Protein AF-0000000068181505 (afdb_homodimer)

pLDDT: mean 96.93, std 5.43, range [43.56, 98.94]

Solvent-accessible surface area (backbone atoms only — not comparable to full-atom values): 33330 Å² total; per-residue (Å²): 85,44,27,30,31,42,32,48,47,64,69,42,81,84,78,61,80,60,62,61,46,55,69,60,44,48,53,76,45,78,29,52,65,58,54,83,85,47,43,32,74,66,38,22,75,17,28,29,41,33,28,58,69,55,71,40,42,55,72,38,56,70,44,30,76,48,54,54,37,40,38,28,70,30,67,66,59,85,40,46,38,52,62,51,32,51,76,68,69,28,55,40,29,45,35,72,85,40,30,46,68,27,35,37,52,41,54,50,32,52,52,32,36,58,30,60,35,43,68,61,51,46,52,36,50,74,74,44,44,45,40,66,31,95,29,54,37,66,73,86,62,84,20,48,49,60,48,74,35,32,40,19,33,36,30,79,52,74,53,28,45,53,39,50,54,37,39,49,53,51,44,32,42,80,38,37,34,33,61,81,85,54,91,68,70,55,91,84,39,36,54,31,67,57,30,46,42,66,22,41,32,36,39,44,48,47,76,74,44,87,86,30,46,41,64,37,29,60,68,52,54,68,48,31,34,50,77,15,34,43,36,36,74,54,54,35,59,29,43,32,64,68,42,50,52,52,34,54,76,69,52,44,32,52,31,36,33,33,25,50,54,92,49,64,33,31,65,87,55,55,77,76,79,66,56,87,54,81,46,54,44,69,50,60,49,50,42,47,56,12,52,63,19,42,44,42,41,48,52,48,48,28,49,34,52,43,21,54,76,65,75,39,86,51,57,59,65,65,67,72,81,101,86,45,29,31,31,42,31,50,48,65,67,42,83,85,76,60,81,61,61,62,46,56,69,62,45,45,55,76,45,77,28,53,66,56,53,83,86,46,43,32,72,66,38,22,76,18,28,31,39,34,28,59,69,55,71,39,42,55,72,36,56,69,45,29,75,49,54,54,37,40,37,29,72,31,67,66,61,84,40,46,39,51,61,51,33,52,78,68,69,30,54,40,29,46,35,71,85,39,29,47,68,27,35,36,50,41,53,48,33,50,52,31,36,57,30,60,36,43,66,60,50,46,53,36,49,74,72,45,44,45,39,67,31,96,30,55,38,66,75,86,64,85,22,48,49,61,46,75,35,32,39,18,35,35,30,77,52,75,52,29,45,53,39,50,52,38,39,48,53,50,43,32,41,80,37,36,36,31,61,81,84,52,90,68,71,56,90,85,40,36,54,32,68,57,29,46,43,66,22,42,32,37,41,43,49,47,77,74,44,88,87,29,48,41,62,39,30,61,68,50,54,69,48,30,34,51,76,15,35,43,36,37,74,54,53,34,57,29,43,31,65,67,42,50,52,51,34,53,76,69,51,44,32,50,31,36,34,33,24,51,54,90,49,62,32,30,65,86,55,55,76,75,79,67,56,86,56,80,46,56,44,68,49,60,49,50,43,47,54,13,52,62,20,42,43,42,41,49,51,48,47,27,50,34,52,42,20,53,77,64,75,39,87,51,58,58,66,67,65,71,81,102

Organism: Nitrosomonas europaea (strain ATCC 19718 / CIP 103999 / KCTC 2705 / NBRC 14298) (NCBI:txid228410)

Nearest PDB structures (foldseek):
  6p2i-assembly1_B  TM=8.896E-01  e=2.348E-27  Bacillus sp. 5mfcol3.1
  2yq5-assembly1_A  TM=8.058E-01  e=3.306E-23  Lactobacillus delbrueckii subsp. bulgaricus
  4e5k-assembly2_C-2  TM=8.421E-01  e=6.520E-22  Stutzerimonas stutzeri
  6jx1-assembly1_B  TM=7.826E-01  e=1.967E-21  Pseudomonas sp. 101
  5vg6-assembly3_D  TM=7.640E-01  e=2.724E-18  Xanthobacter autotrophicus Py2

Foldseek 3Di:
DEEEEAAVLVFDPPLADLVLVPVLDDDYHYDNHHDLVRLLVRQQAHQEYEYAQAAADLVSVVNHPRHAEYEHLAPDDVRYPVVSCVVVPHFYFYDPPLQQVLLLVVQVVLVQCLQQVVVVVVVCVVVCVCVVAPDVDNCPDDHHQLAAFEEEEEDCDSNVVSNVVVSVVSNYHYAYEDQQPDPDADPRHDHHLVSLQRGQEYEYDDADDPSQFQVDALVSLQNHQLNHEYEYLHEQRNHDPVRQLVCVVVSSHQAYEYAYHPDVVPPVDDVLVVDDDPRYHYHPSCSRRPNSSSNSSSNLSSVQSNCVVVVHDHRTDPPVVD/DEEEEAAVLVFDPPLADLVLVPVLDDDYDYDNHHDLVRLLVRQQAHQEYEYAQAAADLVSLVNHDRHAEYEHLAPDDVRYPVVSCVVVPHFYFYDPPLQQVLLLVVQVVLVQCLQQVVVVVVVCVVVCVCVVAPDVDNCPDDHHQLAAFEEEEEDCDSNVVSNVVVSVVSNYHYAYEDQQPDPDADPRHDHHLVSLQRGQEYEYDDADDPSQFQVDALVSLLNHQLNHEYEYLHEQRNHDPVRQLVCVVVSSHQAYEYAYHPDVVPPVDDPLVVDDDPRYHYHRSCSRRPNSSSNSSSNLSSVQSNCVVVVHDHRTDPPVVD

Structure (mmCIF, N/CA/C/O backbone):
data_AF-0000000068181505-model_v1
#
loop_
_entity.id
_entity.type
_entity.pdbx_description
1 polymer 'D-isomer specific 2-hydroxyacid dehydrogenase'
#
loop_
_atom_site.group_PDB
_atom_site.id
_atom_site.type_symbol
_atom_site.label_atom_id
_atom_site.label_alt_id
_atom_site.label_comp_id
_atom_site.label_asym_id
_atom_site.label_entity_id
_atom_site.label_seq_id
_atom_site.pdbx_PDB_ins_code
_atom_site.Cartn_x
_atom_site.Cartn_y
_atom_site.Cartn_z
_atom_site.occupancy
_atom_site.B_iso_or_equiv
_atom_site.auth_seq_id
_atom_site.auth_comp_id
_atom_site.auth_asym_id
_atom_site.auth_atom_id
_atom_site.pdbx_PDB_model_num
ATOM 1 N N . MET A 1 1 ? 16.562 -33.75 -24.828 1 93.75 1 MET A N 1
ATOM 2 C CA . MET A 1 1 ? 15.258 -34.25 -24.406 1 93.75 1 MET A CA 1
ATOM 3 C C . MET A 1 1 ? 14.141 -33.281 -24.812 1 93.75 1 MET A C 1
ATOM 5 O O . MET A 1 1 ? 14.133 -32.125 -24.391 1 93.75 1 MET A O 1
ATOM 9 N N . LEU A 1 2 ? 13.219 -33.875 -25.688 1 97.56 2 LEU A N 1
ATOM 10 C CA . LEU A 1 2 ? 12.109 -33.031 -26.125 1 97.56 2 LEU A CA 1
ATOM 11 C C . LEU A 1 2 ? 11.281 -32.562 -24.922 1 97.56 2 LEU A C 1
ATOM 13 O O . LEU A 1 2 ? 10.727 -33.406 -24.188 1 97.56 2 LEU A O 1
ATOM 17 N N . THR A 1 3 ? 11.305 -31.281 -24.703 1 98.5 3 THR A N 1
ATOM 18 C CA . THR A 1 3 ? 10.609 -30.688 -23.562 1 98.5 3 THR A CA 1
ATOM 19 C C . THR A 1 3 ? 9.492 -29.766 -24.047 1 98.5 3 THR A C 1
ATOM 21 O O . THR A 1 3 ? 9.703 -28.922 -24.922 1 98.5 3 THR A O 1
ATOM 24 N N . VAL A 1 4 ? 8.266 -29.922 -23.5 1 98.75 4 VAL A N 1
ATOM 25 C CA . VAL A 1 4 ? 7.102 -29.172 -23.953 1 98.75 4 VAL A CA 1
ATOM 26 C C . VAL A 1 4 ? 6.547 -28.344 -22.797 1 98.75 4 VAL A C 1
ATOM 28 O O . VAL A 1 4 ? 6.297 -28.875 -21.703 1 98.75 4 VAL A O 1
ATOM 31 N N . PHE A 1 5 ? 6.438 -27.047 -22.953 1 98.81 5 PHE A N 1
ATOM 32 C CA . PHE A 1 5 ? 5.684 -26.172 -22.047 1 98.81 5 PHE A CA 1
ATOM 33 C C . PHE A 1 5 ? 4.277 -25.922 -22.594 1 98.81 5 PHE A C 1
ATOM 35 O O . PHE A 1 5 ? 4.109 -25.25 -23.609 1 98.81 5 PHE A O 1
ATOM 42 N N . LEU A 1 6 ? 3.293 -26.359 -21.906 1 98.75 6 LEU A N 1
ATOM 43 C CA . LEU A 1 6 ? 1.953 -26.469 -22.469 1 98.75 6 LEU A CA 1
ATOM 44 C C . LEU A 1 6 ? 1.233 -25.125 -22.438 1 98.75 6 LEU A C 1
ATOM 46 O O . LEU A 1 6 ? 0.332 -24.891 -23.25 1 98.75 6 LEU A O 1
ATOM 50 N N . ASP A 1 7 ? 1.57 -24.234 -21.594 1 98.44 7 ASP A N 1
ATOM 51 C CA . ASP A 1 7 ? 0.853 -22.984 -21.406 1 98.44 7 ASP A CA 1
ATOM 52 C C . ASP A 1 7 ? 1.809 -21.859 -21 1 98.44 7 ASP A C 1
ATOM 54 O O . ASP A 1 7 ? 1.572 -21.156 -20.031 1 98.44 7 ASP A O 1
ATOM 58 N N . PHE A 1 8 ? 2.867 -21.672 -21.812 1 98.25 8 PHE A N 1
ATOM 59 C CA . PHE A 1 8 ? 3.914 -20.703 -21.547 1 98.25 8 PHE A CA 1
ATOM 60 C C . PHE A 1 8 ? 3.34 -19.297 -21.5 1 98.25 8 PHE A C 1
ATOM 62 O O . PHE A 1 8 ? 3.854 -18.438 -20.781 1 98.25 8 PHE A O 1
ATOM 69 N N . GLY A 1 9 ? 2.227 -19.031 -22.156 1 97.44 9 GLY A N 1
ATOM 70 C CA . GLY A 1 9 ? 1.56 -17.75 -22.141 1 97.44 9 GLY A CA 1
ATOM 71 C C . GLY A 1 9 ? 1.037 -17.359 -20.766 1 97.44 9 GLY A C 1
ATOM 72 O O . GLY A 1 9 ? 0.76 -16.188 -20.5 1 97.44 9 GLY A O 1
ATOM 73 N N . SER A 1 10 ? 0.887 -18.328 -19.922 1 97.75 10 SER A N 1
ATOM 74 C CA . SER A 1 10 ? 0.361 -18.078 -18.578 1 97.75 10 SER A CA 1
ATOM 75 C C . SER A 1 10 ? 1.433 -17.5 -17.656 1 97.75 10 SER A C 1
ATOM 77 O O . SER A 1 10 ? 1.131 -17.031 -16.562 1 97.75 10 SER A O 1
ATOM 79 N N . VAL A 1 11 ? 2.74 -17.453 -18.172 1 97.75 11 VAL A N 1
ATOM 80 C CA . VAL A 1 11 ? 3.785 -17.047 -17.234 1 97.75 11 VAL A CA 1
ATOM 81 C C . VAL A 1 11 ? 4.605 -15.914 -17.844 1 97.75 11 VAL A C 1
ATOM 83 O O . VAL A 1 11 ? 5.586 -15.461 -17.234 1 97.75 11 VAL A O 1
ATOM 86 N N . THR A 1 12 ? 4.254 -15.453 -19.047 1 96.88 12 THR A N 1
ATOM 87 C CA . THR A 1 12 ? 5.066 -14.43 -19.688 1 96.88 12 THR A CA 1
ATOM 88 C C . THR A 1 12 ? 4.207 -13.531 -20.578 1 96.88 12 THR A C 1
ATOM 90 O O . THR A 1 12 ? 3.109 -13.922 -20.984 1 96.88 12 THR A O 1
ATOM 93 N N . ARG A 1 13 ? 4.59 -12.305 -20.766 1 95.12 13 ARG A N 1
ATOM 94 C CA . ARG A 1 13 ? 4.105 -11.391 -21.797 1 95.12 13 ARG A CA 1
ATOM 95 C C . ARG A 1 13 ? 5.258 -10.852 -22.641 1 95.12 13 ARG A C 1
ATOM 97 O O . ARG A 1 13 ? 5.258 -9.672 -23.016 1 95.12 13 ARG A O 1
ATOM 104 N N . GLY A 1 14 ? 6.223 -11.664 -22.766 1 95.38 14 GLY A N 1
ATOM 105 C CA . GLY A 1 14 ? 7.418 -11.266 -23.5 1 95.38 14 GLY A CA 1
ATOM 106 C C . GLY A 1 14 ? 8.453 -10.602 -22.609 1 95.38 14 GLY A C 1
ATOM 107 O O . GLY A 1 14 ? 9.438 -10.055 -23.109 1 95.38 14 GLY A O 1
ATOM 108 N N . ASP A 1 15 ? 8.281 -10.695 -21.344 1 95.81 15 ASP A N 1
ATOM 109 C CA . ASP A 1 15 ? 9.117 -9.945 -20.406 1 95.81 15 ASP A CA 1
ATOM 110 C C . ASP A 1 15 ? 9.961 -10.875 -19.547 1 95.81 15 ASP A C 1
ATOM 112 O O . ASP A 1 15 ? 10.531 -10.453 -18.547 1 95.81 15 ASP A O 1
ATOM 116 N N . ILE A 1 16 ? 10 -12.133 -19.812 1 96.31 16 ILE A N 1
ATOM 117 C CA . ILE A 1 16 ? 10.773 -13.078 -19.016 1 96.31 16 ILE A CA 1
ATOM 118 C C . ILE A 1 16 ? 11.867 -13.719 -19.875 1 96.31 16 ILE A C 1
ATOM 120 O O . ILE A 1 16 ? 11.695 -13.867 -21.094 1 96.31 16 ILE A O 1
ATOM 124 N N . ASP A 1 17 ? 12.961 -14.023 -19.25 1 97.31 17 ASP A N 1
ATOM 125 C CA . ASP A 1 17 ? 14.117 -14.625 -19.906 1 97.31 17 ASP A CA 1
ATOM 126 C C . ASP A 1 17 ? 14.062 -16.141 -19.828 1 97.31 17 ASP A C 1
ATOM 128 O O . ASP A 1 17 ? 14.07 -16.719 -18.734 1 97.31 17 ASP A O 1
ATOM 132 N N . ARG A 1 18 ? 14 -16.828 -21 1 96.44 18 ARG A N 1
ATOM 133 C CA . ARG A 1 18 ? 13.883 -18.281 -21.031 1 96.44 18 ARG A CA 1
ATOM 134 C C . ARG A 1 18 ? 15.242 -18.938 -21.234 1 96.44 18 ARG A C 1
ATOM 136 O O . ARG A 1 18 ? 15.328 -20.156 -21.422 1 96.44 18 ARG A O 1
ATOM 143 N N . THR A 1 19 ? 16.312 -18.172 -21.219 1 97.38 19 THR A N 1
ATOM 144 C CA . THR A 1 19 ? 17.656 -18.672 -21.531 1 97.38 19 THR A CA 1
ATOM 145 C C . THR A 1 19 ? 18.031 -19.812 -20.594 1 97.38 19 THR A C 1
ATOM 147 O O . THR A 1 19 ? 18.578 -20.828 -21.047 1 97.38 19 THR A O 1
ATOM 150 N N . VAL A 1 20 ? 17.75 -19.672 -19.391 1 96.81 20 VAL A N 1
ATOM 151 C CA . VAL A 1 20 ? 18.141 -20.672 -18.406 1 96.81 20 VAL A CA 1
ATOM 152 C C . VAL A 1 20 ? 17.453 -22 -18.703 1 96.81 20 VAL A C 1
ATOM 154 O O . VAL A 1 20 ? 18.047 -23.062 -18.562 1 96.81 20 VAL A O 1
ATOM 157 N N . LEU A 1 21 ? 16.172 -21.969 -19.109 1 97.5 21 LEU A N 1
ATOM 158 C CA . LEU A 1 21 ? 15.438 -23.172 -19.469 1 97.5 21 LEU A CA 1
ATOM 159 C C . LEU A 1 21 ? 16.094 -23.875 -20.656 1 97.5 21 LEU A C 1
ATOM 161 O O . LEU A 1 21 ? 16.328 -25.078 -20.625 1 97.5 21 LEU A O 1
ATOM 165 N N . GLU A 1 22 ? 16.422 -23.109 -21.609 1 97.38 22 GLU A N 1
ATOM 166 C CA . GLU A 1 22 ? 16.938 -23.641 -22.859 1 97.38 22 GLU A CA 1
ATOM 167 C C . GLU A 1 22 ? 18.359 -24.172 -22.719 1 97.38 22 GLU A C 1
ATOM 169 O O . GLU A 1 22 ? 18.781 -25.047 -23.453 1 97.38 22 GLU A O 1
ATOM 174 N N . GLN A 1 23 ? 19.047 -23.656 -21.719 1 97.12 23 GLN A N 1
ATOM 175 C CA . GLN A 1 23 ? 20.406 -24.094 -21.453 1 97.12 23 GLN A CA 1
ATOM 176 C C . GLN A 1 23 ? 20.422 -25.438 -20.734 1 97.12 23 GLN A C 1
ATOM 178 O O . GLN A 1 23 ? 21.359 -26.234 -20.891 1 97.12 23 GLN A O 1
ATOM 183 N N . VAL A 1 24 ? 19.422 -25.703 -20.047 1 97.75 24 VAL A N 1
ATOM 184 C CA . VAL A 1 24 ? 19.406 -26.906 -19.219 1 97.75 24 VAL A CA 1
ATOM 185 C C . VAL A 1 24 ? 19.031 -28.125 -20.078 1 97.75 24 VAL A C 1
ATOM 187 O O . VAL A 1 24 ? 19.547 -29.219 -19.859 1 97.75 24 VAL A O 1
ATOM 190 N N . VAL A 1 25 ? 18.156 -27.922 -21.016 1 97.19 25 VAL A N 1
ATOM 191 C CA . VAL A 1 25 ? 17.688 -29.016 -21.875 1 97.19 25 VAL A CA 1
ATOM 192 C C . VAL A 1 25 ? 17.234 -28.453 -23.219 1 97.19 25 VAL A C 1
ATOM 194 O O . VAL A 1 25 ? 16.906 -27.266 -23.328 1 97.19 25 VAL A O 1
ATOM 197 N N . SER A 1 26 ? 17.359 -29.266 -24.188 1 96.19 26 SER A N 1
ATOM 198 C CA . SER A 1 26 ? 16.906 -28.953 -25.547 1 96.19 26 SER A CA 1
ATOM 199 C C . SER A 1 26 ? 16.5 -30.203 -26.297 1 96.19 26 SER A C 1
ATOM 201 O O . SER A 1 26 ? 17 -31.297 -26.016 1 96.19 26 SER A O 1
ATOM 203 N N . PRO A 1 27 ? 15.492 -30.016 -27.219 1 97.69 27 PRO A N 1
ATOM 204 C CA . PRO A 1 27 ? 14.781 -28.812 -27.641 1 97.69 27 PRO A CA 1
ATOM 205 C C . PRO A 1 27 ? 13.539 -28.516 -26.797 1 97.69 27 PRO A C 1
ATOM 207 O O . PRO A 1 27 ? 13.031 -29.422 -26.109 1 97.69 27 PRO A O 1
ATOM 210 N N . TRP A 1 28 ? 13.086 -27.234 -26.828 1 98.25 28 TRP A N 1
ATOM 211 C CA . TRP A 1 28 ? 11.828 -26.828 -26.203 1 98.25 28 TRP A CA 1
ATOM 212 C C . TRP A 1 28 ? 10.758 -26.578 -27.266 1 98.25 28 TRP A C 1
ATOM 214 O O . TRP A 1 28 ? 11.047 -26 -28.328 1 98.25 28 TRP A O 1
ATOM 224 N N . VAL A 1 29 ? 9.594 -26.969 -26.969 1 98.56 29 VAL A N 1
ATOM 225 C CA . VAL A 1 29 ? 8.398 -26.5 -27.672 1 98.56 29 VAL A CA 1
ATOM 226 C C . VAL A 1 29 ? 7.5 -25.734 -26.703 1 98.56 29 VAL A C 1
ATOM 228 O O . VAL A 1 29 ? 7.02 -26.281 -25.719 1 98.56 29 VAL A O 1
ATOM 231 N N . TYR A 1 30 ? 7.312 -24.484 -27 1 98.31 30 TYR A N 1
ATOM 232 C CA . TYR A 1 30 ? 6.48 -23.641 -26.172 1 98.31 30 TYR A CA 1
ATOM 233 C C . TYR A 1 30 ? 5.109 -23.422 -26.797 1 98.31 30 TYR A C 1
ATOM 235 O O . TYR A 1 30 ? 5.008 -22.938 -27.938 1 98.31 30 TYR A O 1
ATOM 243 N N . HIS A 1 31 ? 4.125 -23.812 -26.109 1 98.38 31 HIS A N 1
ATOM 244 C CA . HIS A 1 31 ? 2.766 -23.422 -26.484 1 98.38 31 HIS A CA 1
ATOM 245 C C . HIS A 1 31 ? 2.244 -22.312 -25.578 1 98.38 31 HIS A C 1
ATOM 247 O O . HIS A 1 31 ? 2.395 -22.375 -24.359 1 98.38 31 HIS A O 1
ATOM 253 N N . ASP A 1 32 ? 1.624 -21.266 -26.156 1 97.44 32 ASP A N 1
ATOM 254 C CA . ASP A 1 32 ? 1.044 -20.203 -25.344 1 97.44 32 ASP A CA 1
ATOM 255 C C . ASP A 1 32 ? -0.096 -20.719 -24.469 1 97.44 32 ASP A C 1
ATOM 257 O O . ASP A 1 32 ? -0.197 -20.375 -23.297 1 97.44 32 ASP A O 1
ATOM 261 N N . ASN A 1 33 ? -0.882 -21.438 -25.062 1 97.31 33 ASN A N 1
ATOM 262 C CA . ASN A 1 33 ? -2.023 -22.078 -24.438 1 97.31 33 ASN A CA 1
ATOM 263 C C . ASN A 1 33 ? -2.293 -23.453 -25.031 1 97.31 33 ASN A C 1
ATOM 265 O O . ASN A 1 33 ? -1.893 -23.734 -26.172 1 97.31 33 ASN A O 1
ATOM 269 N N . THR A 1 34 ? -2.855 -24.312 -24.219 1 98.06 34 THR A N 1
ATOM 270 C CA . THR A 1 34 ? -3.215 -25.656 -24.656 1 98.06 34 THR A CA 1
ATOM 271 C C . THR A 1 34 ? -4.609 -26.031 -24.156 1 98.06 34 THR A C 1
ATOM 273 O O . THR A 1 34 ? -4.871 -26.016 -22.953 1 98.06 34 THR A O 1
ATOM 276 N N . SER A 1 35 ? -5.52 -26.359 -25.156 1 96.44 35 SER A N 1
ATOM 277 C CA . SER A 1 35 ? -6.832 -26.844 -24.766 1 96.44 35 SER A CA 1
ATOM 278 C C . SER A 1 35 ? -6.766 -28.312 -24.312 1 96.44 35 SER A C 1
ATOM 280 O O . SER A 1 35 ? -5.762 -28.984 -24.547 1 96.44 35 SER A O 1
ATOM 282 N N . ARG A 1 36 ? -7.828 -28.688 -23.688 1 95.12 36 ARG A N 1
ATOM 283 C CA . ARG A 1 36 ? -7.898 -30.062 -23.188 1 95.12 36 ARG A CA 1
ATOM 284 C C . ARG A 1 36 ? -7.703 -31.062 -24.328 1 95.12 36 ARG A C 1
ATOM 286 O O . ARG A 1 36 ? -7.039 -32.094 -24.156 1 95.12 36 ARG A O 1
ATOM 293 N N . GLU A 1 37 ? -8.211 -30.75 -25.5 1 96.12 37 GLU A N 1
ATOM 294 C CA . GLU A 1 37 ? -8.195 -31.656 -26.641 1 96.12 37 GLU A CA 1
ATOM 295 C C . GLU A 1 37 ? -6.812 -31.734 -27.266 1 96.12 37 GLU A C 1
ATOM 297 O O . GLU A 1 37 ? -6.492 -32.688 -27.984 1 96.12 37 GLU A O 1
ATOM 302 N N . GLN A 1 38 ? -6.008 -30.766 -26.969 1 98.25 38 GLN A N 1
ATOM 303 C CA . GLN A 1 38 ? -4.699 -30.672 -27.594 1 98.25 38 GLN A CA 1
ATOM 304 C C . GLN A 1 38 ? -3.627 -31.359 -26.75 1 98.25 38 GLN A C 1
ATOM 306 O O . GLN A 1 38 ? -2.527 -31.641 -27.234 1 98.25 38 GLN A O 1
ATOM 311 N N . VAL A 1 39 ? -3.871 -31.688 -25.5 1 98.5 39 VAL A N 1
ATOM 312 C CA . VAL A 1 39 ? -2.855 -32.094 -24.531 1 98.5 39 VAL A CA 1
ATOM 313 C C . VAL A 1 39 ? -2.217 -33.406 -24.984 1 98.5 39 VAL A C 1
ATOM 315 O O . VAL A 1 39 ? -0.992 -33.5 -25.094 1 98.5 39 VAL A O 1
ATOM 318 N N . ALA A 1 40 ? -3.01 -34.406 -25.328 1 97.44 40 ALA A N 1
ATOM 319 C CA . ALA A 1 40 ? -2.518 -35.75 -25.641 1 97.44 40 ALA A CA 1
ATOM 320 C C . ALA A 1 40 ? -1.55 -35.688 -26.828 1 97.44 40 ALA A C 1
ATOM 322 O O . ALA A 1 40 ? -0.471 -36.281 -26.781 1 97.44 40 ALA A O 1
ATOM 323 N N . GLU A 1 41 ? -1.958 -35 -27.844 1 97.81 41 GLU A N 1
ATOM 324 C CA . GLU A 1 41 ? -1.126 -34.906 -29.031 1 97.81 41 GLU A CA 1
ATOM 325 C C . GLU A 1 41 ? 0.183 -34.156 -28.734 1 97.81 41 GLU A C 1
ATOM 327 O O . GLU A 1 41 ? 1.25 -34.594 -29.188 1 97.81 41 GLU A O 1
ATOM 332 N N . ARG A 1 42 ? 0.129 -33.156 -27.906 1 98.38 42 ARG A N 1
ATOM 333 C CA . ARG A 1 42 ? 1.274 -32.281 -27.672 1 98.38 42 ARG A CA 1
ATOM 334 C C . ARG A 1 42 ? 2.295 -32.938 -26.75 1 98.38 42 ARG A C 1
ATOM 336 O O . ARG A 1 42 ? 3.484 -32.594 -26.812 1 98.38 42 ARG A O 1
ATOM 343 N N . ILE A 1 43 ? 1.876 -33.844 -25.922 1 98.25 43 ILE A N 1
ATOM 344 C CA . ILE A 1 43 ? 2.836 -34.406 -24.984 1 98.25 43 ILE A CA 1
ATOM 345 C C . ILE A 1 43 ? 3.238 -35.812 -25.422 1 98.25 43 ILE A C 1
ATOM 347 O O . ILE A 1 43 ? 4.043 -36.469 -24.766 1 98.25 43 ILE A O 1
ATOM 351 N N . ARG A 1 44 ? 2.717 -36.344 -26.547 1 97.75 44 ARG A N 1
ATOM 352 C CA . ARG A 1 44 ? 2.859 -37.719 -27 1 97.75 44 ARG A CA 1
ATOM 353 C C . ARG A 1 44 ? 4.328 -38.125 -27.062 1 97.75 44 ARG A C 1
ATOM 355 O O . ARG A 1 44 ? 4.699 -39.188 -26.578 1 97.75 44 ARG A O 1
ATOM 362 N N . GLU A 1 45 ? 5.129 -37.281 -27.656 1 98 45 GLU A N 1
ATOM 363 C CA . GLU A 1 45 ? 6.535 -37.625 -27.844 1 98 45 GLU A CA 1
ATOM 364 C C . GLU A 1 45 ? 7.434 -36.875 -26.875 1 98 45 GLU A C 1
ATOM 366 O O . GLU A 1 45 ? 8.664 -36.969 -26.984 1 98 45 GLU A O 1
ATOM 371 N N . ALA A 1 46 ? 6.867 -36.125 -25.969 1 98.38 46 ALA A N 1
ATOM 372 C CA . ALA A 1 46 ? 7.656 -35.312 -25.031 1 98.38 46 ALA A CA 1
ATOM 373 C C . ALA A 1 46 ? 8.305 -36.219 -23.969 1 98.38 46 ALA A C 1
ATOM 375 O O . ALA A 1 46 ? 7.688 -37.156 -23.484 1 98.38 46 ALA A O 1
ATOM 376 N N . GLU A 1 47 ? 9.508 -35.906 -23.578 1 98.69 47 GLU A N 1
ATOM 377 C CA . GLU A 1 47 ? 10.188 -36.562 -22.469 1 98.69 47 GLU A CA 1
ATOM 378 C C . GLU A 1 47 ? 10.008 -35.781 -21.172 1 98.69 47 GLU A C 1
ATOM 380 O O . GLU A 1 47 ? 10.047 -36.375 -20.094 1 98.69 47 GLU A O 1
ATOM 385 N N . ILE A 1 48 ? 9.891 -34.5 -21.266 1 98.75 48 ILE A N 1
ATOM 386 C CA . ILE A 1 48 ? 9.586 -33.594 -20.141 1 98.75 48 ILE A CA 1
ATOM 387 C C . ILE A 1 48 ? 8.414 -32.688 -20.5 1 98.75 48 ILE A C 1
ATOM 389 O O . ILE A 1 48 ? 8.359 -32.156 -21.609 1 98.75 48 ILE A O 1
ATOM 393 N N . VAL A 1 49 ? 7.465 -32.594 -19.609 1 98.81 49 VAL A N 1
ATOM 394 C CA . VAL A 1 49 ? 6.32 -31.688 -19.812 1 98.81 49 VAL A CA 1
ATOM 395 C C . VAL A 1 49 ? 6.227 -30.703 -18.656 1 98.81 49 VAL A C 1
ATOM 397 O O . VAL A 1 49 ? 6.41 -31.062 -17.484 1 98.81 49 VAL A O 1
ATOM 400 N N . VAL A 1 50 ? 6.059 -29.438 -19.016 1 98.75 50 VAL A N 1
ATOM 401 C CA . VAL A 1 50 ? 5.836 -28.375 -18.047 1 98.75 50 VAL A CA 1
ATOM 402 C C . VAL A 1 50 ? 4.418 -27.828 -18.188 1 98.75 50 VAL A C 1
ATOM 404 O O . VAL A 1 50 ? 3.947 -27.578 -19.297 1 98.75 50 VAL A O 1
ATOM 407 N N . SER A 1 51 ? 3.709 -27.734 -17.094 1 98.56 51 SER A N 1
ATOM 408 C CA . SER A 1 51 ? 2.375 -27.141 -17.062 1 98.56 51 SER A CA 1
ATOM 409 C C . SER A 1 51 ? 2.211 -26.203 -15.867 1 98.56 51 SER A C 1
ATOM 411 O O . SER A 1 51 ? 2.641 -26.531 -14.758 1 98.56 51 SER A O 1
ATOM 413 N N . ASN A 1 52 ? 1.666 -25.047 -16.125 1 97.81 52 ASN A N 1
ATOM 414 C CA . ASN A 1 52 ? 1.223 -24.172 -15.031 1 97.81 52 ASN A CA 1
ATOM 415 C C . ASN A 1 52 ? -0.197 -24.516 -14.586 1 97.81 52 ASN A C 1
ATOM 417 O O . ASN A 1 52 ? -0.415 -24.906 -13.445 1 97.81 52 ASN A O 1
ATOM 421 N N . LYS A 1 53 ? -1.144 -24.547 -15.578 1 96.81 53 LYS A N 1
ATOM 422 C CA . LYS A 1 53 ? -2.537 -24.781 -15.211 1 96.81 53 LYS A CA 1
ATOM 423 C C . LYS A 1 53 ? -3.188 -25.797 -16.141 1 96.81 53 LYS A C 1
ATOM 425 O O . LYS A 1 53 ? -4.277 -26.297 -15.852 1 96.81 53 LYS A O 1
ATOM 430 N N . THR A 1 54 ? -2.562 -26.125 -17.234 1 97.69 54 THR A N 1
ATOM 431 C CA . THR A 1 54 ? -3.111 -27.141 -18.141 1 97.69 54 THR A CA 1
ATOM 432 C C . THR A 1 54 ? -3.271 -28.469 -17.406 1 97.69 54 THR A C 1
ATOM 434 O O . THR A 1 54 ? -2.35 -28.938 -16.734 1 97.69 54 THR A O 1
ATOM 437 N N . LEU A 1 55 ? -4.391 -29.094 -17.625 1 97.12 55 LEU A N 1
ATOM 438 C CA . LEU A 1 55 ? -4.707 -30.328 -16.922 1 97.12 55 LEU A CA 1
ATOM 439 C C . LEU A 1 55 ? -3.967 -31.5 -17.531 1 97.12 55 LEU A C 1
ATOM 441 O O . LEU A 1 55 ? -4.012 -31.719 -18.75 1 97.12 55 LEU A O 1
ATOM 445 N N . LEU A 1 56 ? -3.264 -32.25 -16.688 1 98 56 LEU A N 1
ATOM 446 C CA . LEU A 1 56 ? -2.639 -33.5 -17.047 1 98 56 LEU A CA 1
ATOM 447 C C . LEU A 1 56 ? -3.322 -34.656 -16.328 1 98 56 LEU A C 1
ATOM 449 O O . LEU A 1 56 ? -2.822 -35.156 -15.305 1 98 56 LEU A O 1
ATOM 453 N N . ASP A 1 57 ? -4.434 -35.062 -16.953 1 97.31 57 ASP A N 1
ATOM 454 C CA . ASP A 1 57 ? -5.207 -36.125 -16.344 1 97.31 57 ASP A CA 1
ATOM 455 C C . ASP A 1 57 ? -4.727 -37.5 -16.828 1 97.31 57 ASP A C 1
ATOM 457 O O . ASP A 1 57 ? -3.738 -37.594 -17.562 1 97.31 57 ASP A O 1
ATOM 461 N N . ARG A 1 58 ? -5.344 -38.531 -16.359 1 96.94 58 ARG A N 1
ATOM 462 C CA . ARG A 1 58 ? -4.941 -39.906 -16.672 1 96.94 58 ARG A CA 1
ATOM 463 C C . ARG A 1 58 ? -4.934 -40.125 -18.172 1 96.94 58 ARG A C 1
ATOM 465 O O . ARG A 1 58 ? -3.99 -40.719 -18.703 1 96.94 58 ARG A O 1
ATOM 472 N N . SER A 1 59 ? -5.992 -39.688 -18.828 1 96.88 59 SER A N 1
ATOM 473 C CA . SER A 1 59 ? -6.098 -39.906 -20.266 1 96.88 59 SER A CA 1
ATOM 474 C C . SER A 1 59 ? -4.914 -39.281 -21 1 96.88 59 SER A C 1
ATOM 476 O O . SER A 1 59 ? -4.352 -39.875 -21.922 1 96.88 59 SER A O 1
ATOM 478 N N . ALA A 1 60 ? -4.594 -38.031 -20.609 1 96.75 60 ALA A N 1
ATOM 479 C CA . ALA A 1 60 ? -3.451 -37.344 -21.219 1 96.75 60 ALA A CA 1
ATOM 480 C C . ALA A 1 60 ? -2.156 -38.125 -20.969 1 96.75 60 ALA A C 1
ATOM 482 O O . ALA A 1 60 ? -1.345 -38.281 -21.875 1 96.75 60 ALA A O 1
ATOM 483 N N . LEU A 1 61 ? -1.933 -38.594 -19.781 1 97.38 61 LEU A N 1
ATOM 484 C CA . LEU A 1 61 ? -0.7 -39.281 -19.406 1 97.38 61 LEU A CA 1
ATOM 485 C C . LEU A 1 61 ? -0.581 -40.625 -20.094 1 97.38 61 LEU A C 1
ATOM 487 O O . LEU A 1 61 ? 0.525 -41.062 -20.406 1 97.38 61 LEU A O 1
ATOM 491 N N . ASP A 1 62 ? -1.729 -41.188 -20.375 1 96.44 62 ASP A N 1
ATOM 492 C CA . ASP A 1 62 ? -1.744 -42.469 -21.078 1 96.44 62 ASP A CA 1
ATOM 493 C C . ASP A 1 62 ? -1.248 -42.312 -22.516 1 96.44 62 ASP A C 1
ATOM 495 O O . ASP A 1 62 ? -0.728 -43.25 -23.109 1 96.44 62 ASP A O 1
ATOM 499 N N . ALA A 1 63 ? -1.414 -41.156 -23 1 95.25 63 ALA A N 1
ATOM 500 C CA . ALA A 1 63 ? -1.033 -40.906 -24.391 1 95.25 63 ALA A CA 1
ATOM 501 C C . ALA A 1 63 ? 0.447 -40.531 -24.5 1 95.25 63 ALA A C 1
ATOM 503 O O . ALA A 1 63 ? 1.004 -40.469 -25.594 1 95.25 63 ALA A O 1
ATOM 504 N N . ALA A 1 64 ? 1.113 -40.281 -23.406 1 96.88 64 ALA A N 1
ATOM 505 C CA . ALA A 1 64 ? 2.512 -39.844 -23.406 1 96.88 64 ALA A CA 1
ATOM 506 C C . ALA A 1 64 ? 3.447 -41.062 -23.531 1 96.88 64 ALA A C 1
ATOM 508 O O . ALA A 1 64 ? 3.715 -41.75 -22.547 1 96.88 64 ALA A O 1
ATOM 509 N N . ASN A 1 65 ? 4.137 -41.188 -24.609 1 96.38 65 ASN A N 1
ATOM 510 C CA . ASN A 1 65 ? 4.879 -42.406 -24.938 1 96.38 65 ASN A CA 1
ATOM 511 C C . ASN A 1 65 ? 6.277 -42.375 -24.328 1 96.38 65 ASN A C 1
ATOM 513 O O . ASN A 1 65 ? 6.871 -43.438 -24.094 1 96.38 65 ASN A O 1
ATOM 517 N N . LYS A 1 66 ? 6.766 -41.219 -24.078 1 97.94 66 LYS A N 1
ATOM 518 C CA . LYS A 1 66 ? 8.18 -41.125 -23.734 1 97.94 66 LYS A CA 1
ATOM 519 C C . LYS A 1 66 ? 8.383 -40.312 -22.453 1 97.94 66 LYS A C 1
ATOM 521 O O . LYS A 1 66 ? 9.516 -40.031 -22.062 1 97.94 66 LYS A O 1
ATOM 526 N N . LEU A 1 67 ? 7.328 -39.938 -21.812 1 98.38 67 LEU A N 1
ATOM 527 C CA . LEU A 1 67 ? 7.359 -38.938 -20.719 1 98.38 67 LEU A CA 1
ATOM 528 C C . LEU A 1 67 ? 8.18 -39.469 -19.547 1 98.38 67 LEU A C 1
ATOM 530 O O . LEU A 1 67 ? 7.961 -40.594 -19.078 1 98.38 67 LEU A O 1
ATOM 534 N N . LYS A 1 68 ? 9.117 -38.625 -19.078 1 98.31 68 LYS A N 1
ATOM 535 C CA . LYS A 1 68 ? 10.023 -39 -18 1 98.31 68 LYS A CA 1
ATOM 536 C C . LYS A 1 68 ? 9.883 -38.094 -16.797 1 98.31 68 LYS A C 1
ATOM 538 O O . LYS A 1 68 ? 10.281 -38.469 -15.688 1 98.31 68 LYS A O 1
ATOM 543 N N . LEU A 1 69 ? 9.367 -36.906 -16.953 1 98.5 69 LEU A N 1
ATOM 544 C CA . LEU A 1 69 ? 9.273 -35.906 -15.891 1 98.5 69 LEU A CA 1
ATOM 545 C C . LEU A 1 69 ? 8.133 -34.938 -16.156 1 98.5 69 LEU A C 1
ATOM 547 O O . LEU A 1 69 ? 7.961 -34.469 -17.281 1 98.5 69 LEU A O 1
ATOM 551 N N . ILE A 1 70 ? 7.32 -34.688 -15.156 1 98.62 70 ILE A N 1
ATOM 552 C CA . ILE A 1 70 ? 6.316 -33.625 -15.188 1 98.62 70 ILE A CA 1
ATOM 553 C C . ILE A 1 70 ? 6.73 -32.5 -14.234 1 98.62 70 ILE A C 1
ATOM 555 O O . ILE A 1 70 ? 7.008 -32.75 -13.062 1 98.62 70 ILE A O 1
ATOM 559 N N . CYS A 1 71 ? 6.816 -31.266 -14.773 1 98.62 71 CYS A N 1
ATOM 560 C CA . CYS A 1 71 ? 7.141 -30.094 -13.977 1 98.62 71 CYS A CA 1
ATOM 561 C C . CYS A 1 71 ? 5.945 -29.141 -13.891 1 98.62 71 CYS A C 1
ATOM 563 O O . CYS A 1 71 ? 5.41 -28.719 -14.922 1 98.62 71 CYS A O 1
ATOM 565 N N . VAL A 1 72 ? 5.562 -28.844 -12.68 1 98.25 72 VAL A N 1
ATOM 566 C CA . VAL A 1 72 ? 4.512 -27.859 -12.477 1 98.25 72 VAL A CA 1
ATOM 567 C C . VAL A 1 72 ? 5.137 -26.484 -12.242 1 98.25 72 VAL A C 1
ATOM 569 O O . VAL A 1 72 ? 5.961 -26.312 -11.344 1 98.25 72 VAL A O 1
ATOM 572 N N . ALA A 1 73 ? 4.734 -25.516 -13.086 1 98.12 73 ALA A N 1
ATOM 573 C CA . ALA A 1 73 ? 5.254 -24.156 -12.992 1 98.12 73 ALA A CA 1
ATOM 574 C C . ALA A 1 73 ? 4.465 -23.344 -11.969 1 98.12 73 ALA A C 1
ATOM 576 O O . ALA A 1 73 ? 4.02 -22.234 -12.266 1 98.12 73 ALA A O 1
ATOM 577 N N . ALA A 1 74 ? 4.246 -23.859 -10.766 1 96.75 74 ALA A N 1
ATOM 578 C CA . ALA A 1 74 ? 3.543 -23.266 -9.633 1 96.75 74 ALA A CA 1
ATOM 579 C C . ALA A 1 74 ? 3.793 -24.062 -8.352 1 96.75 74 ALA A C 1
ATOM 581 O O . ALA A 1 74 ? 4.398 -25.141 -8.398 1 96.75 74 ALA A O 1
ATOM 582 N N . THR A 1 75 ? 3.385 -23.484 -7.273 1 93.69 75 THR A N 1
ATOM 583 C CA . THR A 1 75 ? 3.424 -24.219 -6.016 1 93.69 75 THR A CA 1
ATOM 584 C C . THR A 1 75 ? 2.312 -25.266 -5.969 1 93.69 75 THR A C 1
ATOM 586 O O . THR A 1 75 ? 2.545 -26.406 -5.57 1 93.69 75 THR A O 1
ATOM 589 N N . GLY A 1 76 ? 1.114 -24.828 -6.324 1 90.31 76 GLY A N 1
ATOM 590 C CA . GLY A 1 76 ? 0.002 -25.766 -6.402 1 90.31 76 GLY A CA 1
ATOM 591 C C . GLY A 1 76 ? 0.107 -26.719 -7.574 1 90.31 76 GLY A C 1
ATOM 592 O O . GLY A 1 76 ? 0.612 -26.359 -8.641 1 90.31 76 GLY A O 1
ATOM 593 N N . TYR A 1 77 ? -0.367 -27.953 -7.434 1 92.88 77 TYR A N 1
ATOM 594 C CA . TYR A 1 77 ? -0.185 -28.969 -8.461 1 92.88 77 TYR A CA 1
ATOM 595 C C . TYR A 1 77 ? -1.474 -29.75 -8.695 1 92.88 77 TYR A C 1
ATOM 597 O O . TYR A 1 77 ? -1.437 -30.922 -9.031 1 92.88 77 TYR A O 1
ATOM 605 N N . ASN A 1 78 ? -2.58 -29.062 -8.477 1 88 78 ASN A N 1
ATOM 606 C CA . ASN A 1 78 ? -3.881 -29.719 -8.57 1 88 78 ASN A CA 1
ATOM 607 C C . ASN A 1 78 ? -4.219 -30.109 -10.008 1 88 78 ASN A C 1
ATOM 609 O O . ASN A 1 78 ? -5.125 -30.906 -10.242 1 88 78 ASN A O 1
ATOM 613 N N . ASN A 1 79 ? -3.533 -29.609 -10.938 1 94.06 79 ASN A N 1
ATOM 614 C CA . ASN A 1 79 ? -3.828 -29.859 -12.344 1 94.06 79 ASN A CA 1
ATOM 615 C C . ASN A 1 79 ? -3.15 -31.141 -12.836 1 94.06 79 ASN A C 1
ATOM 617 O O . ASN A 1 79 ? -3.297 -31.516 -14 1 94.06 79 ASN A O 1
ATOM 621 N N . VAL A 1 80 ? -2.465 -31.938 -11.992 1 96.69 80 VAL A N 1
ATOM 622 C CA . VAL A 1 80 ? -1.773 -33.156 -12.391 1 96.69 80 VAL A CA 1
ATOM 623 C C . VAL A 1 80 ? -2.373 -34.344 -11.648 1 96.69 80 VAL A C 1
ATOM 625 O O . VAL A 1 80 ? -2.547 -34.312 -10.43 1 96.69 80 VAL A O 1
ATOM 628 N N . ASP A 1 81 ? -2.756 -35.375 -12.383 1 96.31 81 ASP A N 1
ATOM 629 C CA . ASP A 1 81 ? -3.152 -36.656 -11.781 1 96.31 81 ASP A CA 1
ATOM 630 C C . ASP A 1 81 ? -1.94 -37.406 -11.227 1 96.31 81 ASP A C 1
ATOM 632 O O . ASP A 1 81 ? -1.329 -38.188 -11.938 1 96.31 81 ASP A O 1
ATOM 636 N N . LEU A 1 82 ? -1.69 -37.188 -9.961 1 95.81 82 LEU A N 1
ATOM 637 C CA . LEU A 1 82 ? -0.49 -37.719 -9.336 1 95.81 82 LEU A CA 1
ATOM 638 C C . LEU A 1 82 ? -0.54 -39.25 -9.273 1 95.81 82 LEU A C 1
ATOM 640 O O . LEU A 1 82 ? 0.497 -39.906 -9.359 1 95.81 82 LEU A O 1
ATOM 644 N N . ILE A 1 83 ? -1.697 -39.781 -9.125 1 95 83 ILE A N 1
ATOM 645 C CA . ILE A 1 83 ? -1.862 -41.25 -9.07 1 95 83 ILE A CA 1
ATOM 646 C C . ILE A 1 83 ? -1.49 -41.844 -10.422 1 95 83 ILE A C 1
ATOM 648 O O . ILE A 1 83 ? -0.71 -42.812 -10.484 1 95 83 ILE A O 1
ATOM 652 N N . ALA A 1 84 ? -2.023 -41.281 -11.453 1 95.81 84 ALA A N 1
ATOM 653 C CA . ALA A 1 84 ? -1.707 -41.781 -12.797 1 95.81 84 ALA A CA 1
ATOM 654 C C . ALA A 1 84 ? -0.215 -41.656 -13.086 1 95.81 84 ALA A C 1
ATOM 656 O O . ALA A 1 84 ? 0.389 -42.531 -13.688 1 95.81 84 ALA A O 1
ATOM 657 N N . ALA A 1 85 ? 0.405 -40.531 -12.742 1 97 85 ALA A N 1
ATOM 658 C CA . ALA A 1 85 ? 1.836 -40.312 -12.938 1 97 85 ALA A CA 1
ATOM 659 C C . ALA A 1 85 ? 2.654 -41.375 -12.203 1 97 85 ALA A C 1
ATOM 661 O O . ALA A 1 85 ? 3.598 -41.938 -12.766 1 97 85 ALA A O 1
ATOM 662 N N . ALA A 1 86 ? 2.266 -41.688 -10.992 1 95.25 86 ALA A N 1
ATOM 663 C CA . ALA A 1 86 ? 2.967 -42.656 -10.172 1 95.25 86 ALA A CA 1
ATOM 664 C C . ALA A 1 86 ? 2.855 -44.062 -10.766 1 95.25 86 ALA A C 1
ATOM 666 O O . ALA A 1 86 ? 3.824 -44.844 -10.766 1 95.25 86 ALA A O 1
ATOM 667 N N . GLU A 1 87 ? 1.665 -44.406 -11.203 1 94.75 87 GLU A N 1
ATOM 668 C CA . GLU A 1 87 ? 1.433 -45.719 -11.82 1 94.75 87 GLU A CA 1
ATOM 669 C C . GLU A 1 87 ? 2.355 -45.938 -13.016 1 94.75 87 GLU A C 1
ATOM 671 O O . GLU A 1 87 ? 2.721 -47.062 -13.328 1 94.75 87 GLU A O 1
ATOM 676 N N . ARG A 1 88 ? 2.766 -44.906 -13.594 1 95.38 88 ARG A N 1
ATOM 677 C CA . ARG A 1 88 ? 3.613 -44.969 -14.773 1 95.38 88 ARG A CA 1
ATOM 678 C C . ARG A 1 88 ? 5.066 -44.656 -14.43 1 95.38 88 ARG A C 1
ATOM 680 O O . ARG A 1 88 ? 5.906 -44.531 -15.328 1 95.38 88 ARG A O 1
ATOM 687 N N . ASN A 1 89 ? 5.328 -44.469 -13.164 1 95.19 89 ASN A N 1
ATOM 688 C CA . ASN A 1 89 ? 6.66 -44.156 -12.648 1 95.19 89 ASN A CA 1
ATOM 689 C C . ASN A 1 89 ? 7.199 -42.844 -13.234 1 95.19 89 ASN A C 1
ATOM 691 O O . ASN A 1 89 ? 8.359 -42.781 -13.625 1 95.19 89 ASN A O 1
ATOM 695 N N . ILE A 1 90 ? 6.363 -41.906 -13.391 1 97 90 ILE A N 1
ATOM 696 C CA . ILE A 1 90 ? 6.754 -40.562 -13.859 1 97 90 ILE A CA 1
ATOM 697 C C . ILE A 1 90 ? 6.832 -39.594 -12.672 1 97 90 ILE A C 1
ATOM 699 O O . ILE A 1 90 ? 5.805 -39.25 -12.078 1 97 90 ILE A O 1
ATOM 703 N N . PRO A 1 91 ? 8.039 -39.125 -12.305 1 97.31 91 PRO A N 1
ATOM 704 C CA . PRO A 1 91 ? 8.125 -38.156 -11.211 1 97.31 91 PRO A CA 1
ATOM 705 C C . PRO A 1 91 ? 7.496 -36.812 -11.562 1 97.31 91 PRO A C 1
ATOM 707 O O . PRO A 1 91 ? 7.539 -36.406 -12.719 1 97.31 91 PRO A O 1
ATOM 710 N N . VAL A 1 92 ? 6.867 -36.188 -10.562 1 98 92 VAL A N 1
ATOM 711 C CA . VAL A 1 92 ? 6.277 -34.844 -10.664 1 98 92 VAL A CA 1
ATOM 712 C C . VAL A 1 92 ? 6.98 -33.906 -9.695 1 98 92 VAL A C 1
ATOM 714 O O . VAL A 1 92 ? 7.27 -34.281 -8.555 1 98 92 VAL A O 1
ATOM 717 N N . CYS A 1 93 ? 7.375 -32.75 -10.18 1 97.94 93 CYS A N 1
ATOM 718 C CA . CYS A 1 93 ? 7.961 -31.734 -9.305 1 97.94 93 CYS A CA 1
ATOM 719 C C . CYS A 1 93 ? 7.266 -30.391 -9.477 1 97.94 93 CYS A C 1
ATOM 721 O O . CYS A 1 93 ? 6.559 -30.172 -10.461 1 97.94 93 CYS A O 1
ATOM 723 N N . ASN A 1 94 ? 7.289 -29.609 -8.453 1 97.25 94 ASN A N 1
ATOM 724 C CA . ASN A 1 94 ? 6.762 -28.25 -8.5 1 97.25 94 ASN A CA 1
ATOM 725 C C . ASN A 1 94 ? 7.793 -27.234 -8.023 1 97.25 94 ASN A C 1
ATOM 727 O O . ASN A 1 94 ? 8.961 -27.578 -7.82 1 97.25 94 ASN A O 1
ATOM 731 N N . VAL A 1 95 ? 7.445 -25.984 -8.109 1 97.19 95 VAL A N 1
ATOM 732 C CA . VAL A 1 95 ? 8.305 -24.906 -7.637 1 97.19 95 VAL A CA 1
ATOM 733 C C . VAL A 1 95 ? 7.695 -24.266 -6.395 1 97.19 95 VAL A C 1
ATOM 735 O O . VAL A 1 95 ? 6.477 -24.094 -6.312 1 97.19 95 VAL A O 1
ATOM 738 N N . ARG A 1 96 ? 8.562 -23.953 -5.375 1 94.62 96 ARG A N 1
ATOM 739 C CA . ARG A 1 96 ? 8.109 -23.328 -4.133 1 94.62 96 ARG A CA 1
ATOM 740 C C . ARG A 1 96 ? 8.906 -22.062 -3.832 1 94.62 96 ARG A C 1
ATOM 742 O O . ARG A 1 96 ? 9.984 -21.859 -4.387 1 94.62 96 ARG A O 1
ATOM 749 N N . ASN A 1 97 ? 8.328 -21.188 -3.053 1 95.69 97 ASN A N 1
ATOM 750 C CA . ASN A 1 97 ? 8.984 -20.031 -2.447 1 95.69 97 ASN A CA 1
ATOM 751 C C . ASN A 1 97 ? 9.523 -19.062 -3.508 1 95.69 97 ASN A C 1
ATOM 753 O O . ASN A 1 97 ? 10.531 -18.406 -3.293 1 95.69 97 ASN A O 1
ATOM 757 N N . TYR A 1 98 ? 8.891 -19.062 -4.684 1 97.88 98 TYR A N 1
ATOM 758 C CA . TYR A 1 98 ? 9.375 -18.203 -5.746 1 97.88 98 TYR A CA 1
ATOM 759 C C . TYR A 1 98 ? 8.695 -16.828 -5.684 1 97.88 98 TYR A C 1
ATOM 761 O O . TYR A 1 98 ? 9.18 -15.859 -6.27 1 97.88 98 TYR A O 1
ATOM 769 N N . ALA A 1 99 ? 7.555 -16.75 -4.945 1 98.12 99 ALA A N 1
ATOM 770 C CA . ALA A 1 99 ? 6.73 -15.555 -5.039 1 98.12 99 ALA A CA 1
ATOM 771 C C . ALA A 1 99 ? 6.664 -14.828 -3.701 1 98.12 99 ALA A C 1
ATOM 773 O O . ALA A 1 99 ? 5.793 -13.977 -3.49 1 98.12 99 ALA A O 1
ATOM 774 N N . THR A 1 100 ? 7.598 -15.102 -2.76 1 98.19 100 THR A N 1
ATOM 775 C CA . THR A 1 100 ? 7.531 -14.602 -1.392 1 98.19 100 THR A CA 1
ATOM 776 C C . THR A 1 100 ? 7.457 -13.078 -1.379 1 98.19 100 THR A C 1
ATOM 778 O O . THR A 1 100 ? 6.527 -12.5 -0.812 1 98.19 100 THR A O 1
ATOM 781 N N . GLY A 1 101 ? 8.422 -12.406 -2.08 1 98.5 101 GLY A N 1
ATOM 782 C CA . GLY A 1 101 ? 8.43 -10.953 -2.111 1 98.5 101 GLY A CA 1
ATOM 783 C C . GLY A 1 101 ? 7.191 -10.367 -2.762 1 98.5 101 GLY A C 1
ATOM 784 O O . GLY A 1 101 ? 6.613 -9.406 -2.252 1 98.5 101 GLY A O 1
ATOM 785 N N . SER A 1 102 ? 6.734 -10.953 -3.85 1 98.81 102 SER A N 1
ATOM 786 C CA . SER A 1 102 ? 5.594 -10.477 -4.625 1 98.81 102 SER A CA 1
ATOM 787 C C . SER A 1 102 ? 4.297 -10.594 -3.834 1 98.81 102 SER A C 1
ATOM 789 O O . SER A 1 102 ? 3.498 -9.664 -3.795 1 98.81 102 SER A O 1
ATOM 791 N N . VAL A 1 103 ? 4.121 -11.711 -3.164 1 98.81 103 VAL A N 1
ATOM 792 C CA . VAL A 1 103 ? 2.889 -11.945 -2.424 1 98.81 103 VAL A CA 1
ATOM 793 C C . VAL A 1 103 ? 2.859 -11.07 -1.173 1 98.81 103 VAL A C 1
ATOM 795 O O . VAL A 1 103 ? 1.827 -10.484 -0.843 1 98.81 103 VAL A O 1
ATOM 798 N N . ALA A 1 104 ? 3.994 -10.945 -0.467 1 98.88 104 ALA A N 1
ATOM 799 C CA . ALA A 1 104 ? 4.047 -10.156 0.761 1 98.88 104 ALA A CA 1
ATOM 800 C C . ALA A 1 104 ? 3.697 -8.695 0.491 1 98.88 104 ALA A C 1
ATOM 802 O O . ALA A 1 104 ? 2.9 -8.102 1.219 1 98.88 104 ALA A O 1
ATOM 803 N N . GLN A 1 105 ? 4.301 -8.141 -0.571 1 98.94 105 GLN A N 1
ATOM 804 C CA . GLN A 1 105 ? 4.012 -6.742 -0.848 1 98.94 105 GLN A CA 1
ATOM 805 C C . GLN A 1 105 ? 2.553 -6.551 -1.257 1 98.94 105 GLN A C 1
ATOM 807 O O . GLN A 1 105 ? 1.954 -5.512 -0.974 1 98.94 105 GLN A O 1
ATOM 812 N N . HIS A 1 106 ? 1.957 -7.57 -1.901 1 98.94 106 HIS A N 1
ATOM 813 C CA . HIS A 1 106 ? 0.556 -7.504 -2.303 1 98.94 106 HIS A CA 1
ATOM 814 C C . HIS A 1 106 ? -0.364 -7.465 -1.087 1 98.94 106 HIS A C 1
ATOM 816 O O . HIS A 1 106 ? -1.355 -6.73 -1.075 1 98.94 106 HIS A O 1
ATOM 822 N N . VAL A 1 107 ? -0.034 -8.203 -0.027 1 98.94 107 VAL A N 1
ATOM 823 C CA . VAL A 1 107 ? -0.776 -8.188 1.229 1 98.94 107 VAL A CA 1
ATOM 824 C C . VAL A 1 107 ? -0.792 -6.773 1.804 1 98.94 107 VAL A C 1
ATOM 826 O O . VAL A 1 107 ? -1.848 -6.262 2.186 1 98.94 107 VAL A O 1
ATOM 829 N N . PHE A 1 108 ? 0.32 -6.129 1.782 1 98.94 108 PHE A N 1
ATOM 830 C CA . PHE A 1 108 ? 0.41 -4.797 2.371 1 98.94 108 PHE A CA 1
ATOM 831 C C . PHE A 1 108 ? -0.246 -3.76 1.469 1 98.94 108 PHE A C 1
ATOM 833 O O . PHE A 1 108 ? -0.818 -2.781 1.953 1 98.94 108 PHE A O 1
ATOM 840 N N . MET A 1 109 ? -0.184 -3.977 0.108 1 98.94 109 MET A N 1
ATOM 841 C CA . MET A 1 109 ? -0.968 -3.115 -0.772 1 98.94 109 MET A CA 1
ATOM 842 C C . MET A 1 109 ? -2.441 -3.135 -0.381 1 98.94 109 MET A C 1
ATOM 844 O O . MET A 1 109 ? -3.072 -2.082 -0.268 1 98.94 109 MET A O 1
ATOM 848 N N . PHE A 1 110 ? -2.986 -4.371 -0.07 1 98.94 110 PHE A N 1
ATOM 849 C CA . PHE A 1 110 ? -4.371 -4.508 0.359 1 98.94 110 PHE A CA 1
ATOM 850 C C . PHE A 1 110 ? -4.609 -3.775 1.674 1 98.94 110 PHE A C 1
ATOM 852 O O . PHE A 1 110 ? -5.508 -2.936 1.77 1 98.94 110 PHE A O 1
ATOM 859 N N . MET A 1 111 ? -3.77 -4.012 2.65 1 98.94 111 MET A N 1
ATOM 860 C CA . MET A 1 111 ? -3.961 -3.447 3.982 1 98.94 111 MET A CA 1
ATOM 861 C C . MET A 1 111 ? -3.877 -1.925 3.947 1 98.94 111 MET A C 1
ATOM 863 O O . MET A 1 111 ? -4.688 -1.239 4.57 1 98.94 111 MET A O 1
ATOM 867 N N . LEU A 1 112 ? -2.957 -1.42 3.172 1 98.94 112 LEU A N 1
ATOM 868 C CA . LEU A 1 112 ? -2.742 0.023 3.143 1 98.94 112 LEU A CA 1
ATOM 869 C C . LEU A 1 112 ? -3.846 0.72 2.355 1 98.94 112 LEU A C 1
ATOM 871 O O . LEU A 1 112 ? -4.23 1.846 2.68 1 98.94 112 LEU A O 1
ATOM 875 N N . ASN A 1 113 ? -4.352 0.058 1.271 1 98.94 113 ASN A N 1
ATOM 876 C CA . ASN A 1 113 ? -5.492 0.625 0.56 1 98.94 113 ASN A CA 1
ATOM 877 C C . ASN A 1 113 ? -6.711 0.751 1.469 1 98.94 113 ASN A C 1
ATOM 879 O O . ASN A 1 113 ? -7.48 1.707 1.353 1 98.94 113 ASN A O 1
ATOM 883 N N . PHE A 1 114 ? -6.875 -0.208 2.422 1 98.88 114 PHE A N 1
ATOM 884 C CA . PHE A 1 114 ? -7.949 -0.112 3.404 1 98.88 114 PHE A CA 1
ATOM 885 C C . PHE A 1 114 ? -7.633 0.948 4.453 1 98.88 114 PHE A C 1
ATOM 887 O O . PHE A 1 114 ? -8.453 1.826 4.723 1 98.88 114 PHE A O 1
ATOM 894 N N . ALA A 1 115 ? -6.426 0.917 5.012 1 98.88 115 ALA A N 1
ATOM 895 C CA . ALA A 1 115 ? -6.039 1.801 6.109 1 98.88 115 ALA A CA 1
ATOM 896 C C . ALA A 1 115 ? -6.102 3.266 5.684 1 98.88 115 ALA A C 1
ATOM 898 O O . ALA A 1 115 ? -6.477 4.133 6.477 1 98.88 115 ALA A O 1
ATOM 899 N N . CYS A 1 116 ? -5.781 3.551 4.402 1 98.88 116 CYS A N 1
ATOM 900 C CA . CYS A 1 116 ? -5.703 4.918 3.9 1 98.88 116 CYS A CA 1
ATOM 901 C C . CYS A 1 116 ? -6.961 5.281 3.115 1 98.88 116 CYS A C 1
ATOM 903 O O . CYS A 1 116 ? -7.078 6.398 2.609 1 98.88 116 CYS A O 1
ATOM 905 N N . ARG A 1 117 ? -7.867 4.355 3.004 1 98.69 117 ARG A N 1
ATOM 906 C CA . ARG A 1 117 ? -9.125 4.57 2.301 1 98.69 117 ARG A CA 1
ATOM 907 C C . ARG A 1 117 ? -8.883 5.043 0.872 1 98.69 117 ARG A C 1
ATOM 909 O O . ARG A 1 117 ? -9.531 5.977 0.4 1 98.69 117 ARG A O 1
ATOM 916 N N . PHE A 1 118 ? -7.938 4.355 0.189 1 98.88 118 PHE A N 1
ATOM 917 C CA . PHE A 1 118 ? -7.43 4.766 -1.114 1 98.88 118 PHE A CA 1
ATOM 918 C C . PHE A 1 118 ? -8.555 4.836 -2.137 1 98.88 118 PHE A C 1
ATOM 920 O O . PHE A 1 118 ? -8.734 5.855 -2.807 1 98.88 118 PHE A O 1
ATOM 927 N N . VAL A 1 119 ? -9.391 3.754 -2.238 1 98.56 119 VAL A N 1
ATOM 928 C CA . VAL A 1 119 ? -10.414 3.646 -3.271 1 98.56 119 VAL A CA 1
ATOM 929 C C . VAL A 1 119 ? -11.453 4.75 -3.088 1 98.56 119 VAL A C 1
ATOM 931 O O . VAL A 1 119 ? -11.82 5.43 -4.047 1 98.56 119 VAL A O 1
ATOM 934 N N . GLU A 1 120 ? -11.875 4.992 -1.858 1 98.5 120 GLU A N 1
ATOM 935 C CA . GLU A 1 120 ? -12.891 6.004 -1.574 1 98.5 120 GLU A CA 1
ATOM 936 C C . GLU A 1 120 ? -12.375 7.406 -1.883 1 98.5 120 GLU A C 1
ATOM 938 O O . GLU A 1 120 ? -13.094 8.219 -2.469 1 98.5 120 GLU A O 1
ATOM 943 N N . TYR A 1 121 ? -11.156 7.695 -1.516 1 98.62 121 TYR A N 1
ATOM 944 C CA . TYR A 1 121 ? -10.617 9.031 -1.761 1 98.62 121 TYR A CA 1
ATOM 945 C C . TYR A 1 121 ? -10.352 9.242 -3.244 1 98.62 121 TYR A C 1
ATOM 947 O O . TYR A 1 121 ? -10.5 10.359 -3.752 1 98.62 121 TYR A O 1
ATOM 955 N N . GLN A 1 122 ? -9.922 8.141 -3.986 1 98.25 122 GLN A N 1
ATOM 956 C CA . GLN A 1 122 ? -9.789 8.273 -5.434 1 98.25 122 GLN A CA 1
ATOM 957 C C . GLN A 1 122 ? -11.133 8.609 -6.078 1 98.25 122 GLN A C 1
ATOM 959 O O . GLN A 1 122 ? -11.203 9.453 -6.973 1 98.25 122 GLN A O 1
ATOM 964 N N . GLN A 1 123 ? -12.188 7.953 -5.613 1 97.38 123 GLN A N 1
ATOM 965 C CA . GLN A 1 123 ? -13.523 8.234 -6.121 1 97.38 123 GLN A CA 1
ATOM 966 C C . GLN A 1 123 ? -13.945 9.664 -5.789 1 97.38 123 GLN A C 1
ATOM 968 O O . GLN A 1 123 ? -14.531 10.352 -6.629 1 97.38 123 GLN A O 1
ATOM 973 N N . LEU A 1 124 ? -13.656 10.117 -4.562 1 98.25 124 LEU A N 1
ATOM 974 C CA . LEU A 1 124 ? -13.992 11.469 -4.137 1 98.25 124 LEU A CA 1
ATOM 975 C C . LEU A 1 124 ? -13.336 12.5 -5.047 1 98.25 124 LEU A C 1
ATOM 977 O O . LEU A 1 124 ? -13.992 13.438 -5.508 1 98.25 124 LEU A O 1
ATOM 981 N N . ILE A 1 125 ? -12.047 12.32 -5.348 1 97.75 125 ILE A N 1
ATOM 982 C CA . ILE A 1 125 ? -11.289 13.258 -6.18 1 97.75 125 ILE A CA 1
ATOM 983 C C . ILE A 1 125 ? -11.859 13.258 -7.598 1 97.75 125 ILE A C 1
ATOM 985 O O . ILE A 1 125 ? -12.047 14.32 -8.195 1 97.75 125 ILE A O 1
ATOM 989 N N . LYS A 1 126 ? -12.148 12.086 -8.117 1 96.12 126 LYS A N 1
ATOM 990 C CA . LYS A 1 126 ? -12.656 11.945 -9.477 1 96.12 126 LYS A CA 1
ATOM 991 C C . LYS A 1 126 ? -13.984 12.672 -9.648 1 96.12 126 LYS A C 1
ATOM 993 O O . LYS A 1 126 ? -14.266 13.219 -10.719 1 96.12 126 LYS A O 1
ATOM 998 N N . ARG A 1 127 ? -14.75 12.719 -8.609 1 96.56 127 ARG A N 1
ATOM 999 C CA . ARG A 1 127 ? -16.078 13.328 -8.719 1 96.56 127 ARG A CA 1
ATOM 1000 C C . ARG A 1 127 ? -16.031 14.797 -8.297 1 96.56 127 ARG A C 1
ATOM 1002 O O . ARG A 1 127 ? -17.078 15.43 -8.133 1 96.56 127 ARG A O 1
ATOM 1009 N N . GLY A 1 128 ? -14.859 15.344 -8.016 1 97.62 128 GLY A N 1
ATOM 1010 C CA . GLY A 1 128 ? -14.711 16.766 -7.719 1 97.62 128 GLY A CA 1
ATOM 1011 C C . GLY A 1 128 ? -14.922 17.078 -6.25 1 97.62 128 GLY A C 1
ATOM 1012 O O . GLY A 1 128 ? -15.148 18.234 -5.891 1 97.62 128 GLY A O 1
ATOM 1013 N N . GLY A 1 129 ? -14.906 16.062 -5.438 1 97.88 129 GLY A N 1
ATOM 1014 C CA . GLY A 1 129 ? -15.172 16.25 -4.02 1 97.88 129 GLY A CA 1
ATOM 1015 C C . GLY A 1 129 ? -14.125 17.094 -3.32 1 97.88 129 GLY A C 1
ATOM 1016 O O . GLY A 1 129 ? -14.438 17.797 -2.359 1 97.88 129 GLY A O 1
ATOM 1017 N N . TRP A 1 130 ? -12.867 16.984 -3.783 1 98.25 130 TRP A N 1
ATOM 1018 C CA . TRP A 1 130 ? -11.828 17.812 -3.176 1 98.25 130 TRP A CA 1
ATOM 1019 C C . TRP A 1 130 ? -12.062 19.297 -3.471 1 98.25 130 TRP A C 1
ATOM 1021 O O . TRP A 1 130 ? -11.945 20.141 -2.578 1 98.25 130 TRP A O 1
ATOM 1031 N N . GLN A 1 131 ? -12.422 19.609 -4.676 1 97.56 131 GLN A N 1
ATOM 1032 C CA . GLN A 1 131 ? -12.734 20.969 -5.098 1 97.56 131 GLN A CA 1
ATOM 1033 C C . GLN A 1 131 ? -13.891 21.547 -4.297 1 97.56 131 GLN A C 1
ATOM 1035 O O . GLN A 1 131 ? -13.938 22.766 -4.047 1 97.56 131 GLN A O 1
ATOM 1040 N N . ALA A 1 132 ? -14.734 20.703 -3.846 1 97.25 132 ALA A N 1
ATOM 1041 C CA . ALA A 1 132 ? -15.945 21.141 -3.156 1 97.25 132 ALA A CA 1
ATOM 1042 C C . ALA A 1 132 ? -15.75 21.141 -1.643 1 97.25 132 ALA A C 1
ATOM 1044 O O . ALA A 1 132 ? -16.641 21.531 -0.893 1 97.25 132 ALA A O 1
ATOM 1045 N N . SER A 1 133 ? -14.641 20.672 -1.186 1 96.5 133 SER A N 1
ATOM 1046 C CA . SER A 1 133 ? -14.391 20.547 0.246 1 96.5 133 SER A CA 1
ATOM 1047 C C . SER A 1 133 ? -14.312 21.922 0.915 1 96.5 133 SER A C 1
ATOM 1049 O O . SER A 1 133 ? -13.789 22.875 0.331 1 96.5 133 SER A O 1
ATOM 1051 N N . SER A 1 134 ? -14.781 22.016 2.213 1 94.5 134 SER A N 1
ATOM 1052 C CA . SER A 1 134 ? -14.688 23.234 3.006 1 94.5 134 SER A CA 1
ATOM 1053 C C . SER A 1 134 ? -13.289 23.391 3.6 1 94.5 134 SER A C 1
ATOM 1055 O O . SER A 1 134 ? -12.93 24.484 4.062 1 94.5 134 SER A O 1
ATOM 1057 N N . TYR A 1 135 ? -12.578 22.312 3.553 1 95.56 135 TYR A N 1
ATOM 1058 C CA . TYR A 1 135 ? -11.258 22.312 4.176 1 95.56 135 TYR A CA 1
ATOM 1059 C C . TYR A 1 135 ? -10.188 21.844 3.188 1 95.56 135 TYR A C 1
ATOM 1061 O O . TYR A 1 135 ? -10.508 21.266 2.15 1 95.56 135 TYR A O 1
ATOM 1069 N N . PHE A 1 136 ? -8.953 22.141 3.498 1 96 136 PHE A N 1
ATOM 1070 C CA . PHE A 1 136 ? -7.828 21.75 2.66 1 96 136 PHE A CA 1
ATOM 1071 C C . PHE A 1 136 ? -7.789 20.234 2.465 1 96 136 PHE A C 1
ATOM 1073 O O . PHE A 1 136 ? -7.379 19.75 1.409 1 96 136 PHE A O 1
ATOM 1080 N N . CYS A 1 137 ? -8.188 19.5 3.445 1 97.25 137 CYS A N 1
ATOM 1081 C CA . CYS A 1 137 ? -8.312 18.047 3.488 1 97.25 137 CYS A CA 1
ATOM 1082 C C . CYS A 1 137 ? -9.742 17.625 3.809 1 97.25 137 CYS A C 1
ATOM 1084 O O . CYS A 1 137 ? -10.289 18.016 4.844 1 97.25 137 CYS A O 1
ATOM 1086 N N . PRO A 1 138 ? -10.484 16.922 2.969 1 96.44 138 PRO A N 1
ATOM 1087 C CA . PRO A 1 138 ? -11.898 16.609 3.164 1 96.44 138 PRO A CA 1
ATOM 1088 C C . PRO A 1 138 ? -12.148 15.703 4.363 1 96.44 138 PRO A C 1
ATOM 1090 O O . PRO A 1 138 ? -13.227 15.75 4.965 1 96.44 138 PRO A O 1
ATOM 1093 N N . LEU A 1 139 ? -11.484 14.859 4.859 1 96.75 139 LEU A N 1
ATOM 1094 C CA . LEU A 1 139 ? -11.578 13.93 5.977 1 96.75 139 LEU A CA 1
ATOM 1095 C C . LEU A 1 139 ? -12.867 13.109 5.898 1 96.75 139 LEU A C 1
ATOM 1097 O O . LEU A 1 139 ? -13.461 12.781 6.926 1 96.75 139 LEU A O 1
ATOM 1101 N N . ASP A 1 140 ? -13.445 12.852 4.77 1 97 140 ASP A N 1
ATOM 1102 C CA . ASP A 1 140 ? -14.711 12.164 4.539 1 97 140 ASP A CA 1
ATOM 1103 C C . ASP A 1 140 ? -14.625 10.695 4.953 1 97 140 ASP A C 1
ATOM 1105 O O . ASP A 1 140 ? -15.633 10.086 5.316 1 97 140 ASP A O 1
ATOM 1109 N N . PHE A 1 141 ? -13.516 10.133 4.895 1 97.38 141 PHE A N 1
ATOM 1110 C CA . PHE A 1 141 ? -13.32 8.719 5.18 1 97.38 141 PHE A CA 1
ATOM 1111 C C . PHE A 1 141 ? -12.25 8.523 6.242 1 97.38 141 PHE A C 1
ATOM 1113 O O . PHE A 1 141 ? -11.18 9.141 6.172 1 97.38 141 PHE A O 1
ATOM 1120 N N . GLY A 1 142 ? -12.547 7.719 7.254 1 96.81 142 GLY A N 1
ATOM 1121 C CA . GLY A 1 142 ? -11.664 7.543 8.398 1 96.81 142 GLY A CA 1
ATOM 1122 C C . GLY A 1 142 ? -10.414 6.758 8.07 1 96.81 142 GLY A C 1
ATOM 1123 O O . GLY A 1 142 ? -10.484 5.57 7.738 1 96.81 142 GLY A O 1
ATOM 1124 N N . ILE A 1 143 ? -9.289 7.445 8.039 1 98.31 143 ILE A N 1
ATOM 1125 C CA . ILE A 1 143 ? -7.977 6.844 7.848 1 98.31 143 ILE A CA 1
ATOM 1126 C C . ILE A 1 143 ? -7.445 6.32 9.18 1 98.31 143 ILE A C 1
ATOM 1128 O O . ILE A 1 143 ? -7.609 6.969 10.219 1 98.31 143 ILE A O 1
ATOM 1132 N N . THR A 1 144 ? -6.809 5.129 9.211 1 98.31 144 THR A N 1
ATOM 1133 C CA . THR A 1 144 ? -6.242 4.547 10.422 1 98.31 144 THR A CA 1
ATOM 1134 C C . THR A 1 144 ? -4.773 4.184 10.211 1 98.31 144 THR A C 1
ATOM 1136 O O . THR A 1 144 ? -4.34 3.951 9.086 1 98.31 144 THR A O 1
ATOM 1139 N N . GLU A 1 145 ? -3.967 4.199 11.25 1 98.62 145 GLU A N 1
ATOM 1140 C CA . GLU A 1 145 ? -2.58 3.75 11.188 1 98.62 145 GLU A CA 1
ATOM 1141 C C . GLU A 1 145 ? -2.48 2.24 11.383 1 98.62 145 GLU A C 1
ATOM 1143 O O . GLU A 1 145 ? -3.189 1.669 12.219 1 98.62 145 GLU A O 1
ATOM 1148 N N . LEU A 1 146 ? -1.564 1.638 10.625 1 98.88 146 LEU A N 1
ATOM 1149 C CA . LEU A 1 146 ? -1.234 0.242 10.891 1 98.88 146 LEU A CA 1
ATOM 1150 C C . LEU A 1 146 ? -0.526 0.095 12.234 1 98.88 146 LEU A C 1
ATOM 1152 O O . LEU A 1 146 ? -0.693 -0.915 12.922 1 98.88 146 LEU A O 1
ATOM 1156 N N . ALA A 1 147 ? 0.293 1.105 12.547 1 98.69 147 ALA A N 1
ATOM 1157 C CA . ALA A 1 147 ? 1.005 1.077 13.828 1 98.69 147 ALA A CA 1
ATOM 1158 C C . ALA A 1 147 ? 0.035 0.914 14.992 1 98.69 147 ALA A C 1
ATOM 1160 O O . ALA A 1 147 ? -0.977 1.614 15.07 1 98.69 147 ALA A O 1
ATOM 1161 N N . GLY A 1 148 ? 0.328 -0.064 15.805 1 98.38 148 GLY A N 1
ATOM 1162 C CA . GLY A 1 148 ? -0.492 -0.31 16.984 1 98.38 148 GLY A CA 1
ATOM 1163 C C . GLY A 1 148 ? -1.636 -1.271 16.719 1 98.38 148 GLY A C 1
ATOM 1164 O O . GLY A 1 148 ? -2.225 -1.814 17.656 1 98.38 148 GLY A O 1
ATOM 1165 N N . LYS A 1 149 ? -2.035 -1.508 15.477 1 98.88 149 LYS A N 1
ATOM 1166 C CA . LYS A 1 149 ? -3.082 -2.467 15.133 1 98.88 149 LYS A CA 1
ATOM 1167 C C . LYS A 1 149 ? -2.557 -3.898 15.188 1 98.88 149 LYS A C 1
ATOM 1169 O O . LYS A 1 149 ? -1.348 -4.125 15.109 1 98.88 149 LYS A O 1
ATOM 1174 N N . THR A 1 150 ? -3.434 -4.82 15.328 1 98.94 150 THR A N 1
ATOM 1175 C CA . THR A 1 150 ? -3.066 -6.23 15.438 1 98.94 150 THR A CA 1
ATOM 1176 C C . THR A 1 150 ? -3.291 -6.953 14.117 1 98.94 150 THR A C 1
ATOM 1178 O O . THR A 1 150 ? -4.383 -6.895 13.547 1 98.94 150 THR A O 1
ATOM 1181 N N . LEU A 1 151 ? -2.234 -7.594 13.617 1 98.94 151 LEU A N 1
ATOM 1182 C CA . LEU A 1 151 ? -2.322 -8.461 12.445 1 98.94 151 LEU A CA 1
ATOM 1183 C C . LEU A 1 151 ? -2.355 -9.93 12.859 1 98.94 151 LEU A C 1
ATOM 1185 O O . LEU A 1 151 ? -1.433 -10.414 13.523 1 98.94 151 LEU A O 1
ATOM 1189 N N . GLY A 1 152 ? -3.479 -10.594 12.547 1 98.94 152 GLY A N 1
ATOM 1190 C CA . GLY A 1 152 ? -3.549 -12.039 12.68 1 98.94 152 GLY A CA 1
ATOM 1191 C C . GLY A 1 152 ? -3.055 -12.781 11.445 1 98.94 152 GLY A C 1
ATOM 1192 O O . GLY A 1 152 ? -3.486 -12.492 10.328 1 98.94 152 GLY A O 1
ATOM 1193 N N . ILE A 1 153 ? -2.145 -13.719 11.609 1 98.94 153 ILE A N 1
ATOM 1194 C CA . ILE A 1 153 ? -1.567 -14.477 10.5 1 98.94 153 ILE A CA 1
ATOM 1195 C C . ILE A 1 153 ? -1.95 -15.953 10.625 1 98.94 153 ILE A C 1
ATOM 1197 O O . ILE A 1 153 ? -1.626 -16.594 11.625 1 98.94 153 ILE A O 1
ATOM 1201 N N . VAL A 1 154 ? -2.689 -16.469 9.641 1 98.81 154 VAL A N 1
ATOM 1202 C CA . VAL A 1 154 ? -3.018 -17.875 9.547 1 98.81 154 VAL A CA 1
ATOM 1203 C C . VAL A 1 154 ? -2.102 -18.562 8.531 1 98.81 154 VAL A C 1
ATOM 1205 O O . VAL A 1 154 ? -2.211 -18.312 7.328 1 98.81 154 VAL A O 1
ATOM 1208 N N . GLY A 1 155 ? -1.326 -19.484 8.953 1 97.94 155 GLY A N 1
ATOM 1209 C CA . GLY A 1 155 ? -0.224 -20 8.164 1 97.94 155 GLY A CA 1
ATOM 1210 C C . GLY A 1 155 ? 1.066 -19.234 8.352 1 97.94 155 GLY A C 1
ATOM 1211 O O . GLY A 1 155 ? 1.155 -18.062 7.977 1 97.94 155 GLY A O 1
ATOM 1212 N N . TYR A 1 156 ? 2.039 -19.906 8.945 1 97.62 156 TYR A N 1
ATOM 1213 C CA . TYR A 1 156 ? 3.252 -19.203 9.336 1 97.62 156 TYR A CA 1
ATOM 1214 C C . TYR A 1 156 ? 4.488 -19.891 8.773 1 97.62 156 TYR A C 1
ATOM 1216 O O . TYR A 1 156 ? 5.438 -20.172 9.508 1 97.62 156 TYR A O 1
ATOM 1224 N N . GLY A 1 157 ? 4.387 -20.234 7.52 1 96.75 157 GLY A N 1
ATOM 1225 C CA . GLY A 1 157 ? 5.551 -20.688 6.77 1 96.75 157 GLY A CA 1
ATOM 1226 C C . GLY A 1 157 ? 6.336 -19.531 6.16 1 96.75 157 GLY A C 1
ATOM 1227 O O . GLY A 1 157 ? 6.531 -18.5 6.797 1 96.75 157 GLY A O 1
ATOM 1228 N N . GLU A 1 158 ? 6.797 -19.734 4.91 1 97 158 GLU A N 1
ATOM 1229 C CA . GLU A 1 158 ? 7.617 -18.766 4.203 1 97 158 GLU A CA 1
ATOM 1230 C C . GLU A 1 158 ? 6.875 -17.438 4.035 1 97 158 GLU A C 1
ATOM 1232 O O . GLU A 1 158 ? 7.395 -16.375 4.391 1 97 158 GLU A O 1
ATOM 1237 N N . LEU A 1 159 ? 5.676 -17.484 3.562 1 97.69 159 LEU A N 1
ATOM 1238 C CA . LEU A 1 159 ? 4.898 -16.281 3.266 1 97.69 159 LEU A CA 1
ATOM 1239 C C . LEU A 1 159 ? 4.449 -15.602 4.551 1 97.69 159 LEU A C 1
ATOM 1241 O O . LEU A 1 159 ? 4.566 -14.383 4.68 1 97.69 159 LEU A O 1
ATOM 1245 N N . GLY A 1 160 ? 3.906 -16.391 5.527 1 98.44 160 GLY A N 1
ATOM 1246 C CA . GLY A 1 160 ? 3.494 -15.812 6.801 1 98.44 160 GLY A CA 1
ATOM 1247 C C . GLY A 1 160 ? 4.613 -15.086 7.52 1 98.44 160 GLY A C 1
ATOM 1248 O O . GLY A 1 160 ? 4.402 -14.008 8.078 1 98.44 160 GLY A O 1
ATOM 1249 N N . ASN A 1 161 ? 5.797 -15.68 7.438 1 98.56 161 ASN A N 1
ATOM 1250 C CA . ASN A 1 161 ? 6.957 -15.07 8.078 1 98.56 161 ASN A CA 1
ATOM 1251 C C . ASN A 1 161 ? 7.352 -13.766 7.395 1 98.56 161 ASN A C 1
ATOM 1253 O O . ASN A 1 161 ? 7.707 -12.789 8.062 1 98.56 161 ASN A O 1
ATOM 1257 N N . ALA A 1 162 ? 7.328 -13.781 6.086 1 98.75 162 ALA A N 1
ATOM 1258 C CA . ALA A 1 162 ? 7.672 -12.57 5.336 1 98.75 162 ALA A CA 1
ATOM 1259 C C . ALA A 1 162 ? 6.707 -11.438 5.656 1 98.75 162 ALA A C 1
ATOM 1261 O O . ALA A 1 162 ? 7.129 -10.297 5.867 1 98.75 162 ALA A O 1
ATOM 1262 N N . VAL A 1 163 ? 5.43 -11.719 5.77 1 98.94 163 VAL A N 1
ATOM 1263 C CA . VAL A 1 163 ? 4.406 -10.734 6.098 1 98.94 163 VAL A CA 1
ATOM 1264 C C . VAL A 1 163 ? 4.609 -10.227 7.523 1 98.94 163 VAL A C 1
ATOM 1266 O O . VAL A 1 163 ? 4.527 -9.023 7.781 1 98.94 163 VAL A O 1
ATOM 1269 N N . ALA A 1 164 ? 4.941 -11.125 8.438 1 98.88 164 ALA A N 1
ATOM 1270 C CA . ALA A 1 164 ? 5.188 -10.766 9.828 1 98.88 164 ALA A CA 1
ATOM 1271 C C . ALA A 1 164 ? 6.34 -9.766 9.938 1 98.88 164 ALA A C 1
ATOM 1273 O O . ALA A 1 164 ? 6.246 -8.781 10.68 1 98.88 164 ALA A O 1
ATOM 1274 N N . ASN A 1 165 ? 7.355 -9.984 9.211 1 98.81 165 ASN A N 1
ATOM 1275 C CA . ASN A 1 165 ? 8.531 -9.125 9.273 1 98.81 165 ASN A CA 1
ATOM 1276 C C . ASN A 1 165 ? 8.219 -7.703 8.82 1 98.81 165 ASN A C 1
ATOM 1278 O O . ASN A 1 165 ? 8.617 -6.738 9.469 1 98.81 165 ASN A O 1
ATOM 1282 N N . ILE A 1 166 ? 7.523 -7.578 7.766 1 98.88 166 ILE A N 1
ATOM 1283 C CA . ILE A 1 166 ? 7.16 -6.262 7.25 1 98.88 166 ILE A CA 1
ATOM 1284 C C . ILE A 1 166 ? 6.188 -5.586 8.211 1 98.88 166 ILE A C 1
ATOM 1286 O O . ILE A 1 166 ? 6.289 -4.383 8.461 1 98.88 166 ILE A O 1
ATOM 1290 N N . ALA A 1 167 ? 5.254 -6.371 8.781 1 98.94 167 ALA A N 1
ATOM 1291 C CA . ALA A 1 167 ? 4.273 -5.832 9.727 1 98.94 167 ALA A CA 1
ATOM 1292 C C . ALA A 1 167 ? 4.961 -5.207 10.938 1 98.94 167 ALA A C 1
ATOM 1294 O O . ALA A 1 167 ? 4.547 -4.152 11.422 1 98.94 167 ALA A O 1
ATOM 1295 N N . LYS A 1 168 ? 6.02 -5.809 11.406 1 98.81 168 LYS A N 1
ATOM 1296 C CA . LYS A 1 168 ? 6.781 -5.273 12.531 1 98.81 168 LYS A CA 1
ATOM 1297 C C . LYS A 1 168 ? 7.367 -3.902 12.195 1 98.81 168 LYS A C 1
ATOM 1299 O O . LYS A 1 168 ? 7.391 -3.008 13.039 1 98.81 168 LYS A O 1
ATOM 1304 N N . ALA A 1 169 ? 7.797 -3.732 10.984 1 98.75 169 ALA A N 1
ATOM 1305 C CA . ALA A 1 169 ? 8.391 -2.465 10.555 1 98.75 169 ALA A CA 1
ATOM 1306 C C . ALA A 1 169 ? 7.336 -1.36 10.5 1 98.75 169 ALA A C 1
ATOM 1308 O O . ALA A 1 169 ? 7.664 -0.178 10.625 1 98.75 169 ALA A O 1
ATOM 1309 N N . PHE A 1 170 ? 6.059 -1.73 10.344 1 98.81 170 PHE A N 1
ATOM 1310 C CA . PHE A 1 170 ? 4.965 -0.766 10.383 1 98.81 170 PHE A CA 1
ATOM 1311 C C . PHE A 1 170 ? 4.512 -0.518 11.812 1 98.81 170 PHE A C 1
ATOM 1313 O O . PHE A 1 170 ? 3.609 0.29 12.055 1 98.81 170 PHE A O 1
ATOM 1320 N N . GLY A 1 171 ? 5.066 -1.257 12.75 1 98.75 171 GLY A N 1
ATOM 1321 C CA . GLY A 1 171 ? 4.715 -1.083 14.148 1 98.75 171 GLY A CA 1
ATOM 1322 C C . GLY A 1 171 ? 3.459 -1.835 14.547 1 98.75 171 GLY A C 1
ATOM 1323 O O . GLY A 1 171 ? 2.781 -1.458 15.508 1 98.75 171 GLY A O 1
ATOM 1324 N N . MET A 1 172 ? 3.125 -2.906 13.844 1 98.88 172 MET A N 1
ATOM 1325 C CA . MET A 1 172 ? 1.929 -3.684 14.164 1 98.88 172 MET A CA 1
ATOM 1326 C C . MET A 1 172 ? 2.221 -4.715 15.25 1 98.88 172 MET A C 1
ATOM 1328 O O . MET A 1 172 ? 3.375 -5.098 15.453 1 98.88 172 MET A O 1
ATOM 1332 N N . LYS A 1 173 ? 1.179 -5.074 15.938 1 98.75 173 LYS A N 1
ATOM 1333 C CA . LYS A 1 173 ? 1.208 -6.254 16.797 1 98.75 173 LYS A CA 1
ATOM 1334 C C . LYS A 1 173 ? 0.845 -7.516 16.016 1 98.75 173 LYS A C 1
ATOM 1336 O O . LYS A 1 173 ? 0.053 -7.461 15.07 1 98.75 173 LYS A O 1
ATOM 1341 N N . LEU A 1 174 ? 1.481 -8.656 16.422 1 98.88 174 LEU A N 1
ATOM 1342 C CA . LEU A 1 174 ? 1.276 -9.883 15.664 1 98.88 174 LEU A CA 1
ATOM 1343 C C . LEU A 1 174 ? 0.614 -10.953 16.531 1 98.88 174 LEU A C 1
ATOM 1345 O O . LEU A 1 174 ? 0.956 -11.109 17.703 1 98.88 174 LEU A O 1
ATOM 1349 N N . LEU A 1 175 ? -0.359 -11.594 15.992 1 98.88 175 LEU A N 1
ATOM 1350 C CA . LEU A 1 175 ? -0.896 -12.852 16.516 1 98.88 175 LEU A CA 1
ATOM 1351 C C . LEU A 1 175 ? -0.812 -13.953 15.461 1 98.88 175 LEU A C 1
ATOM 1353 O O . LEU A 1 175 ? -1.436 -13.859 14.398 1 98.88 175 LEU A O 1
ATOM 1357 N N . ILE A 1 176 ? -0.014 -14.961 15.727 1 98.88 176 ILE A N 1
ATOM 1358 C CA . ILE A 1 176 ? 0.125 -16.094 14.828 1 98.88 176 ILE A CA 1
ATOM 1359 C C . ILE A 1 176 ? -0.851 -17.203 15.234 1 98.88 176 ILE A C 1
ATOM 1361 O O . ILE A 1 176 ? -0.793 -17.703 16.359 1 98.88 176 ILE A O 1
ATOM 1365 N N . ALA A 1 177 ? -1.704 -17.594 14.352 1 98.75 177 ALA A N 1
ATOM 1366 C CA . ALA A 1 177 ? -2.773 -18.531 14.68 1 98.75 177 ALA A CA 1
ATOM 1367 C C . ALA A 1 177 ? -2.25 -19.969 14.719 1 98.75 177 ALA A C 1
ATOM 1369 O O . ALA A 1 177 ? -1.438 -20.359 13.883 1 98.75 177 ALA A O 1
ATOM 1370 N N . GLU A 1 178 ? -2.686 -20.703 15.68 1 98.12 178 GLU A N 1
ATOM 1371 C CA . GLU A 1 178 ? -2.604 -22.156 15.625 1 98.12 178 GLU A CA 1
ATOM 1372 C C . GLU A 1 178 ? -3.637 -22.734 14.664 1 98.12 178 GLU A C 1
ATOM 1374 O O . GLU A 1 178 ? -4.57 -22.047 14.258 1 98.12 178 GLU A O 1
AT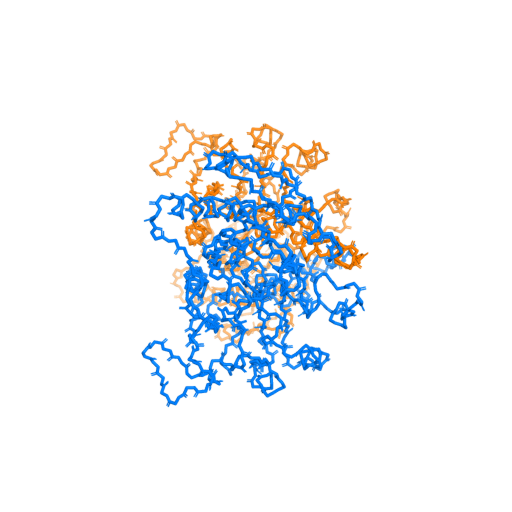OM 1379 N N . HIS A 1 179 ? -3.441 -23.984 14.297 1 97 179 HIS A N 1
ATOM 1380 C CA . HIS A 1 179 ? -4.441 -24.656 13.477 1 97 179 HIS A CA 1
ATOM 1381 C C . HIS A 1 179 ? -5.812 -24.625 14.141 1 97 179 HIS A C 1
ATOM 1383 O O . HIS A 1 179 ? -5.918 -24.766 15.367 1 97 179 HIS A O 1
ATOM 1389 N N . LYS A 1 180 ? -6.789 -24.422 13.336 1 95.69 180 LYS A N 1
ATOM 1390 C CA . LYS A 1 180 ? -8.156 -24.281 13.836 1 95.69 180 LYS A CA 1
ATOM 1391 C C . LYS A 1 180 ? -8.562 -25.469 14.695 1 95.69 180 LYS A C 1
ATOM 1393 O O . LYS A 1 180 ? -9.234 -25.312 15.711 1 95.69 180 LYS A O 1
ATOM 1398 N N . SER A 1 181 ? -8.109 -26.703 14.375 1 92.38 181 SER A N 1
ATOM 1399 C CA . SER A 1 181 ? -8.57 -27.922 15.047 1 92.38 181 SER A CA 1
ATOM 1400 C C . SER A 1 181 ? -7.52 -28.438 16.031 1 92.38 181 SER A C 1
ATOM 1402 O O . SER A 1 181 ? -7.645 -29.547 16.547 1 92.38 181 SER A O 1
ATOM 1404 N N . ALA A 1 182 ? -6.582 -27.609 16.297 1 93.38 182 ALA A N 1
ATOM 1405 C CA . ALA A 1 182 ? -5.508 -28.078 17.156 1 93.38 182 ALA A CA 1
ATOM 1406 C C . ALA A 1 182 ? -5.977 -28.188 18.609 1 93.38 182 ALA A C 1
ATOM 1408 O O . ALA A 1 182 ? -6.715 -27.328 19.094 1 93.38 182 ALA A O 1
ATOM 1409 N N . SER A 1 183 ? -5.562 -29.25 19.25 1 93.38 183 SER A N 1
ATOM 1410 C CA . SER A 1 183 ? -5.906 -29.453 20.656 1 93.38 183 SER A CA 1
ATOM 1411 C C . SER A 1 183 ? -4.906 -28.766 21.578 1 93.38 183 SER A C 1
ATOM 1413 O O . SER A 1 183 ? -5.203 -28.516 22.75 1 93.38 183 SER A O 1
ATOM 1415 N N . THR A 1 184 ? -3.754 -28.578 21.109 1 96 184 THR A N 1
ATOM 1416 C CA . THR A 1 184 ? -2.705 -27.875 21.844 1 96 184 THR A CA 1
ATOM 1417 C C . THR A 1 184 ? -2.197 -26.672 21.062 1 96 184 THR A C 1
ATOM 1419 O O . THR A 1 184 ? -2.264 -26.656 19.828 1 96 184 THR A O 1
ATOM 1422 N N . ILE A 1 185 ? -1.742 -25.719 21.75 1 97.25 185 ILE A N 1
ATOM 1423 C CA . ILE A 1 185 ? -1.239 -24.5 21.141 1 97.25 185 ILE A CA 1
ATOM 1424 C C . ILE A 1 185 ? 0.285 -24.469 21.219 1 97.25 185 ILE A C 1
ATOM 1426 O O . ILE A 1 185 ? 0.86 -24.469 22.312 1 97.25 185 ILE A O 1
ATOM 1430 N N . ARG A 1 186 ? 0.951 -24.469 20.047 1 96.56 186 ARG A N 1
ATOM 1431 C CA . ARG A 1 186 ? 2.408 -24.422 20 1 96.56 186 ARG A CA 1
ATOM 1432 C C . ARG A 1 186 ? 2.926 -23.094 20.547 1 96.56 186 ARG A C 1
ATOM 1434 O O . ARG A 1 186 ? 2.221 -22.078 20.5 1 96.56 186 ARG A O 1
ATOM 1441 N N . PRO A 1 187 ? 4.18 -23.078 21.125 1 96.62 187 PRO A N 1
ATOM 1442 C CA . PRO A 1 187 ? 4.77 -21.812 21.562 1 96.62 187 PRO A CA 1
ATOM 1443 C C . PRO A 1 187 ? 4.781 -20.75 20.453 1 96.62 187 PRO A C 1
ATOM 1445 O O . PRO A 1 187 ? 5.094 -21.062 19.312 1 96.62 187 PRO A O 1
ATOM 1448 N N . GLY A 1 188 ? 4.391 -19.562 20.859 1 97.19 188 GLY A N 1
ATOM 1449 C CA . GLY A 1 188 ? 4.41 -18.469 19.906 1 97.19 188 GLY A CA 1
ATOM 1450 C C . GLY A 1 188 ? 3.141 -18.375 19.078 1 97.19 188 GLY A C 1
ATOM 1451 O O . GLY A 1 188 ? 2.984 -17.453 18.266 1 97.19 188 GLY A O 1
ATOM 1452 N N . ARG A 1 189 ? 2.295 -19.375 19.281 1 98.31 189 ARG A N 1
ATOM 1453 C CA . ARG A 1 189 ? 1.019 -19.375 18.562 1 98.31 189 ARG A CA 1
ATOM 1454 C C . ARG A 1 189 ? -0.12 -18.969 19.5 1 98.31 189 ARG A C 1
ATOM 1456 O O . ARG A 1 189 ? 0.021 -19.031 20.719 1 98.31 189 ARG A O 1
ATOM 1463 N N . THR A 1 190 ? -1.11 -18.484 18.969 1 98.56 190 THR A N 1
ATOM 1464 C CA . THR A 1 190 ? -2.363 -18.156 19.641 1 98.56 190 THR A CA 1
ATOM 1465 C C . THR A 1 190 ? -3.508 -19 19.094 1 98.56 190 THR A C 1
ATOM 1467 O O . THR A 1 190 ? -3.52 -19.359 17.922 1 98.56 190 THR A O 1
ATOM 1470 N N . ALA A 1 191 ? -4.461 -19.359 19.969 1 98.44 191 ALA A N 1
ATOM 1471 C CA . ALA A 1 191 ? -5.609 -20.141 19.531 1 98.44 191 ALA A CA 1
ATOM 1472 C C . ALA A 1 191 ? -6.312 -19.484 18.359 1 98.44 191 ALA A C 1
ATOM 1474 O O . ALA A 1 191 ? -6.484 -18.266 18.328 1 98.44 191 ALA A O 1
ATOM 1475 N N . PHE A 1 192 ? -6.762 -20.328 17.469 1 98.56 192 PHE A N 1
ATOM 1476 C CA . PHE A 1 192 ? -7.328 -19.844 16.219 1 98.56 192 PHE A CA 1
ATOM 1477 C C . PHE A 1 192 ? -8.461 -18.859 16.469 1 98.56 192 PHE A C 1
ATOM 1479 O O . PHE A 1 192 ? -8.43 -17.734 15.977 1 98.56 192 PHE A O 1
ATOM 1486 N N . ASP A 1 193 ? -9.406 -19.172 17.266 1 98.38 193 ASP A N 1
ATOM 1487 C CA . ASP A 1 193 ? -10.578 -18.328 17.516 1 98.38 193 ASP A CA 1
ATOM 1488 C C . ASP A 1 193 ? -10.18 -17.016 18.188 1 98.38 193 ASP A C 1
ATOM 1490 O O . ASP A 1 193 ? -10.805 -15.977 17.953 1 98.38 193 ASP A O 1
ATOM 1494 N N . GLU A 1 194 ? -9.203 -17.078 19.031 1 98.44 194 GLU A N 1
ATOM 1495 C CA . GLU A 1 194 ? -8.727 -15.875 19.688 1 98.44 194 GLU A CA 1
ATOM 1496 C C . GLU A 1 194 ? -8.109 -14.906 18.688 1 98.44 194 GLU A C 1
ATOM 1498 O O . GLU A 1 194 ? -8.312 -13.695 18.781 1 98.44 194 GLU A O 1
ATOM 1503 N N . VAL A 1 195 ? -7.371 -15.461 17.766 1 98.81 195 VAL A N 1
ATOM 1504 C CA . VAL A 1 195 ? -6.801 -14.633 16.703 1 98.81 195 VAL A CA 1
ATOM 1505 C C . VAL A 1 195 ? -7.922 -13.969 15.906 1 98.81 195 VAL A C 1
ATOM 1507 O O . VAL A 1 195 ? -7.898 -12.758 15.68 1 98.81 195 VAL A O 1
ATOM 1510 N N . ILE A 1 196 ? -8.914 -14.719 15.562 1 98.75 196 ILE A N 1
ATOM 1511 C CA . ILE A 1 196 ? -10.031 -14.242 14.766 1 98.75 196 ILE A CA 1
ATOM 1512 C C . ILE A 1 196 ? -10.758 -13.125 15.508 1 98.75 196 ILE A C 1
ATOM 1514 O O . ILE A 1 196 ? -11.133 -12.117 14.906 1 98.75 196 ILE A O 1
ATOM 1518 N N . ARG A 1 197 ? -10.844 -13.172 16.797 1 98.44 197 ARG A N 1
ATOM 1519 C CA . ARG A 1 197 ? -11.617 -12.25 17.625 1 98.44 197 ARG A CA 1
ATOM 1520 C C . ARG A 1 197 ? -10.852 -10.953 17.875 1 98.44 197 ARG A C 1
ATOM 1522 O O . ARG A 1 197 ? -11.461 -9.891 18.031 1 98.44 197 ARG A O 1
ATOM 1529 N N . GLN A 1 198 ? -9.586 -11.031 17.875 1 98.44 198 GLN A N 1
ATOM 1530 C CA . GLN A 1 198 ? -8.82 -9.945 18.453 1 98.44 198 GLN A CA 1
ATOM 1531 C C . GLN A 1 198 ? -8.164 -9.086 17.375 1 98.44 198 GLN A C 1
ATOM 1533 O O . GLN A 1 198 ? -7.707 -7.973 17.656 1 98.44 198 GLN A O 1
ATOM 1538 N N . THR A 1 199 ? -8.102 -9.539 16.219 1 98.56 199 THR A N 1
ATOM 1539 C CA . THR A 1 199 ? -7.242 -8.898 15.227 1 98.56 199 THR A CA 1
ATOM 1540 C C . THR A 1 199 ? -8 -7.805 14.484 1 98.56 199 THR A C 1
ATOM 1542 O O . THR A 1 199 ? -9.227 -7.836 14.406 1 98.56 199 THR A O 1
ATOM 1545 N N . ASP A 1 200 ? -7.254 -6.777 14.055 1 98.88 200 ASP A N 1
ATOM 1546 C CA . ASP A 1 200 ? -7.766 -5.715 13.195 1 98.88 200 ASP A CA 1
ATOM 1547 C C . ASP A 1 200 ? -7.668 -6.113 11.719 1 98.88 200 ASP A C 1
ATOM 1549 O O . ASP A 1 200 ? -8.508 -5.711 10.906 1 98.88 200 ASP A O 1
ATOM 1553 N N . PHE A 1 201 ? -6.641 -6.824 11.352 1 98.94 201 PHE A N 1
ATOM 1554 C CA . PHE A 1 201 ? -6.402 -7.434 10.047 1 98.94 201 PHE A CA 1
ATOM 1555 C C . PHE A 1 201 ? -6.102 -8.922 10.195 1 98.94 201 PHE A C 1
ATOM 1557 O O . PHE A 1 201 ? -5.387 -9.328 11.109 1 98.94 201 PHE A O 1
ATOM 1564 N N . ILE A 1 202 ? -6.656 -9.734 9.305 1 98.88 202 ILE A N 1
ATOM 1565 C CA . ILE A 1 202 ? -6.344 -11.164 9.227 1 98.88 202 ILE A CA 1
ATOM 1566 C C . ILE A 1 202 ? -5.867 -11.508 7.82 1 98.88 202 ILE A C 1
ATOM 1568 O O . ILE A 1 202 ? -6.496 -11.125 6.832 1 98.88 202 ILE A O 1
ATOM 1572 N N . THR A 1 203 ? -4.766 -12.195 7.727 1 98.94 203 THR A N 1
ATOM 1573 C CA . THR A 1 203 ? -4.25 -12.617 6.426 1 98.94 203 THR A CA 1
ATOM 1574 C C . THR A 1 203 ? -4.039 -14.125 6.398 1 98.94 203 THR A C 1
ATOM 1576 O O . THR A 1 203 ? -3.582 -14.719 7.379 1 98.94 203 THR A O 1
ATOM 1579 N N . LEU A 1 204 ? -4.453 -14.758 5.32 1 98.88 204 LEU A N 1
ATOM 1580 C CA . LEU A 1 204 ? -4.398 -16.203 5.172 1 98.88 204 LEU A CA 1
ATOM 1581 C C . LEU A 1 204 ? -3.23 -16.609 4.277 1 98.88 204 LEU A C 1
ATOM 1583 O O . LEU A 1 204 ? -3.1 -16.125 3.154 1 98.88 204 LEU A O 1
ATOM 1587 N N . HIS A 1 205 ? -2.379 -17.531 4.77 1 98.25 205 HIS A N 1
ATOM 1588 C CA . HIS A 1 205 ? -1.21 -18.031 4.047 1 98.25 205 HIS A CA 1
ATOM 1589 C C . HIS A 1 205 ? -1.064 -19.547 4.203 1 98.25 205 HIS A C 1
ATOM 1591 O O . HIS A 1 205 ? 0.04 -20.078 4.09 1 98.25 205 HIS A O 1
ATOM 1597 N N . CYS A 1 206 ? -2.119 -20.234 4.52 1 96.31 206 CYS A N 1
ATOM 1598 C CA . CYS A 1 206 ? -2.088 -21.688 4.672 1 96.31 206 CYS A CA 1
ATOM 1599 C C . CYS A 1 206 ? -2.566 -22.375 3.398 1 96.31 206 CYS A C 1
ATOM 1601 O O . CYS A 1 206 ? -3.25 -21.766 2.576 1 96.31 206 CYS A O 1
ATOM 1603 N N . PRO A 1 207 ? -2.186 -23.656 3.148 1 92.75 207 PRO A N 1
ATOM 1604 C CA . PRO A 1 207 ? -2.68 -24.406 1.991 1 92.75 207 PRO A CA 1
ATOM 1605 C C . PRO A 1 207 ? -4.168 -24.734 2.094 1 92.75 207 PRO A C 1
ATOM 1607 O O . PRO A 1 207 ? -4.746 -24.656 3.18 1 92.75 207 PRO A O 1
ATOM 1610 N N . LEU A 1 208 ? -4.77 -24.984 0.951 1 93.25 208 LEU A N 1
ATOM 1611 C CA . LEU A 1 208 ? -6.129 -25.5 0.925 1 93.25 208 LEU A CA 1
ATOM 1612 C C . LEU A 1 208 ? -6.129 -27.016 1.064 1 93.25 208 LEU A C 1
ATOM 1614 O O . LEU A 1 208 ? -5.398 -27.719 0.353 1 93.25 208 LEU A O 1
ATOM 1618 N N . SER A 1 209 ? -6.715 -27.562 1.976 1 91.44 209 SER A N 1
ATOM 1619 C CA . SER A 1 209 ? -6.926 -28.984 2.258 1 91.44 209 SER A CA 1
ATOM 1620 C C . SER A 1 209 ? -8.344 -29.25 2.762 1 91.44 209 SER A C 1
ATOM 1622 O O . SER A 1 209 ? -9.164 -28.328 2.824 1 91.44 209 SER A O 1
ATOM 1624 N N . GLU A 1 210 ? -8.609 -30.469 2.971 1 91.56 210 GLU A N 1
ATOM 1625 C CA . GLU A 1 210 ? -9.914 -30.781 3.559 1 91.56 210 GLU A CA 1
ATOM 1626 C C . GLU A 1 210 ? -10.086 -30.078 4.91 1 91.56 210 GLU A C 1
ATOM 1628 O O . GLU A 1 210 ? -11.18 -29.625 5.242 1 91.56 210 GLU A O 1
ATOM 1633 N N . ASP A 1 211 ? -9.031 -29.938 5.594 1 92.75 211 ASP A N 1
ATOM 1634 C CA . ASP A 1 211 ? -9.047 -29.375 6.938 1 92.75 211 ASP A CA 1
ATOM 1635 C C . ASP A 1 211 ? -9.148 -27.844 6.887 1 92.75 211 ASP A C 1
ATOM 1637 O O . ASP A 1 211 ? -9.57 -27.219 7.859 1 92.75 211 ASP A O 1
ATOM 1641 N N . THR A 1 212 ? -8.805 -27.25 5.762 1 96.12 212 THR A N 1
ATOM 1642 C CA . THR A 1 212 ? -8.766 -25.797 5.707 1 96.12 212 THR A CA 1
ATOM 1643 C C . THR A 1 212 ? -9.812 -25.25 4.738 1 96.12 212 THR A C 1
ATOM 1645 O O . THR A 1 212 ? -9.898 -24.047 4.504 1 96.12 212 THR A O 1
ATOM 1648 N N . ARG A 1 213 ? -10.547 -26.172 4.133 1 96.94 213 ARG A N 1
ATOM 1649 C CA . ARG A 1 213 ? -11.648 -25.719 3.291 1 96.94 213 ARG A CA 1
ATOM 1650 C C . ARG A 1 213 ? -12.664 -24.938 4.102 1 96.94 213 ARG A C 1
ATOM 1652 O O . ARG A 1 213 ? -13.117 -25.391 5.156 1 96.94 213 ARG A O 1
ATOM 1659 N N . HIS A 1 214 ? -13.016 -23.766 3.637 1 98.06 214 HIS A N 1
ATOM 1660 C CA . HIS A 1 214 ? -13.93 -22.875 4.336 1 98.06 214 HIS A CA 1
ATOM 1661 C C . HIS A 1 214 ? -13.477 -22.625 5.773 1 98.06 214 HIS A C 1
ATOM 1663 O O . HIS A 1 214 ? -14.289 -22.703 6.703 1 98.06 214 HIS A O 1
ATOM 1669 N N . LEU A 1 215 ? -12.125 -22.516 5.797 1 98.25 215 LEU A N 1
ATOM 1670 C CA . LEU A 1 215 ? -11.516 -22.109 7.059 1 98.25 215 LEU A CA 1
ATOM 1671 C C . LEU A 1 215 ? -12.234 -20.906 7.652 1 98.25 215 LEU A C 1
ATOM 1673 O O . LEU A 1 215 ? -12.375 -20.797 8.875 1 98.25 215 LEU A O 1
ATOM 1677 N N . ILE A 1 216 ? -12.633 -19.953 6.863 1 98.75 216 ILE A N 1
ATOM 1678 C CA . ILE A 1 216 ? -13.438 -18.797 7.215 1 98.75 216 ILE A CA 1
ATOM 1679 C C . ILE A 1 216 ? -14.82 -18.922 6.582 1 98.75 216 ILE A C 1
ATOM 1681 O O . ILE A 1 216 ? -14.961 -18.859 5.359 1 98.75 216 ILE A O 1
ATOM 1685 N N . SER A 1 217 ? -15.742 -19.156 7.305 1 98.5 217 SER A N 1
ATOM 1686 C CA . SER A 1 217 ? -17.156 -19.188 6.93 1 98.5 217 SER A CA 1
ATOM 1687 C C . SER A 1 217 ? -18 -18.328 7.879 1 98.5 217 SER A C 1
ATOM 1689 O O . SER A 1 217 ? -17.469 -17.422 8.539 1 98.5 217 SER A O 1
ATOM 1691 N N . ASN A 1 218 ? -19.25 -18.547 7.918 1 98.44 218 ASN A N 1
ATOM 1692 C CA . ASN A 1 218 ? -20.172 -17.734 8.703 1 98.44 218 ASN A CA 1
ATOM 1693 C C . ASN A 1 218 ? -19.734 -17.656 10.164 1 98.44 218 ASN A C 1
ATOM 1695 O O . ASN A 1 218 ? -19.766 -16.562 10.758 1 98.44 218 ASN A O 1
ATOM 1699 N N . ARG A 1 219 ? -19.328 -18.703 10.734 1 98.31 219 ARG A N 1
ATOM 1700 C CA . ARG A 1 219 ? -18.953 -18.734 12.148 1 98.31 219 ARG A CA 1
ATOM 1701 C C . ARG A 1 219 ? -17.781 -17.797 12.43 1 98.31 219 ARG A C 1
ATOM 1703 O O . ARG A 1 219 ? -17.859 -16.953 13.312 1 98.31 219 ARG A O 1
ATOM 1710 N N . GLU A 1 220 ? -16.719 -17.969 11.703 1 98.75 220 GLU A N 1
ATOM 1711 C CA . GLU A 1 220 ? -15.516 -17.172 11.922 1 98.75 220 GLU A CA 1
ATOM 1712 C C . GLU A 1 220 ? -15.781 -15.695 11.617 1 98.75 220 GLU A C 1
ATOM 1714 O O . GLU A 1 220 ? -15.312 -14.812 12.344 1 98.75 220 GLU A O 1
ATOM 1719 N N . LEU A 1 221 ? -16.516 -15.406 10.57 1 98.81 221 LEU A N 1
ATOM 1720 C CA . LEU A 1 221 ? -16.875 -14.031 10.219 1 98.81 221 LEU A CA 1
ATOM 1721 C C . LEU A 1 221 ? -17.625 -13.367 11.359 1 98.81 221 LEU A C 1
ATOM 1723 O O . LEU A 1 221 ? -17.406 -12.195 11.656 1 98.81 221 LEU A O 1
ATOM 1727 N N . ASN A 1 222 ? -18.469 -14.094 12.008 1 98.44 222 ASN A N 1
ATOM 1728 C CA . ASN A 1 222 ? -19.25 -13.562 13.109 1 98.44 222 ASN A CA 1
ATOM 1729 C C . ASN A 1 222 ? -18.391 -13.305 14.344 1 98.44 222 ASN A C 1
ATOM 1731 O O . ASN A 1 222 ? -18.766 -12.523 15.219 1 98.44 222 ASN A O 1
ATOM 1735 N N . LEU A 1 223 ? -17.281 -13.992 14.414 1 98.56 223 LEU A N 1
ATOM 1736 C CA . LEU A 1 223 ? -16.359 -13.812 15.547 1 98.56 223 LEU A CA 1
ATOM 1737 C C . LEU A 1 223 ? -15.5 -12.57 15.352 1 98.56 223 LEU A C 1
ATOM 1739 O O . LEU A 1 223 ? -14.938 -12.047 16.312 1 98.56 223 LEU A O 1
ATOM 1743 N N . MET A 1 224 ? -15.336 -12.078 14.156 1 98.62 224 MET A N 1
ATOM 1744 C CA . MET A 1 224 ? -14.461 -10.953 13.859 1 98.62 224 MET A CA 1
ATOM 1745 C C . MET A 1 224 ? -15.047 -9.648 14.391 1 98.62 224 MET A C 1
ATOM 1747 O O . MET A 1 224 ? -16.266 -9.508 14.477 1 98.62 224 MET A O 1
ATOM 1751 N N . LYS A 1 225 ? -14.133 -8.68 14.711 1 97.75 225 LYS A N 1
ATOM 1752 C CA . LYS A 1 225 ? -14.555 -7.316 15.016 1 97.75 225 LYS A CA 1
ATOM 1753 C C . LYS A 1 225 ? -15.234 -6.672 13.812 1 97.75 225 LYS A C 1
ATOM 1755 O O . LYS A 1 225 ? -14.82 -6.879 12.672 1 97.75 225 LYS A O 1
ATOM 1760 N N . PRO A 1 226 ? -16.25 -5.879 14.078 1 97.88 226 PRO A N 1
ATOM 1761 C CA . PRO A 1 226 ? -16.859 -5.148 12.969 1 97.88 226 PRO A CA 1
ATOM 1762 C C . PRO A 1 226 ? -15.867 -4.273 12.211 1 97.88 226 PRO A C 1
ATOM 1764 O O . PRO A 1 226 ? -16.094 -3.949 11.039 1 97.88 226 PRO A O 1
ATOM 1767 N N . SER A 1 227 ? -14.75 -3.898 12.844 1 98 227 SER A N 1
ATOM 1768 C CA . SER A 1 227 ? -13.742 -3.031 12.234 1 98 227 SER A CA 1
ATOM 1769 C C . SER A 1 227 ? -12.664 -3.846 11.523 1 98 227 SER A C 1
ATOM 1771 O O . SER A 1 227 ? -11.734 -3.283 10.945 1 98 227 SER A O 1
ATOM 1773 N N . ALA A 1 228 ? -12.742 -5.168 11.484 1 98.69 228 ALA A N 1
ATOM 1774 C CA . ALA A 1 228 ? -11.656 -6.027 11.008 1 98.69 228 ALA A CA 1
ATOM 1775 C C . ALA A 1 228 ? -11.695 -6.168 9.484 1 98.69 228 ALA A C 1
ATOM 1777 O O . ALA A 1 228 ? -12.766 -6.094 8.875 1 98.69 228 ALA A O 1
ATOM 1778 N N . TYR A 1 229 ? -10.539 -6.367 8.891 1 98.94 229 TYR A N 1
ATOM 1779 C CA . TYR A 1 229 ? -10.367 -6.648 7.465 1 98.94 229 TYR A CA 1
ATOM 1780 C C . TYR A 1 229 ? -9.82 -8.055 7.25 1 98.94 229 TYR A C 1
ATOM 1782 O O . TYR A 1 229 ? -8.93 -8.5 7.988 1 98.94 229 TYR A O 1
ATOM 1790 N N . LEU A 1 230 ? -10.352 -8.758 6.262 1 98.94 230 LEU A N 1
ATOM 1791 C CA . LEU A 1 230 ? -9.93 -10.109 5.902 1 98.94 230 LEU A CA 1
ATOM 1792 C C . LEU A 1 230 ? -9.172 -10.109 4.578 1 98.94 230 LEU A C 1
ATOM 1794 O O . LEU A 1 230 ? -9.672 -9.594 3.576 1 98.94 230 LEU A O 1
ATOM 1798 N N . ILE A 1 231 ? -7.949 -10.68 4.57 1 98.94 231 ILE A N 1
ATOM 1799 C CA . ILE A 1 231 ? -7.098 -10.688 3.389 1 98.94 231 ILE A CA 1
ATOM 1800 C C . ILE A 1 231 ? -6.793 -12.133 2.99 1 98.94 231 ILE A C 1
ATOM 1802 O O . ILE A 1 231 ? -6.375 -12.938 3.826 1 98.94 231 ILE A O 1
ATOM 1806 N N . ASN A 1 232 ? -7.016 -12.445 1.724 1 98.88 232 ASN A N 1
ATOM 1807 C CA . ASN A 1 232 ? -6.699 -13.773 1.212 1 98.88 232 ASN A CA 1
ATOM 1808 C C . ASN A 1 232 ? -5.91 -13.695 -0.092 1 98.88 232 ASN A C 1
ATOM 1810 O O . ASN A 1 232 ? -6.457 -13.344 -1.136 1 98.88 232 ASN A O 1
ATOM 1814 N N . THR A 1 233 ? -4.645 -14 -0.043 1 98.5 233 THR A N 1
ATOM 1815 C CA . THR A 1 233 ? -3.791 -14.109 -1.223 1 98.5 233 THR A CA 1
ATOM 1816 C C . THR A 1 233 ? -3.334 -15.547 -1.427 1 98.5 233 THR A C 1
ATOM 1818 O O . THR A 1 233 ? -2.34 -15.797 -2.113 1 98.5 233 THR A O 1
ATOM 1821 N N . ALA A 1 234 ? -3.975 -16.453 -0.75 1 97 234 ALA A N 1
ATOM 1822 C CA . ALA A 1 234 ? -3.596 -17.859 -0.807 1 97 234 ALA A CA 1
ATOM 1823 C C . ALA A 1 234 ? -4.469 -18.625 -1.797 1 97 234 ALA A C 1
ATOM 1825 O O . ALA A 1 234 ? -4.281 -18.516 -3.012 1 97 234 ALA A O 1
ATOM 1826 N N . ARG A 1 235 ? -5.602 -19.25 -1.237 1 96.06 235 ARG A N 1
ATOM 1827 C CA . ARG A 1 235 ? -6.461 -20.062 -2.09 1 96.06 235 ARG A CA 1
ATOM 1828 C C . ARG A 1 235 ? -7.93 -19.703 -1.902 1 96.06 235 ARG A C 1
ATOM 1830 O O . ARG A 1 235 ? -8.359 -19.391 -0.791 1 96.06 235 ARG A O 1
ATOM 1837 N N . SER A 1 236 ? -8.758 -19.703 -2.984 1 95.12 236 SER A N 1
ATOM 1838 C CA . SER A 1 236 ? -10.164 -19.312 -2.943 1 95.12 236 SER A CA 1
ATOM 1839 C C . SER A 1 236 ? -10.961 -20.203 -2.008 1 95.12 236 SER A C 1
ATOM 1841 O O . SER A 1 236 ? -11.898 -19.75 -1.349 1 95.12 236 SER A O 1
ATOM 1843 N N . GLY A 1 237 ? -10.688 -21.469 -1.832 1 96.31 237 GLY A N 1
ATOM 1844 C CA . GLY A 1 237 ? -11.453 -22.422 -1.036 1 96.31 237 GLY A CA 1
ATOM 1845 C C . GLY A 1 237 ? -11.297 -22.203 0.458 1 96.31 237 GLY A C 1
ATOM 1846 O O . GLY A 1 237 ? -12.07 -22.734 1.251 1 96.31 237 GLY A O 1
ATOM 1847 N N . LEU A 1 238 ? -10.469 -21.312 0.86 1 98.44 238 LEU A N 1
ATOM 1848 C CA . LEU A 1 238 ? -10.25 -21.047 2.277 1 98.44 238 LEU A CA 1
ATOM 1849 C C . LEU A 1 238 ? -11.398 -20.25 2.873 1 98.44 238 LEU A C 1
ATOM 1851 O O . LEU A 1 238 ? -11.703 -20.375 4.062 1 98.44 238 LEU A O 1
ATOM 1855 N N . ILE A 1 239 ? -12.039 -19.406 2.07 1 98.75 239 ILE A N 1
ATOM 1856 C CA . ILE A 1 239 ? -13.156 -18.562 2.496 1 98.75 239 ILE A CA 1
ATOM 1857 C C . ILE A 1 239 ? -14.438 -19.016 1.792 1 98.75 239 ILE A C 1
ATOM 1859 O O . ILE A 1 239 ? -14.43 -19.281 0.586 1 98.75 239 ILE A O 1
ATOM 1863 N N . ASP A 1 240 ? -15.484 -19.234 2.502 1 98.69 240 ASP A N 1
ATOM 1864 C CA . ASP A 1 240 ? -16.781 -19.391 1.872 1 98.69 240 ASP A CA 1
ATOM 1865 C C . ASP A 1 240 ? -17.266 -18.078 1.252 1 98.69 240 ASP A C 1
ATOM 1867 O O . ASP A 1 240 ? -17.656 -17.156 1.967 1 98.69 240 ASP A O 1
ATOM 1871 N N . GLU A 1 241 ? -17.297 -18.047 -0.067 1 98.44 241 GLU A N 1
ATOM 1872 C CA . GLU A 1 241 ? -17.547 -16.812 -0.789 1 98.44 241 GLU A CA 1
ATOM 1873 C C . GLU A 1 241 ? -18.953 -16.281 -0.521 1 98.44 241 GLU A C 1
ATOM 1875 O O . GLU A 1 241 ? -19.188 -15.078 -0.471 1 98.44 241 GLU A O 1
ATOM 1880 N N . THR A 1 242 ? -19.859 -17.203 -0.376 1 98.38 242 THR A N 1
ATOM 1881 C CA . THR A 1 242 ? -21.234 -16.812 -0.094 1 98.38 242 THR A CA 1
ATOM 1882 C C . THR A 1 242 ? -21.344 -16.141 1.274 1 98.38 242 THR A C 1
ATOM 1884 O O . THR A 1 242 ? -21.969 -15.094 1.413 1 98.38 242 THR A O 1
ATOM 1887 N N . ASP A 1 243 ? -20.719 -16.75 2.225 1 98.75 243 ASP A N 1
ATOM 1888 C CA . ASP A 1 243 ? -20.734 -16.188 3.572 1 98.75 243 ASP A CA 1
ATOM 1889 C C . ASP A 1 243 ? -20 -14.852 3.619 1 98.75 243 ASP A C 1
ATOM 1891 O O . ASP A 1 243 ? -20.422 -13.93 4.324 1 98.75 243 ASP A O 1
ATOM 1895 N N . LEU A 1 244 ? -18.953 -14.781 2.914 1 98.75 244 LEU A N 1
ATOM 1896 C CA . LEU A 1 244 ? -18.219 -13.523 2.85 1 98.75 244 LEU A CA 1
ATOM 1897 C C . LEU A 1 244 ? -19.094 -12.406 2.301 1 98.75 244 LEU A C 1
ATOM 1899 O O . LEU A 1 244 ? -19.141 -11.312 2.875 1 98.75 244 LEU A O 1
ATOM 1903 N N . LEU A 1 245 ? -19.734 -12.688 1.197 1 98.56 245 LEU A N 1
ATOM 1904 C CA . LEU A 1 245 ? -20.594 -11.703 0.554 1 98.56 245 LEU A CA 1
ATOM 1905 C C . LEU A 1 245 ? -21.688 -11.234 1.509 1 98.56 245 LEU A C 1
ATOM 1907 O O . LEU A 1 245 ? -21.953 -10.031 1.618 1 98.56 245 LEU A O 1
ATOM 1911 N N . LYS A 1 246 ? -22.281 -12.18 2.215 1 98.38 246 LYS A N 1
ATOM 1912 C CA . LYS A 1 246 ? -23.312 -11.844 3.193 1 98.38 246 LYS A CA 1
ATOM 1913 C C . LYS A 1 246 ? -22.75 -10.938 4.289 1 98.38 246 LYS A C 1
ATOM 1915 O O . LYS A 1 246 ? -23.391 -9.961 4.676 1 98.38 246 LYS A O 1
ATOM 1920 N N . SER A 1 247 ? -21.625 -11.258 4.773 1 98.56 247 SER A N 1
ATOM 1921 C CA . SER A 1 247 ? -20.984 -10.492 5.836 1 98.56 247 SER A CA 1
ATOM 1922 C C . SER A 1 247 ? -20.672 -9.07 5.383 1 98.56 247 SER A C 1
ATOM 1924 O O . SER A 1 247 ? -20.828 -8.117 6.156 1 98.56 247 SER A O 1
ATOM 1926 N N . LEU A 1 248 ? -20.297 -8.875 4.148 1 98.5 248 LEU A N 1
ATOM 1927 C CA . LEU A 1 248 ? -19.984 -7.562 3.596 1 98.5 248 LEU A CA 1
ATOM 1928 C C . LEU A 1 248 ? -21.234 -6.723 3.412 1 98.5 248 LEU A C 1
ATOM 1930 O O . LEU A 1 248 ? -21.266 -5.547 3.775 1 98.5 248 LEU A O 1
ATOM 1934 N N . TYR A 1 249 ? -22.281 -7.348 2.904 1 97.75 249 TYR A N 1
ATOM 1935 C CA . TYR A 1 249 ? -23.531 -6.621 2.709 1 97.75 249 TYR A CA 1
ATOM 1936 C C . TYR A 1 249 ? -24.109 -6.156 4.043 1 97.75 249 TYR A C 1
ATOM 1938 O O . TYR A 1 249 ? -24.672 -5.059 4.133 1 97.75 249 TYR A O 1
ATOM 1946 N N . SER A 1 250 ? -23.953 -7.004 5.047 1 97.56 250 SER A N 1
ATOM 1947 C CA . SER A 1 250 ? -24.5 -6.66 6.359 1 97.56 250 SER A CA 1
ATOM 1948 C C . SER A 1 250 ? -23.531 -5.758 7.133 1 97.56 250 SER A C 1
ATOM 1950 O O . SER A 1 250 ? -23.844 -5.316 8.242 1 97.56 250 SER A O 1
ATOM 1952 N N . LYS A 1 251 ? -22.344 -5.535 6.598 1 96.75 251 LYS A N 1
ATOM 1953 C CA . LYS A 1 251 ? -21.297 -4.727 7.23 1 96.75 251 LYS A CA 1
ATOM 1954 C C . LYS A 1 251 ? -20.875 -5.328 8.57 1 96.75 251 LYS A C 1
ATOM 1956 O O . LYS A 1 251 ? -20.625 -4.598 9.531 1 96.75 251 LYS A O 1
ATOM 1961 N N . HIS A 1 252 ? -20.922 -6.613 8.555 1 97.56 252 HIS A N 1
ATOM 1962 C CA . HIS A 1 252 ? -20.484 -7.297 9.758 1 97.56 252 HIS A CA 1
ATOM 1963 C C . HIS A 1 252 ? -18.984 -7.137 9.969 1 97.56 252 HIS A C 1
ATOM 1965 O O . HIS A 1 252 ? -18.5 -7.09 11.102 1 97.56 252 HIS A O 1
ATOM 1971 N N . ILE A 1 253 ? -18.25 -7.168 8.945 1 98.44 253 ILE A N 1
ATOM 1972 C CA . ILE A 1 253 ? -16.828 -6.824 8.984 1 98.44 253 ILE A CA 1
ATOM 1973 C C . ILE A 1 253 ? -16.578 -5.562 8.156 1 98.44 253 ILE A C 1
ATOM 1975 O O . ILE A 1 253 ? -17.438 -5.148 7.375 1 98.44 253 ILE A O 1
ATOM 1979 N N . ALA A 1 254 ? -15.43 -4.949 8.367 1 98.56 254 ALA A N 1
ATOM 1980 C CA . ALA A 1 254 ? -15.141 -3.668 7.727 1 98.56 254 ALA A CA 1
ATOM 1981 C C . ALA A 1 254 ? -14.875 -3.848 6.234 1 98.56 254 ALA A C 1
ATOM 1983 O O . ALA A 1 254 ? -15.188 -2.969 5.43 1 98.56 254 ALA A O 1
ATOM 1984 N N . GLY A 1 255 ? -14.25 -4.953 5.887 1 98.75 255 GLY A N 1
ATOM 1985 C CA . GLY A 1 255 ? -13.938 -5.188 4.484 1 98.75 255 GLY A CA 1
ATOM 1986 C C . GLY A 1 255 ? -13.109 -6.438 4.258 1 98.75 255 GLY A C 1
ATOM 1987 O O . GLY A 1 255 ? -12.75 -7.133 5.211 1 98.75 255 GLY A O 1
ATOM 1988 N N . ALA A 1 256 ? -12.844 -6.75 3.012 1 98.94 256 ALA A N 1
ATOM 1989 C CA . ALA A 1 256 ? -12.031 -7.898 2.625 1 98.94 256 ALA A CA 1
ATOM 1990 C C . ALA A 1 256 ? -11.297 -7.629 1.313 1 98.94 256 ALA A C 1
ATOM 1992 O O . ALA A 1 256 ? -11.742 -6.824 0.497 1 98.94 256 ALA A O 1
ATOM 1993 N N . ALA A 1 257 ? -10.156 -8.227 1.196 1 98.94 257 ALA A N 1
ATOM 1994 C CA . ALA A 1 257 ? -9.391 -8.219 -0.048 1 98.94 257 ALA A CA 1
ATOM 1995 C C . ALA A 1 257 ? -8.953 -9.625 -0.433 1 98.94 257 ALA A C 1
ATOM 1997 O O . ALA A 1 257 ? -8.367 -10.344 0.379 1 98.94 257 ALA A O 1
ATOM 1998 N N . ILE A 1 258 ? -9.266 -10 -1.647 1 98.81 258 ILE A N 1
ATOM 1999 C CA . ILE A 1 258 ? -8.969 -11.359 -2.084 1 98.81 258 ILE A CA 1
ATOM 2000 C C . ILE A 1 258 ? -8.312 -11.328 -3.461 1 98.81 258 ILE A C 1
ATOM 2002 O O . ILE A 1 258 ? -8.672 -10.508 -4.309 1 98.81 258 ILE A O 1
ATOM 2006 N N . ASP A 1 259 ? -7.324 -12.203 -3.662 1 98.88 259 ASP A N 1
ATOM 2007 C CA . ASP A 1 259 ? -6.605 -12.305 -4.93 1 98.88 259 ASP A CA 1
ATOM 2008 C C . ASP A 1 259 ? -6.984 -13.578 -5.676 1 98.88 259 ASP A C 1
ATOM 2010 O O . ASP A 1 259 ? -6.324 -13.953 -6.652 1 98.88 259 ASP A O 1
ATOM 2014 N N . VAL A 1 260 ? -8.016 -14.312 -5.195 1 98.25 260 VAL A N 1
ATOM 2015 C CA . VAL A 1 260 ? -8.414 -15.594 -5.766 1 98.25 260 VAL A CA 1
ATOM 2016 C C . VAL A 1 260 ? -9.938 -15.711 -5.773 1 98.25 260 VAL A C 1
ATOM 2018 O O . VAL A 1 260 ? -10.609 -15.156 -4.902 1 98.25 260 VAL A O 1
ATOM 2021 N N . LEU A 1 261 ? -10.469 -16.344 -6.734 1 98.06 261 LEU A N 1
ATOM 2022 C CA . LEU A 1 261 ? -11.883 -16.688 -6.832 1 98.06 261 LEU A CA 1
ATOM 2023 C C . LEU A 1 261 ? -12.062 -18.172 -7.094 1 98.06 261 LEU A C 1
ATOM 2025 O O . LEU A 1 261 ? -11.117 -18.859 -7.496 1 98.06 261 LEU A O 1
ATOM 2029 N N . LYS A 1 262 ? -13.219 -18.625 -6.895 1 96.06 262 LYS A N 1
ATOM 2030 C CA . LYS A 1 262 ? -13.539 -20.031 -7.066 1 96.06 262 LYS A CA 1
ATOM 2031 C C . LYS A 1 262 ? -13.234 -20.5 -8.492 1 96.06 262 LYS A C 1
ATOM 2033 O O . LYS A 1 262 ? -12.773 -21.625 -8.703 1 96.06 262 LYS A O 1
ATOM 2038 N N . GLU A 1 263 ? -13.523 -19.703 -9.391 1 95.69 263 GLU A N 1
ATOM 2039 C CA . GLU A 1 263 ? -13.234 -19.938 -10.805 1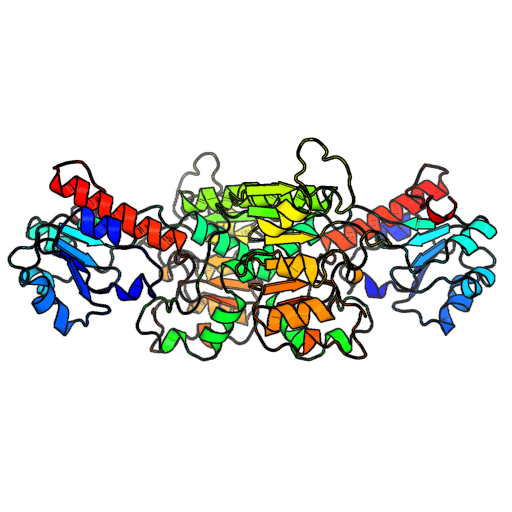 95.69 263 GLU A CA 1
ATOM 2040 C C . GLU A 1 263 ? -12.312 -18.859 -11.367 1 95.69 263 GLU A C 1
ATOM 2042 O O . GLU A 1 263 ? -12.602 -17.656 -11.242 1 95.69 263 GLU A O 1
ATOM 2047 N N . GLU A 1 264 ? -11.195 -19.281 -11.953 1 96.19 264 GLU A N 1
ATOM 2048 C CA . GLU A 1 264 ? -10.234 -18.344 -12.508 1 96.19 264 GLU A CA 1
ATOM 2049 C C . GLU A 1 264 ? -9.781 -18.766 -13.906 1 96.19 264 GLU A C 1
ATOM 2051 O O . GLU A 1 264 ? -9.305 -19.875 -14.094 1 96.19 264 GLU A O 1
ATOM 2056 N N . PRO A 1 265 ? -9.953 -18.062 -14.859 1 96.88 265 PRO A N 1
ATOM 2057 C CA . PRO A 1 265 ? -10.703 -16.812 -14.836 1 96.88 265 PRO A CA 1
ATOM 2058 C C . PRO A 1 265 ? -12.188 -17.016 -14.555 1 96.88 265 PRO A C 1
ATOM 2060 O O . PRO A 1 265 ? -12.711 -18.109 -14.75 1 96.88 265 PRO A O 1
ATOM 2063 N N . PRO A 1 266 ? -12.797 -15.969 -14.07 1 97.94 266 PRO A N 1
ATOM 2064 C CA . PRO A 1 266 ? -14.227 -16.109 -13.766 1 97.94 266 PRO A CA 1
ATOM 2065 C C . PRO A 1 266 ? -15.109 -15.906 -15 1 97.94 266 PRO A C 1
ATOM 2067 O O . PRO A 1 266 ? -15.93 -14.984 -15.031 1 97.94 266 PRO A O 1
ATOM 2070 N N . VAL A 1 267 ? -15.016 -16.859 -15.906 1 96.81 267 VAL A N 1
ATOM 2071 C CA . VAL A 1 267 ? -15.68 -16.766 -17.203 1 96.81 267 VAL A CA 1
ATOM 2072 C C . VAL A 1 267 ? -17.188 -16.75 -17.016 1 96.81 267 VAL A C 1
ATOM 2074 O O . VAL A 1 267 ? -17.922 -16.109 -17.781 1 96.81 267 VAL A O 1
ATOM 2077 N N . SER A 1 268 ? -17.688 -17.406 -15.992 1 96.5 268 SER A N 1
ATOM 2078 C CA . SER A 1 268 ? -19.125 -17.484 -15.719 1 96.5 268 SER A CA 1
ATOM 2079 C C . SER A 1 268 ? -19.562 -16.391 -14.758 1 96.5 268 SER A C 1
ATOM 2081 O O . SER A 1 268 ? -20.688 -16.422 -14.258 1 96.5 268 SER A O 1
ATOM 2083 N N . GLY A 1 269 ? -18.703 -15.523 -14.516 1 95.88 269 GLY A N 1
ATOM 2084 C CA . GLY A 1 269 ? -19 -14.5 -13.523 1 95.88 269 GLY A CA 1
ATOM 2085 C C . GLY A 1 269 ? -18.766 -14.977 -12.094 1 95.88 269 GLY A C 1
ATOM 2086 O O . GLY A 1 269 ? -18.406 -16.141 -11.875 1 95.88 269 GLY A O 1
ATOM 2087 N N . ASN A 1 270 ? -18.906 -14.141 -11.156 1 97.44 270 ASN A N 1
ATOM 2088 C CA . ASN A 1 270 ? -18.828 -14.359 -9.711 1 97.44 270 ASN A CA 1
ATOM 2089 C C . ASN A 1 270 ? -19.578 -13.281 -8.938 1 97.44 270 ASN A C 1
ATOM 2091 O O . ASN A 1 270 ? -19.359 -12.086 -9.164 1 97.44 270 ASN A O 1
ATOM 2095 N N . PRO A 1 271 ? -20.453 -13.688 -8.039 1 97.75 271 PRO A N 1
ATOM 2096 C CA . PRO A 1 271 ? -21.219 -12.695 -7.277 1 97.75 271 PRO A CA 1
ATOM 2097 C C . PRO A 1 271 ? -20.312 -11.672 -6.574 1 97.75 271 PRO A C 1
ATOM 2099 O O . PRO A 1 271 ? -20.719 -10.523 -6.395 1 97.75 271 PRO A O 1
ATOM 2102 N N . LEU A 1 272 ? -19.125 -12.008 -6.164 1 98.19 272 LEU A N 1
ATOM 2103 C CA . LEU A 1 272 ? -18.219 -11.078 -5.512 1 98.19 272 LEU A CA 1
ATOM 2104 C C . LEU A 1 272 ? -17.828 -9.945 -6.453 1 98.19 272 LEU A C 1
ATOM 2106 O O . LEU A 1 272 ? -17.594 -8.82 -6.008 1 98.19 272 LEU A O 1
ATOM 2110 N N . LEU A 1 273 ? -17.75 -10.211 -7.738 1 97.88 273 LEU A N 1
ATOM 2111 C CA . LEU A 1 273 ? -17.375 -9.203 -8.727 1 97.88 273 LEU A CA 1
ATOM 2112 C C . LEU A 1 273 ? -18.484 -8.18 -8.914 1 97.88 273 LEU A C 1
ATOM 2114 O O . LEU A 1 273 ? -18.25 -7.086 -9.43 1 97.88 273 LEU A O 1
ATOM 2118 N N . ASP A 1 274 ? -19.703 -8.531 -8.461 1 96.94 274 ASP A N 1
ATOM 2119 C CA . ASP A 1 274 ? -20.859 -7.66 -8.617 1 96.94 274 ASP A CA 1
ATOM 2120 C C . ASP A 1 274 ? -21.047 -6.773 -7.391 1 96.94 274 ASP A C 1
ATOM 2122 O O . ASP A 1 274 ? -21.875 -5.867 -7.398 1 96.94 274 ASP A O 1
ATOM 2126 N N . TYR A 1 275 ? -20.344 -7.133 -6.316 1 97.5 275 TYR A N 1
ATOM 2127 C CA . TYR A 1 275 ? -20.422 -6.332 -5.102 1 97.5 275 TYR A CA 1
ATOM 2128 C C . TYR A 1 275 ? -20.016 -4.891 -5.367 1 97.5 275 TYR A C 1
ATOM 2130 O O . TYR A 1 275 ? -18.891 -4.637 -5.836 1 97.5 275 TYR A O 1
ATOM 2138 N N . PRO A 1 276 ? -20.812 -3.846 -5.023 1 95.31 276 PRO A N 1
ATOM 2139 C CA . PRO A 1 276 ? -20.594 -2.498 -5.559 1 95.31 276 PRO A CA 1
ATOM 2140 C C . PRO A 1 276 ? -19.812 -1.605 -4.602 1 95.31 276 PRO A C 1
ATOM 2142 O O . PRO A 1 276 ? -19.469 -0.473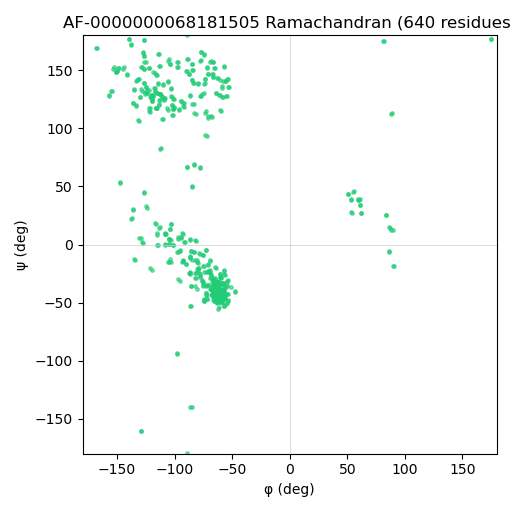 -4.949 1 95.31 276 PRO A O 1
ATOM 2145 N N . HIS A 1 277 ? -19.547 -2.062 -3.4 1 96.25 277 HIS A N 1
ATOM 2146 C CA . HIS A 1 277 ? -18.984 -1.173 -2.395 1 96.25 277 HIS A CA 1
ATOM 2147 C C . HIS A 1 277 ? -17.469 -1.317 -2.32 1 96.25 277 HIS A C 1
ATOM 2149 O O . HIS A 1 277 ? -16.922 -2.387 -2.615 1 96.25 277 HIS A O 1
ATOM 2155 N N . PRO A 1 278 ? -16.766 -0.26 -1.91 1 96.31 278 PRO A N 1
ATOM 2156 C CA . PRO A 1 278 ? -15.312 -0.202 -1.984 1 96.31 278 PRO A CA 1
ATOM 2157 C C . PRO A 1 278 ? -14.633 -1.037 -0.902 1 96.31 278 PRO A C 1
ATOM 2159 O O . PRO A 1 278 ? -13.406 -1.202 -0.92 1 96.31 278 PRO A O 1
ATOM 2162 N N . ASN A 1 279 ? -15.375 -1.54 0.048 1 97.75 279 ASN A N 1
ATOM 2163 C CA . ASN A 1 279 ? -14.742 -2.285 1.131 1 97.75 279 ASN A CA 1
ATOM 2164 C C . ASN A 1 279 ? -14.453 -3.729 0.729 1 97.75 279 ASN A C 1
ATOM 2166 O O . ASN A 1 279 ? -14.047 -4.543 1.561 1 97.75 279 ASN A O 1
ATOM 2170 N N . LEU A 1 280 ? -14.727 -4.113 -0.496 1 98.81 280 LEU A N 1
ATOM 2171 C CA . LEU A 1 280 ? -14.211 -5.344 -1.089 1 98.81 280 LEU A CA 1
ATOM 2172 C C . LEU A 1 280 ? -13.242 -5.035 -2.229 1 98.81 280 LEU A C 1
ATOM 2174 O O . LEU A 1 280 ? -13.609 -4.34 -3.182 1 98.81 280 LEU A O 1
ATOM 2178 N N . ILE A 1 281 ? -12.031 -5.496 -2.092 1 98.88 281 ILE A N 1
ATOM 2179 C CA . ILE A 1 281 ? -11.031 -5.371 -3.146 1 98.88 281 ILE A CA 1
ATOM 2180 C C . ILE A 1 281 ? -10.719 -6.75 -3.727 1 98.88 281 ILE A C 1
ATOM 2182 O O . ILE A 1 281 ? -10.477 -7.703 -2.982 1 98.88 281 ILE A O 1
ATOM 2186 N N . ILE A 1 282 ? -10.805 -6.871 -5.008 1 98.81 282 ILE A N 1
ATOM 2187 C CA . ILE A 1 282 ? -10.461 -8.109 -5.703 1 98.81 282 ILE A CA 1
ATOM 2188 C C . ILE A 1 282 ? -9.352 -7.832 -6.719 1 98.81 282 ILE A C 1
ATOM 2190 O O . ILE A 1 282 ? -9.398 -6.844 -7.453 1 98.81 282 ILE A O 1
ATOM 2194 N N . THR A 1 283 ? -8.281 -8.586 -6.668 1 98.81 283 THR A N 1
ATOM 2195 C CA . THR A 1 283 ? -7.273 -8.602 -7.723 1 98.81 283 THR A CA 1
ATOM 2196 C C . THR A 1 283 ? -7.254 -9.953 -8.43 1 98.81 283 THR A C 1
ATOM 2198 O O . THR A 1 283 ? -7.68 -10.961 -7.863 1 98.81 283 THR A O 1
ATOM 2201 N N . PRO A 1 284 ? -6.832 -9.992 -9.664 1 98.69 284 PRO A N 1
ATOM 2202 C CA . PRO A 1 284 ? -7.02 -11.172 -10.516 1 98.69 284 PRO A CA 1
ATOM 2203 C C . PRO A 1 284 ? -5.867 -12.164 -10.398 1 98.69 284 PRO A C 1
ATOM 2205 O O . PRO A 1 284 ? -5.203 -12.461 -11.398 1 98.69 284 PRO A O 1
ATOM 2208 N N . HIS A 1 285 ? -5.766 -12.75 -9.219 1 98.56 285 HIS A N 1
ATOM 2209 C CA . HIS A 1 285 ? -4.723 -13.734 -8.977 1 98.56 285 HIS A CA 1
ATOM 2210 C C . HIS A 1 285 ? -3.355 -13.211 -9.398 1 98.56 285 HIS A C 1
ATOM 2212 O O . HIS A 1 285 ? -2.58 -13.922 -10.039 1 98.56 285 HIS A O 1
ATOM 2218 N N . SER A 1 286 ? -3.031 -11.969 -9.086 1 98.69 286 SER A N 1
ATOM 2219 C CA . SER A 1 286 ? -1.837 -11.305 -9.594 1 98.69 286 SER A CA 1
ATOM 2220 C C . SER A 1 286 ? -0.787 -11.133 -8.5 1 98.69 286 SER A C 1
ATOM 2222 O O . SER A 1 286 ? 0.309 -10.633 -8.75 1 98.69 286 SER A O 1
ATOM 2224 N N . ALA A 1 287 ? -1.067 -11.594 -7.273 1 98.75 287 ALA A N 1
ATOM 2225 C CA . ALA A 1 287 ? -0.147 -11.414 -6.152 1 98.75 287 ALA A CA 1
ATOM 2226 C C . ALA A 1 287 ? 1.192 -12.094 -6.426 1 98.75 287 ALA A C 1
ATOM 2228 O O . ALA A 1 287 ? 2.238 -11.617 -5.977 1 98.75 287 ALA A O 1
ATOM 2229 N N . TRP A 1 288 ? 1.199 -13.141 -7.211 1 98.25 288 TRP A N 1
ATOM 2230 C CA . TRP A 1 288 ? 2.4 -13.922 -7.473 1 98.25 288 TRP A CA 1
ATOM 2231 C C . TRP A 1 288 ? 3.199 -13.328 -8.633 1 98.25 288 TRP A C 1
ATOM 2233 O O . TRP A 1 288 ? 4.367 -13.672 -8.82 1 98.25 288 TRP A O 1
ATOM 2243 N N . ALA A 1 289 ? 2.676 -12.414 -9.367 1 98.38 289 ALA A N 1
ATOM 2244 C CA . ALA A 1 289 ? 2.963 -12.336 -10.797 1 98.38 289 ALA A CA 1
ATOM 2245 C C . ALA A 1 289 ? 3.963 -11.227 -11.094 1 98.38 289 ALA A C 1
ATOM 2247 O O . ALA A 1 289 ? 4.027 -10.719 -12.219 1 98.38 289 ALA A O 1
ATOM 2248 N N . SER A 1 290 ? 4.715 -10.742 -10.055 1 98.5 290 SER A N 1
ATOM 2249 C CA . SER A 1 290 ? 5.773 -9.805 -10.406 1 98.5 290 SER A CA 1
ATOM 2250 C C . SER A 1 290 ? 6.738 -10.422 -11.422 1 98.5 290 SER A C 1
ATOM 2252 O O . SER A 1 290 ? 6.867 -11.641 -11.5 1 98.5 290 SER A O 1
ATOM 2254 N N . VAL A 1 291 ? 7.355 -9.562 -12.203 1 98.25 291 VAL A N 1
ATOM 2255 C CA . VAL A 1 291 ? 8.328 -10.031 -13.188 1 98.25 291 VAL A CA 1
ATOM 2256 C C . VAL A 1 291 ? 9.43 -10.82 -12.484 1 98.25 291 VAL A C 1
ATOM 2258 O O . VAL A 1 291 ? 9.82 -11.898 -12.945 1 98.25 291 VAL A O 1
ATOM 2261 N N . GLU A 1 292 ? 9.883 -10.32 -11.367 1 98.5 292 GLU A N 1
ATOM 2262 C CA . GLU A 1 292 ? 10.93 -10.984 -10.594 1 98.5 292 GLU A CA 1
ATOM 2263 C C . GLU A 1 292 ? 10.477 -12.367 -10.125 1 98.5 292 GLU A C 1
ATOM 2265 O O . GLU A 1 292 ? 11.242 -13.328 -10.195 1 98.5 292 GLU A O 1
ATOM 2270 N N . SER A 1 293 ? 9.266 -12.438 -9.648 1 98.56 293 SER A N 1
ATOM 2271 C CA . SER A 1 293 ? 8.719 -13.703 -9.164 1 98.56 293 SER A CA 1
ATOM 2272 C C . SER A 1 293 ? 8.617 -14.727 -10.289 1 98.56 293 SER A C 1
ATOM 2274 O O . SER A 1 293 ? 9.023 -15.883 -10.125 1 98.56 293 SER A O 1
ATOM 2276 N N . ARG A 1 294 ? 8.062 -14.328 -11.43 1 98.5 294 ARG A N 1
ATOM 2277 C CA . ARG A 1 294 ? 7.922 -15.227 -12.57 1 98.5 294 ARG A CA 1
ATOM 2278 C C . ARG A 1 294 ? 9.281 -15.695 -13.07 1 98.5 294 ARG A C 1
ATOM 2280 O O . ARG A 1 294 ? 9.461 -16.859 -13.414 1 98.5 294 ARG A O 1
ATOM 2287 N N . GLN A 1 295 ? 10.25 -14.797 -13.086 1 98.62 295 GLN A N 1
ATOM 2288 C CA . GLN A 1 295 ? 11.602 -15.172 -13.477 1 98.62 295 GLN A CA 1
ATOM 2289 C C . GLN A 1 295 ? 12.195 -16.188 -12.508 1 98.62 295 GLN A C 1
ATOM 2291 O O . GLN A 1 295 ? 12.812 -17.172 -12.93 1 98.62 295 GLN A O 1
ATOM 2296 N N . ARG A 1 296 ? 12 -15.906 -11.211 1 98.56 296 ARG A N 1
ATOM 2297 C CA . ARG A 1 296 ? 12.484 -16.859 -10.211 1 98.56 296 ARG A CA 1
ATOM 2298 C C . ARG A 1 296 ? 11.828 -18.219 -10.406 1 98.56 296 ARG A C 1
ATOM 2300 O O . ARG A 1 296 ? 12.492 -19.25 -10.273 1 98.56 296 ARG A O 1
ATOM 2307 N N . MET A 1 297 ? 10.578 -18.234 -10.68 1 98.38 297 MET A N 1
ATOM 2308 C CA . MET A 1 297 ? 9.852 -19.469 -10.914 1 98.38 297 MET A CA 1
ATOM 2309 C C . MET A 1 297 ? 10.477 -20.266 -12.055 1 98.38 297 MET A C 1
ATOM 2311 O O . MET A 1 297 ? 10.734 -21.469 -11.922 1 98.38 297 MET A O 1
ATOM 2315 N N . LEU A 1 298 ? 10.805 -19.609 -13.156 1 98.19 298 LEU A N 1
ATOM 2316 C CA . LEU A 1 298 ? 11.406 -20.281 -14.297 1 98.19 298 LEU A CA 1
ATOM 2317 C C . LEU A 1 298 ? 12.797 -20.797 -13.961 1 98.19 298 LEU A C 1
ATOM 2319 O O . LEU A 1 298 ? 13.188 -21.875 -14.398 1 98.19 298 LEU A O 1
ATOM 2323 N N . ASN A 1 299 ? 13.555 -20 -13.211 1 98.56 299 ASN A N 1
ATOM 2324 C CA . ASN A 1 299 ? 14.883 -20.438 -12.805 1 98.56 299 ASN A CA 1
ATOM 2325 C C . ASN A 1 299 ? 14.836 -21.688 -11.938 1 98.56 299 ASN A C 1
ATOM 2327 O O . ASN A 1 299 ? 15.633 -22.609 -12.117 1 98.56 299 ASN A O 1
ATOM 2331 N N . LEU A 1 300 ? 13.906 -21.703 -11.031 1 98.44 300 LEU A N 1
ATOM 2332 C CA . LEU A 1 300 ? 13.758 -22.859 -10.148 1 98.44 300 LEU A CA 1
ATOM 2333 C C . LEU A 1 300 ? 13.281 -24.078 -10.922 1 98.44 300 LEU A C 1
ATOM 2335 O O . LEU A 1 300 ? 13.664 -25.203 -10.609 1 98.44 300 LEU A O 1
ATOM 2339 N N . LEU A 1 301 ? 12.391 -23.844 -11.867 1 98.38 301 LEU A N 1
ATOM 2340 C CA . LEU A 1 301 ? 11.961 -24.906 -12.766 1 98.38 301 LEU A CA 1
ATOM 2341 C C . LEU A 1 301 ? 13.148 -25.516 -13.492 1 98.38 301 LEU A C 1
ATOM 2343 O O . LEU A 1 301 ? 13.273 -26.734 -13.57 1 98.38 301 LEU A O 1
ATOM 2347 N N . ALA A 1 302 ? 14.039 -24.656 -14 1 98.5 302 ALA A N 1
ATOM 2348 C CA . ALA A 1 302 ? 15.258 -25.109 -14.672 1 98.5 302 ALA A CA 1
ATOM 2349 C C . ALA A 1 302 ? 16.141 -25.906 -13.727 1 98.5 302 ALA A C 1
ATOM 2351 O O . ALA A 1 302 ? 16.719 -26.938 -14.117 1 98.5 302 ALA A O 1
ATOM 2352 N N . ASP A 1 303 ? 16.219 -25.453 -12.523 1 98.5 303 ASP A N 1
ATOM 2353 C CA . ASP A 1 303 ? 17 -26.156 -11.523 1 98.5 303 ASP A CA 1
ATOM 2354 C C . ASP A 1 303 ? 16.453 -27.562 -11.281 1 98.5 303 ASP A C 1
ATOM 2356 O O . ASP A 1 303 ? 17.219 -28.531 -11.164 1 98.5 303 ASP A O 1
ATOM 2360 N N . ASN A 1 304 ? 15.148 -27.688 -11.164 1 98.44 304 ASN A N 1
ATOM 2361 C CA . ASN A 1 304 ? 14.516 -28.984 -11 1 98.44 304 ASN A CA 1
ATOM 2362 C C . ASN A 1 304 ? 14.867 -29.922 -12.156 1 98.44 304 ASN A C 1
ATOM 2364 O O . ASN A 1 304 ? 15.234 -31.078 -11.93 1 98.44 304 ASN A O 1
ATOM 2368 N N . ILE A 1 305 ? 14.797 -29.438 -13.375 1 98.56 305 ILE A N 1
ATOM 2369 C CA . ILE A 1 305 ? 15.07 -30.234 -14.562 1 98.56 305 ILE A CA 1
ATOM 2370 C C . ILE A 1 305 ? 16.547 -30.641 -14.578 1 98.56 305 ILE A C 1
ATOM 2372 O O . ILE A 1 305 ? 16.875 -31.812 -14.805 1 98.56 305 ILE A O 1
ATOM 2376 N N . ARG A 1 306 ? 17.406 -29.656 -14.281 1 98.5 306 ARG A N 1
ATOM 2377 C CA . ARG A 1 306 ? 18.828 -29.922 -14.242 1 98.5 306 ARG A CA 1
ATOM 2378 C C . ARG A 1 306 ? 19.156 -31.016 -13.242 1 98.5 306 ARG A C 1
ATOM 2380 O O . ARG A 1 306 ? 19.906 -31.953 -13.562 1 98.5 306 ARG A O 1
ATOM 2387 N N . ASN A 1 307 ? 18.594 -30.875 -12.102 1 98.44 307 ASN A N 1
ATOM 2388 C CA . ASN A 1 307 ? 18.859 -31.859 -11.047 1 98.44 307 ASN A CA 1
ATOM 2389 C C . ASN A 1 307 ? 18.328 -33.25 -11.422 1 98.44 307 ASN A C 1
ATOM 2391 O O . ASN A 1 307 ? 19 -34.25 -11.18 1 98.44 307 ASN A O 1
ATOM 2395 N N . PHE A 1 308 ? 17.188 -33.281 -12.039 1 97.88 308 PHE A N 1
ATOM 2396 C CA . PHE A 1 308 ? 16.625 -34.562 -12.516 1 97.88 308 PHE A CA 1
ATOM 2397 C C . PHE A 1 308 ? 17.562 -35.188 -13.531 1 97.88 308 PHE A C 1
ATOM 2399 O O . PHE A 1 308 ? 17.875 -36.375 -13.422 1 97.88 308 PHE A O 1
ATOM 2406 N N . LEU A 1 309 ? 18.094 -34.469 -14.453 1 97.44 309 LEU A N 1
ATOM 2407 C CA . LEU A 1 309 ? 18.938 -34.969 -15.539 1 97.44 309 LEU A CA 1
ATOM 2408 C C . LEU A 1 309 ? 20.281 -35.438 -15.008 1 97.44 309 LEU A C 1
ATOM 2410 O O . LEU A 1 309 ? 20.922 -36.312 -15.602 1 97.44 309 LEU A O 1
ATOM 2414 N N . HIS A 1 310 ? 20.609 -34.938 -13.898 1 97.38 310 HIS A N 1
ATOM 2415 C CA . HIS A 1 310 ? 21.906 -35.281 -13.344 1 97.38 310 HIS A CA 1
ATOM 2416 C C . HIS A 1 310 ? 21.75 -36.219 -12.141 1 97.38 310 HIS A C 1
ATOM 2418 O O . HIS A 1 310 ? 22.703 -36.406 -11.375 1 97.38 310 HIS A O 1
ATOM 2424 N N . ASN A 1 311 ? 20.625 -36.656 -11.969 1 97.06 311 ASN A N 1
ATOM 2425 C CA . ASN A 1 311 ? 20.328 -37.594 -10.891 1 97.06 311 ASN A CA 1
ATOM 2426 C C . ASN A 1 311 ? 20.656 -37 -9.523 1 97.06 311 ASN A C 1
ATOM 2428 O O . ASN A 1 311 ? 21.297 -37.625 -8.688 1 97.06 311 ASN A O 1
ATOM 2432 N N . LYS A 1 312 ? 20.359 -35.719 -9.414 1 97 312 LYS A N 1
ATOM 2433 C CA . LYS A 1 312 ? 20.438 -35 -8.148 1 97 312 LYS A CA 1
ATOM 2434 C C . LYS A 1 312 ? 19.047 -34.75 -7.574 1 97 312 LYS A C 1
ATOM 2436 O O . LYS A 1 312 ? 18.047 -34.875 -8.273 1 97 312 LYS A O 1
ATOM 2441 N N . PRO A 1 313 ? 19.031 -34.5 -6.27 1 94.69 313 PRO A N 1
ATOM 2442 C CA . PRO A 1 313 ? 17.719 -34.25 -5.668 1 94.69 313 PRO A CA 1
ATOM 2443 C C . PRO A 1 313 ? 17.031 -33.031 -6.273 1 94.69 313 PRO A C 1
ATOM 2445 O O . PRO A 1 313 ? 17.703 -32.031 -6.586 1 94.69 313 PRO A O 1
ATOM 2448 N N . PHE A 1 314 ? 15.711 -33.062 -6.473 1 92.94 314 PHE A N 1
ATOM 2449 C CA . PHE A 1 314 ? 14.852 -32 -6.941 1 92.94 314 PHE A CA 1
ATOM 2450 C C . PHE A 1 314 ? 13.547 -31.969 -6.148 1 92.94 314 PHE A C 1
ATOM 2452 O O . PHE A 1 314 ? 13.328 -32.781 -5.27 1 92.94 314 PHE A O 1
ATOM 2459 N N . ASN A 1 315 ? 12.727 -30.922 -6.363 1 93.62 315 ASN A N 1
ATOM 2460 C CA . ASN A 1 315 ? 11.531 -30.734 -5.547 1 93.62 315 ASN A CA 1
ATOM 2461 C C . ASN A 1 315 ? 10.406 -31.672 -5.973 1 93.62 315 ASN A C 1
ATOM 2463 O O . ASN A 1 315 ? 9.32 -31.219 -6.352 1 93.62 315 ASN A O 1
ATOM 2467 N N . GLN A 1 316 ? 10.609 -32.906 -5.793 1 94.88 316 GLN A N 1
ATOM 2468 C CA . GLN A 1 316 ? 9.633 -33.938 -6.184 1 94.88 316 GLN A CA 1
ATOM 2469 C C . GLN A 1 316 ? 8.453 -33.969 -5.215 1 94.88 316 GLN A C 1
ATOM 2471 O O . GLN A 1 316 ? 8.641 -33.906 -4 1 94.88 316 GLN A O 1
ATOM 2476 N N . ILE A 1 317 ? 7.254 -33.938 -5.758 1 92.69 317 ILE A N 1
ATOM 2477 C CA . ILE A 1 317 ? 6.039 -34.094 -4.969 1 92.69 317 ILE A CA 1
ATOM 2478 C C . ILE A 1 317 ? 5.898 -35.562 -4.539 1 92.69 317 ILE A C 1
ATOM 2480 O O . ILE A 1 317 ? 5.797 -36.469 -5.383 1 92.69 317 ILE A O 1
ATOM 2484 N N . LYS A 1 318 ? 5.996 -35.875 -3.244 1 82.38 318 LYS A N 1
ATOM 2485 C CA . LYS A 1 318 ? 5.984 -37.219 -2.734 1 82.38 318 LYS A CA 1
ATOM 2486 C C . LYS A 1 318 ? 4.629 -37.562 -2.115 1 82.38 318 LYS A C 1
ATOM 2488 O O . LYS A 1 318 ? 4.359 -38.75 -1.809 1 82.38 318 LYS A O 1
ATOM 2493 N N . ASP A 1 319 ? 3.725 -36.562 -1.812 1 63.88 319 ASP A N 1
ATOM 2494 C CA . ASP A 1 319 ? 2.494 -36.75 -1.051 1 63.88 319 ASP A CA 1
ATOM 2495 C C . ASP A 1 319 ? 1.502 -37.625 -1.821 1 63.88 319 ASP A C 1
ATOM 2497 O O . ASP A 1 319 ? 0.616 -38.219 -1.227 1 63.88 319 ASP A O 1
ATOM 2501 N N . ALA A 1 320 ? 1.335 -37.438 -3.096 1 53.38 320 ALA A N 1
ATOM 2502 C CA . ALA A 1 320 ? 0.248 -38.156 -3.742 1 53.38 320 ALA A CA 1
ATOM 2503 C C . ALA A 1 320 ? 0.37 -39.656 -3.486 1 53.38 320 ALA A C 1
ATOM 2505 O O . ALA A 1 320 ? -0.609 -40.406 -3.611 1 53.38 320 ALA A O 1
ATOM 2506 N N . LEU A 1 321 ? 1.627 -40.25 -3.354 1 46.5 321 LEU A N 1
ATOM 2507 C CA . LEU A 1 321 ? 1.777 -41.688 -3.209 1 46.5 321 LEU A CA 1
ATOM 2508 C C . LEU A 1 321 ? 1.549 -42.094 -1.765 1 46.5 321 LEU A C 1
ATOM 2510 O O . LEU A 1 321 ? 1.578 -43.312 -1.455 1 46.5 321 LEU A O 1
ATOM 2514 N N . ALA A 1 322 ? 1.533 -41.125 -0.823 1 43.56 322 ALA A N 1
ATOM 2515 C CA . ALA A 1 322 ? 1.305 -41.719 0.499 1 43.56 322 ALA A CA 1
ATOM 2516 C C . ALA A 1 322 ? -0.183 -41.938 0.748 1 43.56 322 ALA A C 1
ATOM 2518 O O . ALA A 1 322 ? -1.02 -41.125 0.333 1 43.56 322 ALA A O 1
ATOM 2519 N N . MET B 1 1 ? -8.555 30.656 30.938 1 93.81 1 MET B N 1
ATOM 2520 C CA . MET B 1 1 ? -8.133 31.453 29.797 1 93.81 1 MET B CA 1
ATOM 2521 C C . MET B 1 1 ? -8.977 31.141 28.562 1 93.81 1 MET B C 1
ATOM 2523 O O . MET B 1 1 ? -9.016 30 28.109 1 93.81 1 MET B O 1
ATOM 2527 N N . LEU B 1 2 ? -9.703 32.25 28.109 1 97.62 2 LEU B N 1
ATOM 2528 C CA . LEU B 1 2 ? -10.539 32.031 26.938 1 97.62 2 LEU B CA 1
ATOM 2529 C C . LEU B 1 2 ? -9.695 31.594 25.75 1 97.62 2 LEU B C 1
ATOM 2531 O O . LEU B 1 2 ? -8.789 32.312 25.312 1 97.62 2 LEU B O 1
ATOM 2535 N N . THR B 1 3 ? -9.961 30.375 25.328 1 98.5 3 THR B N 1
ATOM 2536 C CA . THR B 1 3 ? -9.211 29.766 24.234 1 98.5 3 THR B CA 1
ATOM 2537 C C . THR B 1 3 ? -10.125 29.516 23.047 1 98.5 3 THR B C 1
ATOM 2539 O O . THR B 1 3 ? -11.211 28.938 23.188 1 98.5 3 THR B O 1
ATOM 2542 N N . VAL B 1 4 ? -9.703 29.938 21.828 1 98.75 4 VAL B N 1
ATOM 2543 C CA . VAL B 1 4 ? -10.523 29.828 20.625 1 98.75 4 VAL B CA 1
ATOM 2544 C C . VAL B 1 4 ? -9.82 28.953 19.594 1 98.75 4 VAL B C 1
ATOM 2546 O O . VAL B 1 4 ? -8.656 29.188 19.266 1 98.75 4 VAL B O 1
ATOM 2549 N N . PHE B 1 5 ? -10.461 27.891 19.141 1 98.81 5 PHE B N 1
ATOM 2550 C CA . PHE B 1 5 ? -10.031 27.125 17.969 1 98.81 5 PHE B CA 1
ATOM 2551 C C . PHE B 1 5 ? -10.789 27.594 16.719 1 98.81 5 PHE B C 1
ATOM 2553 O O . PHE B 1 5 ? -11.992 27.359 16.594 1 98.81 5 PHE B O 1
ATOM 2560 N N . LEU B 1 6 ? -10.102 28.125 15.773 1 98.75 6 LEU B N 1
ATOM 2561 C CA . LEU B 1 6 ? -10.734 28.891 14.703 1 98.75 6 LEU B CA 1
ATOM 2562 C C . LEU B 1 6 ? -11.281 27.969 13.625 1 98.75 6 LEU B C 1
ATOM 2564 O O . LEU B 1 6 ? -12.219 28.328 12.914 1 98.75 6 LEU B O 1
ATOM 2568 N N . ASP B 1 7 ? -10.781 26.797 13.477 1 98.44 7 ASP B N 1
ATOM 2569 C CA . ASP B 1 7 ? -11.148 25.891 12.391 1 98.44 7 ASP B CA 1
ATOM 2570 C C . ASP B 1 7 ? -11.078 24.438 12.836 1 98.44 7 ASP B C 1
ATOM 2572 O O . ASP B 1 7 ? -10.453 23.609 12.172 1 98.44 7 ASP B O 1
ATOM 2576 N N . PHE B 1 8 ? -11.773 24.141 13.945 1 98.25 8 PHE B N 1
ATOM 2577 C CA . PHE B 1 8 ? -11.758 22.812 14.555 1 98.25 8 PHE B CA 1
ATOM 2578 C C . PHE B 1 8 ? -12.289 21.766 13.578 1 98.25 8 PHE B C 1
ATOM 2580 O O . PHE B 1 8 ? -11.883 20.609 13.625 1 98.25 8 PHE B O 1
ATOM 2587 N N . GLY B 1 9 ? -13.117 22.156 12.633 1 97.44 9 GLY B N 1
ATOM 2588 C CA . GLY B 1 9 ? -13.648 21.25 11.625 1 97.44 9 GLY B CA 1
ATOM 2589 C C . GLY B 1 9 ? -12.578 20.688 10.703 1 97.44 9 GLY B C 1
ATOM 2590 O O . GLY B 1 9 ? -12.797 19.672 10.031 1 97.44 9 GLY B O 1
ATOM 2591 N N . SER B 1 10 ? -11.453 21.344 10.648 1 97.75 10 SER B N 1
ATOM 2592 C CA . SER B 1 10 ? -10.367 20.906 9.781 1 97.75 10 SER B CA 1
ATOM 2593 C C . SER B 1 10 ? -9.617 19.734 10.383 1 97.75 10 SER B C 1
ATOM 2595 O O . SER B 1 10 ? -8.805 19.094 9.703 1 97.75 10 SER B O 1
ATOM 2597 N N . VAL B 1 11 ? -9.945 19.375 11.688 1 97.75 11 VAL B N 1
ATOM 2598 C CA . VAL B 1 11 ? -9.109 18.359 12.32 1 97.75 11 VAL B CA 1
ATOM 2599 C C . VAL B 1 11 ? -9.992 17.234 12.875 1 97.75 11 VAL B C 1
ATOM 2601 O O . VAL B 1 11 ? -9.492 16.297 13.508 1 97.75 11 VAL B O 1
ATOM 2604 N N . THR B 1 12 ? -11.32 17.328 12.688 1 96.88 12 THR B N 1
ATOM 2605 C CA . THR B 1 12 ? -12.203 16.328 13.289 1 96.88 12 THR B CA 1
ATOM 2606 C C . THR B 1 12 ? -13.438 16.109 12.422 1 96.88 12 THR B C 1
ATOM 2608 O O . THR B 1 12 ? -13.797 16.969 11.617 1 96.88 12 THR B O 1
ATOM 2611 N N . ARG B 1 13 ? -14.016 14.938 12.461 1 95.06 13 ARG B N 1
ATOM 2612 C CA . ARG B 1 13 ? -15.359 14.617 11.977 1 95.06 13 ARG B CA 1
ATOM 2613 C C . ARG B 1 13 ? -16.188 13.969 13.078 1 95.06 13 ARG B C 1
ATOM 2615 O O . ARG B 1 13 ? -16.969 13.039 12.812 1 95.06 13 ARG B O 1
ATOM 2622 N N . GLY B 1 14 ? -15.914 14.391 14.242 1 95.31 14 GLY B N 1
ATOM 2623 C CA . GLY B 1 14 ? -16.594 13.828 15.398 1 95.31 14 GLY B CA 1
ATOM 2624 C C . GLY B 1 14 ? -15.898 12.594 15.945 1 95.31 14 GLY B C 1
ATOM 2625 O O . GLY B 1 14 ? -16.438 11.898 16.812 1 95.31 14 GLY B O 1
ATOM 2626 N N . ASP B 1 15 ? -14.711 12.352 15.516 1 95.81 15 ASP B N 1
ATOM 2627 C CA . ASP B 1 15 ? -14.023 11.109 15.844 1 95.81 15 ASP B CA 1
ATOM 2628 C C . ASP B 1 15 ? -12.789 11.359 16.703 1 95.81 15 ASP B C 1
ATOM 2630 O O . ASP B 1 15 ? -11.945 10.484 16.859 1 95.81 15 ASP B O 1
ATOM 2634 N N . ILE B 1 16 ? -12.586 12.531 17.203 1 96.38 16 ILE B N 1
ATOM 2635 C CA . ILE B 1 16 ? -11.414 12.836 18 1 96.38 16 ILE B CA 1
ATOM 2636 C C . ILE B 1 16 ? -11.844 13.258 19.406 1 96.38 16 ILE B C 1
ATOM 2638 O O . ILE B 1 16 ? -12.938 13.789 19.594 1 96.38 16 ILE B O 1
ATOM 2642 N N . ASP B 1 17 ? -11.008 12.953 20.375 1 97.31 17 ASP B N 1
ATOM 2643 C CA . ASP B 1 17 ? -11.25 13.258 21.781 1 97.31 17 ASP B CA 1
ATOM 2644 C C . ASP B 1 17 ? -10.648 14.602 22.172 1 97.31 17 ASP B C 1
ATOM 2646 O O . ASP B 1 17 ? -9.43 14.789 22.094 1 97.31 17 ASP B O 1
ATOM 2650 N N . ARG B 1 18 ? -11.492 15.547 22.609 1 96.56 18 ARG B N 1
ATOM 2651 C CA . ARG B 1 18 ? -11.031 16.891 22.953 1 96.56 18 ARG B CA 1
ATOM 2652 C C . ARG B 1 18 ? -10.797 17.016 24.453 1 96.56 18 ARG B C 1
ATOM 2654 O O . ARG B 1 18 ? -10.5 18.109 24.938 1 96.56 18 ARG B O 1
ATOM 2661 N N . THR B 1 19 ? -10.93 15.953 25.203 1 97.38 19 THR B N 1
ATOM 2662 C CA . THR B 1 19 ? -10.875 15.992 26.656 1 97.38 19 THR B CA 1
ATOM 2663 C C . THR B 1 19 ? -9.547 16.578 27.141 1 97.38 19 THR B C 1
ATOM 2665 O O . THR B 1 19 ? -9.523 17.406 28.047 1 97.38 19 THR B O 1
ATOM 2668 N N . VAL B 1 20 ? -8.531 16.203 26.531 1 96.75 20 VAL B N 1
ATOM 2669 C CA . VAL B 1 20 ? -7.207 16.641 26.969 1 96.75 20 VAL B CA 1
ATOM 2670 C C . VAL B 1 20 ? -7.074 18.156 26.812 1 96.75 20 VAL B C 1
ATOM 2672 O O . VAL B 1 20 ? -6.492 18.828 27.656 1 96.75 20 VAL B O 1
ATOM 2675 N N . LEU B 1 21 ? -7.602 18.703 25.703 1 97.5 21 LEU B N 1
ATOM 2676 C CA . LEU B 1 21 ? -7.586 20.156 25.469 1 97.5 21 LEU B CA 1
ATOM 2677 C C . LEU B 1 21 ? -8.344 20.891 26.562 1 97.5 21 LEU B C 1
ATOM 2679 O O . LEU B 1 21 ? -7.84 21.859 27.141 1 97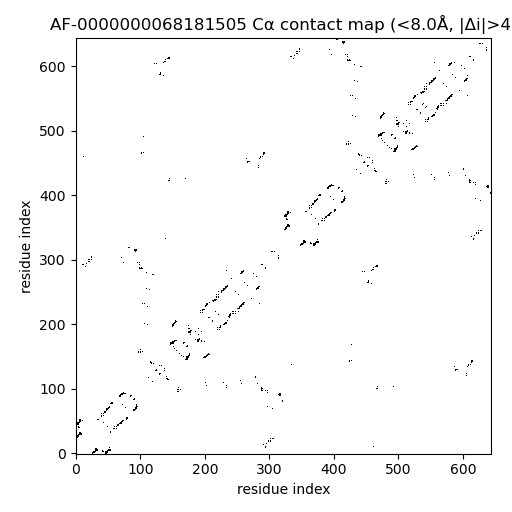.5 21 LEU B O 1
ATOM 2683 N N . GLU B 1 22 ? -9.461 20.375 26.875 1 97.44 22 GLU B N 1
ATOM 2684 C CA . GLU B 1 22 ? -10.375 21.031 27.797 1 97.44 22 GLU B CA 1
ATOM 2685 C C . GLU B 1 22 ? -9.875 20.922 29.234 1 97.44 22 GLU B C 1
ATOM 2687 O O . GLU B 1 22 ? -10.195 21.766 30.078 1 97.44 22 GLU B O 1
ATOM 2692 N N . GLN B 1 23 ? -9.07 19.938 29.484 1 97.19 23 GLN B N 1
ATOM 2693 C CA . GLN B 1 23 ? -8.5 19.75 30.812 1 97.19 23 GLN B CA 1
ATOM 2694 C C . GLN B 1 23 ? -7.352 20.719 31.062 1 97.19 23 GLN B C 1
ATOM 2696 O O . GLN B 1 23 ? -7.102 21.109 32.188 1 97.19 23 GLN B O 1
ATOM 2701 N N . VAL B 1 24 ? -6.727 21.109 30.062 1 97.75 24 VAL B N 1
ATOM 2702 C CA . VAL B 1 24 ? -5.531 21.938 30.203 1 97.75 24 VAL B CA 1
ATOM 2703 C C . VAL B 1 24 ? -5.934 23.391 30.438 1 97.75 24 VAL B C 1
ATOM 2705 O O . VAL B 1 24 ? -5.273 24.125 31.172 1 97.75 24 VAL B O 1
ATOM 2708 N N . VAL B 1 25 ? -6.973 23.828 29.766 1 97.25 25 VAL B N 1
ATOM 2709 C CA . VAL B 1 25 ? -7.422 25.203 29.875 1 97.25 25 VAL B CA 1
ATOM 2710 C C . VAL B 1 25 ? -8.922 25.281 29.594 1 97.25 25 VAL B C 1
ATOM 2712 O O . VAL B 1 25 ? -9.492 24.391 28.953 1 97.25 25 VAL B O 1
ATOM 2715 N N . SER B 1 26 ? -9.516 26.234 30.156 1 96.25 26 SER B N 1
ATOM 2716 C CA . SER B 1 26 ? -10.938 26.531 29.984 1 96.25 26 SER B CA 1
ATOM 2717 C C . SER B 1 26 ? -11.227 28.016 30.156 1 96.25 26 SER B C 1
ATOM 2719 O O . SER B 1 26 ? -10.516 28.719 30.875 1 96.25 26 SER B O 1
ATOM 2721 N N . PRO B 1 27 ? -12.258 28.484 29.406 1 97.75 27 PRO B N 1
ATOM 2722 C CA . PRO B 1 27 ? -13.18 27.812 28.484 1 97.75 27 PRO B CA 1
ATOM 2723 C C . PRO B 1 27 ? -12.641 27.75 27.047 1 97.75 27 PRO B C 1
ATOM 2725 O O . PRO B 1 27 ? -11.758 28.531 26.688 1 97.75 27 PRO B O 1
ATOM 2728 N N . TRP B 1 28 ? -13.195 26.797 26.25 1 98.25 28 TRP B N 1
ATOM 2729 C CA . TRP B 1 28 ? -12.922 26.703 24.812 1 98.25 28 TRP B CA 1
ATOM 2730 C C . TRP B 1 28 ? -14.117 27.188 24 1 98.25 28 TRP B C 1
ATOM 2732 O O . TRP B 1 28 ? -15.266 26.906 24.344 1 98.25 28 TRP B O 1
ATOM 2742 N N . VAL B 1 29 ? -13.82 27.891 22.969 1 98.56 29 VAL B N 1
ATOM 2743 C CA . VAL B 1 29 ? -14.781 28.125 21.906 1 98.56 29 VAL B CA 1
ATOM 2744 C C . VAL B 1 29 ? -14.273 27.484 20.609 1 98.56 29 VAL B C 1
ATOM 2746 O O . VAL B 1 29 ? -13.211 27.844 20.094 1 98.56 29 VAL B O 1
ATOM 2749 N N . TYR B 1 30 ? -15.031 26.531 20.125 1 98.31 30 TYR B N 1
ATOM 2750 C CA . TYR B 1 30 ? -14.664 25.844 18.906 1 98.31 30 TYR B CA 1
ATOM 2751 C C . TYR B 1 30 ? -15.484 26.344 17.719 1 98.31 30 TYR B C 1
ATOM 2753 O O . TYR B 1 30 ? -16.719 26.281 17.75 1 98.31 30 TYR B O 1
ATOM 2761 N N . HIS B 1 31 ? -14.812 26.844 16.766 1 98.44 31 HIS B N 1
ATOM 2762 C CA . HIS B 1 31 ? -15.453 27.125 15.484 1 98.44 31 HIS B CA 1
ATOM 2763 C C . HIS B 1 31 ? -15.086 26.062 14.453 1 98.44 31 HIS B C 1
ATOM 2765 O O . HIS B 1 31 ? -13.922 25.703 14.32 1 98.44 31 HIS B O 1
ATOM 2771 N N . ASP B 1 32 ? -16.062 25.531 13.703 1 97.44 32 ASP B N 1
ATOM 2772 C CA . ASP B 1 32 ? -15.781 24.562 12.656 1 97.44 32 ASP B CA 1
ATOM 2773 C C . ASP B 1 32 ? -14.914 25.188 11.555 1 97.44 32 ASP B C 1
ATOM 2775 O O . ASP B 1 32 ? -13.977 24.547 11.07 1 97.44 32 ASP B O 1
ATOM 2779 N N . ASN B 1 33 ? -15.297 26.281 11.18 1 97.31 33 ASN B N 1
ATOM 2780 C CA . ASN B 1 33 ? -14.602 27.078 10.18 1 97.31 33 ASN B CA 1
ATOM 2781 C C . ASN B 1 33 ? -14.688 28.578 10.492 1 97.31 33 ASN B C 1
ATOM 2783 O O . ASN B 1 33 ? -15.586 29 11.219 1 97.31 33 ASN B O 1
ATOM 2787 N N . THR B 1 34 ? -13.695 29.297 10.031 1 98.06 34 THR B N 1
ATOM 2788 C CA . THR B 1 34 ? -13.656 30.734 10.211 1 98.06 34 THR B CA 1
ATOM 2789 C C . THR B 1 34 ? -13.227 31.438 8.922 1 98.06 34 THR B C 1
ATOM 2791 O O . THR B 1 34 ? -12.148 31.156 8.391 1 98.06 34 THR B O 1
ATOM 2794 N N . SER B 1 35 ? -14.133 32.344 8.43 1 96.5 35 SER B N 1
ATOM 2795 C CA . SER B 1 35 ? -13.75 33.125 7.27 1 96.5 35 SER B CA 1
ATOM 2796 C C . SER B 1 35 ? -12.797 34.25 7.668 1 96.5 35 SER B C 1
ATOM 2798 O O . SER B 1 35 ? -12.641 34.562 8.852 1 96.5 35 SER B O 1
ATOM 2800 N N . ARG B 1 36 ? -12.195 34.781 6.645 1 95.19 36 ARG B N 1
ATOM 2801 C CA . ARG B 1 36 ? -11.258 35.875 6.879 1 95.19 36 ARG B CA 1
ATOM 2802 C C . ARG B 1 36 ? -11.93 37.031 7.629 1 95.19 36 ARG B C 1
ATOM 2804 O O . ARG B 1 36 ? -11.32 37.656 8.508 1 95.19 36 ARG B O 1
ATOM 2811 N N . GLU B 1 37 ? -13.164 37.312 7.348 1 96.19 37 GLU B N 1
ATOM 2812 C CA . GLU B 1 37 ? -13.898 38.438 7.906 1 96.19 37 GLU B CA 1
ATOM 2813 C C . GLU B 1 37 ? -14.297 38.188 9.359 1 96.19 37 GLU B C 1
ATOM 2815 O O . GLU B 1 37 ? -14.562 39.125 10.109 1 96.19 37 GLU B O 1
ATOM 2820 N N . GLN B 1 38 ? -14.266 36.938 9.734 1 98.25 38 GLN B N 1
ATOM 2821 C CA . GLN B 1 38 ? -14.734 36.562 11.062 1 98.25 38 GLN B CA 1
ATOM 2822 C C . GLN B 1 38 ? -13.578 36.531 12.062 1 98.25 38 GLN B C 1
ATOM 2824 O O . GLN B 1 38 ? -13.797 36.5 13.273 1 98.25 38 GLN B O 1
ATOM 2829 N N . VAL B 1 39 ? -12.328 36.531 11.641 1 98.5 39 VAL B N 1
ATOM 2830 C CA . VAL B 1 39 ? -11.164 36.219 12.469 1 98.5 39 VAL B CA 1
ATOM 2831 C C . VAL B 1 39 ? -11.023 37.281 13.562 1 98.5 39 VAL B C 1
ATOM 2833 O O . VAL B 1 39 ? -10.945 36.938 14.75 1 98.5 39 VAL B O 1
ATOM 2836 N N . ALA B 1 40 ? -11.078 38.531 13.203 1 97.44 40 ALA B N 1
ATOM 2837 C CA . ALA B 1 40 ? -10.836 39.625 14.141 1 97.44 40 ALA B CA 1
ATOM 2838 C C . ALA B 1 40 ? -11.82 39.594 15.305 1 97.44 40 ALA B C 1
ATOM 2840 O O . ALA B 1 40 ? -11.43 39.719 16.469 1 97.44 40 ALA B O 1
ATOM 2841 N N . GLU B 1 41 ? -13.07 39.438 14.961 1 97.81 41 GLU B N 1
ATOM 2842 C CA . GLU B 1 41 ? -14.109 39.406 15.984 1 97.81 41 GLU B CA 1
ATOM 2843 C C . GLU B 1 41 ? -13.938 38.188 16.891 1 97.81 41 GLU B C 1
ATOM 2845 O O . GLU B 1 41 ? -14.078 38.312 18.125 1 97.81 41 GLU B O 1
ATOM 2850 N N . ARG B 1 42 ? -13.539 37.062 16.344 1 98.38 42 ARG B N 1
ATOM 2851 C CA . ARG B 1 42 ? -13.516 35.812 17.078 1 98.38 42 ARG B CA 1
ATOM 2852 C C . ARG B 1 42 ? -12.305 35.719 18 1 98.38 42 ARG B C 1
ATOM 2854 O O . ARG B 1 42 ? -12.328 35.031 19.016 1 98.38 42 ARG B O 1
ATOM 2861 N N . ILE B 1 43 ? -11.25 36.438 17.688 1 98.31 43 ILE B N 1
ATOM 2862 C CA . ILE B 1 43 ? -10.062 36.312 18.516 1 98.31 43 ILE B CA 1
ATOM 2863 C C . ILE B 1 43 ? -9.914 37.531 19.422 1 98.31 43 ILE B C 1
ATOM 2865 O O . ILE B 1 43 ? -8.969 37.625 20.203 1 98.31 43 ILE B O 1
ATOM 2869 N N . ARG B 1 44 ? -10.828 38.5 19.359 1 97.75 44 ARG B N 1
ATOM 2870 C CA . ARG B 1 44 ? -10.734 39.812 20.016 1 97.75 44 ARG B CA 1
ATOM 2871 C C . ARG B 1 44 ? -10.469 39.656 21.5 1 97.75 44 ARG B C 1
ATOM 2873 O O . ARG B 1 44 ? -9.602 40.344 22.062 1 97.75 44 ARG B O 1
ATOM 2880 N N . GLU B 1 45 ? -11.227 38.812 22.141 1 98.06 45 GLU B N 1
ATOM 2881 C CA . GLU B 1 45 ? -11.117 38.656 23.594 1 98.06 45 GLU B CA 1
ATOM 2882 C C . GLU B 1 45 ? -10.391 37.375 23.969 1 98.06 45 GLU B C 1
ATOM 2884 O O . GLU B 1 45 ? -10.312 37.031 25.141 1 98.06 45 GLU B O 1
ATOM 2889 N N . ALA B 1 46 ? -9.883 36.625 23 1 98.38 46 ALA B N 1
ATOM 2890 C CA . ALA B 1 46 ? -9.211 35.375 23.266 1 98.38 46 ALA B CA 1
ATOM 2891 C C . ALA B 1 46 ? -7.832 35.594 23.875 1 98.38 46 ALA B C 1
ATOM 2893 O O . ALA B 1 46 ? -7.113 36.5 23.484 1 98.38 46 ALA B O 1
ATOM 2894 N N . GLU B 1 47 ? -7.453 34.75 24.797 1 98.69 47 GLU B N 1
ATOM 2895 C CA . GLU B 1 47 ? -6.113 34.781 25.375 1 98.69 47 GLU B CA 1
ATOM 2896 C C . GLU B 1 47 ? -5.203 33.75 24.672 1 98.69 47 GLU B C 1
ATOM 2898 O O . GLU B 1 47 ? -3.986 33.938 24.625 1 98.69 47 GLU B O 1
ATOM 2903 N N . ILE B 1 48 ? -5.785 32.688 24.188 1 98.75 48 ILE B N 1
ATOM 2904 C CA . ILE B 1 48 ? -5.109 31.672 23.375 1 98.75 48 ILE B CA 1
ATOM 2905 C C . ILE B 1 48 ? -5.91 31.422 22.094 1 98.75 48 ILE B C 1
ATOM 2907 O O . ILE B 1 48 ? -7.137 31.297 22.141 1 98.75 48 ILE B O 1
ATOM 2911 N N . VAL B 1 49 ? -5.23 31.391 20.984 1 98.81 49 VAL B N 1
ATOM 2912 C CA . VAL B 1 49 ? -5.875 31.078 19.703 1 98.81 49 VAL B CA 1
ATOM 2913 C C . VAL B 1 49 ? -5.18 29.891 19.047 1 98.81 49 VAL B C 1
ATOM 2915 O O . VAL B 1 49 ? -3.949 29.797 19.047 1 98.81 49 VAL B O 1
ATOM 2918 N N . VAL B 1 50 ? -5.992 28.953 18.578 1 98.75 50 VAL B N 1
ATOM 2919 C CA . VAL B 1 50 ? -5.508 27.812 17.828 1 98.75 50 VAL B CA 1
ATOM 2920 C C . VAL B 1 50 ? -6 27.891 16.375 1 98.75 50 VAL B C 1
ATOM 2922 O O . VAL B 1 50 ? -7.176 28.188 16.141 1 98.75 50 VAL B O 1
ATOM 2925 N N . SER B 1 51 ? -5.102 27.75 15.445 1 98.56 51 SER B N 1
ATOM 2926 C CA . SER B 1 51 ? -5.441 27.703 14.031 1 98.56 51 SER B CA 1
ATOM 2927 C C . SER B 1 51 ? -4.695 26.594 13.312 1 98.56 51 SER B C 1
ATOM 2929 O O . SER B 1 51 ? -3.5 26.391 13.531 1 98.56 51 SER B O 1
ATOM 2931 N N . ASN B 1 52 ? -5.422 25.828 12.508 1 97.81 52 ASN B N 1
ATOM 2932 C CA . ASN B 1 52 ? -4.781 24.906 11.578 1 97.81 52 ASN B CA 1
ATOM 2933 C C . ASN B 1 52 ? -4.414 25.594 10.266 1 97.81 52 ASN B C 1
ATOM 2935 O O . ASN B 1 52 ? -3.238 25.672 9.906 1 97.81 52 ASN B O 1
ATOM 2939 N N . LYS B 1 53 ? -5.426 26.266 9.641 1 96.88 53 LYS B N 1
ATOM 2940 C CA . LYS B 1 53 ? -5.164 26.875 8.344 1 96.88 53 LYS B CA 1
ATOM 2941 C C . LYS B 1 53 ? -5.727 28.297 8.273 1 96.88 53 LYS B C 1
ATOM 2943 O O . LYS B 1 53 ? -5.406 29.047 7.352 1 96.88 53 LYS B O 1
ATOM 2948 N N . THR B 1 54 ? -6.562 28.688 9.203 1 97.62 54 THR B N 1
ATOM 2949 C CA . THR B 1 54 ? -7.086 30.047 9.219 1 97.62 54 THR B CA 1
ATOM 2950 C C . THR B 1 54 ? -5.953 31.062 9.305 1 97.62 54 THR B C 1
ATOM 2952 O O . THR B 1 54 ? -5.047 30.922 10.133 1 97.62 54 THR B O 1
ATOM 2955 N N . LEU B 1 55 ? -6.059 32.062 8.508 1 97.12 55 LEU B N 1
ATOM 2956 C CA . LEU B 1 55 ? -4.988 33.062 8.422 1 97.12 55 LEU B CA 1
ATOM 2957 C C . LEU B 1 55 ? -5.035 34 9.602 1 97.12 55 LEU B C 1
ATOM 2959 O O . LEU B 1 55 ? -6.086 34.594 9.906 1 97.12 55 LEU B O 1
ATOM 2963 N N . LEU B 1 56 ? -3.924 34.156 10.281 1 98.06 56 LEU B N 1
ATOM 2964 C CA . LEU B 1 56 ? -3.709 35.156 11.32 1 98.06 56 LEU B CA 1
ATOM 2965 C C . LEU B 1 56 ? -2.701 36.188 10.867 1 98.06 56 LEU B C 1
ATOM 2967 O O . LEU B 1 56 ? -1.527 36.125 11.242 1 98.06 56 LEU B O 1
ATOM 2971 N N . ASP B 1 57 ? -3.268 37.125 10.117 1 97.38 57 ASP B N 1
ATOM 2972 C CA . ASP B 1 57 ? -2.4 38.188 9.586 1 97.38 57 ASP B CA 1
ATOM 2973 C C . ASP B 1 57 ? -2.301 39.375 10.562 1 97.38 57 ASP B C 1
ATOM 2975 O O . ASP B 1 57 ? -2.826 39.312 11.672 1 97.38 57 ASP B O 1
ATOM 2979 N N . ARG B 1 58 ? -1.569 40.344 10.188 1 97.06 58 ARG B N 1
ATOM 2980 C CA . ARG B 1 58 ? -1.313 41.5 11.047 1 97.06 58 ARG B CA 1
ATOM 2981 C C . ARG B 1 58 ? -2.617 42.156 11.484 1 97.06 58 ARG B C 1
ATOM 2983 O O . ARG B 1 58 ? -2.785 42.5 12.656 1 97.06 58 ARG B O 1
ATOM 2990 N N . SER B 1 59 ? -3.512 42.344 10.539 1 96.94 59 SER B N 1
ATOM 2991 C CA . SER B 1 59 ? -4.785 43 10.844 1 96.94 59 SER B CA 1
ATOM 2992 C C . SER B 1 59 ? -5.551 42.219 11.914 1 96.94 59 SER B C 1
ATOM 2994 O O . SER B 1 59 ? -6.105 42.812 12.836 1 96.94 59 SER B O 1
ATOM 2996 N N . ALA B 1 60 ? -5.598 40.906 11.742 1 96.75 60 ALA B N 1
ATOM 2997 C CA . ALA B 1 60 ? -6.266 40.062 12.734 1 96.75 60 ALA B CA 1
ATOM 2998 C C . ALA B 1 60 ? -5.598 40.188 14.102 1 96.75 60 ALA B C 1
ATOM 3000 O O . ALA B 1 60 ? -6.281 40.312 15.125 1 96.75 60 ALA B O 1
ATOM 3001 N N . LEU B 1 61 ? -4.312 40.188 14.172 1 97.44 61 LEU B N 1
ATOM 3002 C CA . LEU B 1 61 ? -3.562 40.219 15.422 1 97.44 61 LEU B CA 1
ATOM 3003 C C . LEU B 1 61 ? -3.701 41.562 16.109 1 97.44 61 LEU B C 1
ATOM 3005 O O . LEU B 1 61 ? -3.693 41.656 17.344 1 97.44 61 LEU B O 1
ATOM 3009 N N . ASP B 1 62 ? -3.893 42.562 15.281 1 96.44 62 ASP B N 1
ATOM 3010 C CA . ASP B 1 62 ? -4.078 43.906 15.82 1 96.44 62 ASP B CA 1
ATOM 3011 C C . ASP B 1 62 ? -5.406 44.031 16.578 1 96.44 62 ASP B C 1
ATOM 3013 O O . ASP B 1 62 ? -5.547 44.844 17.469 1 96.44 6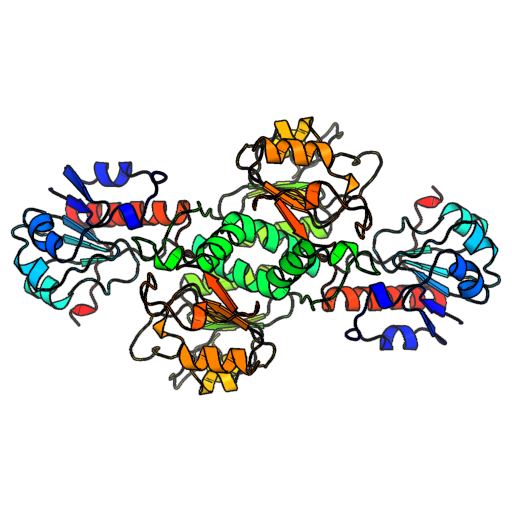2 ASP B O 1
ATOM 3017 N N . ALA B 1 63 ? -6.293 43.219 16.188 1 95.31 63 ALA B N 1
ATOM 3018 C CA . ALA B 1 63 ? -7.625 43.25 16.781 1 95.31 63 ALA B CA 1
ATOM 3019 C C . ALA B 1 63 ? -7.672 42.438 18.062 1 95.31 63 ALA B C 1
ATOM 3021 O O . ALA B 1 63 ? -8.641 42.531 18.828 1 95.31 63 ALA B O 1
ATOM 3022 N N . ALA B 1 64 ? -6.688 41.625 18.344 1 96.94 64 ALA B N 1
ATOM 3023 C CA . ALA B 1 64 ? -6.676 40.75 19.5 1 96.94 64 ALA B CA 1
ATOM 3024 C C . ALA B 1 64 ? -6.246 41.5 20.75 1 96.94 64 ALA B C 1
ATOM 3026 O O . ALA B 1 64 ? -5.051 41.719 20.969 1 96.94 64 ALA B O 1
ATOM 3027 N N . ASN B 1 65 ? -7.121 41.688 21.688 1 96.44 65 ASN B N 1
ATOM 3028 C CA . ASN B 1 65 ? -6.898 42.594 22.828 1 96.44 65 ASN B CA 1
ATOM 3029 C C . ASN B 1 65 ? -6.176 41.875 23.969 1 96.44 65 ASN B C 1
ATOM 3031 O O . ASN B 1 65 ? -5.512 42.531 24.781 1 96.44 65 ASN B O 1
ATOM 3035 N N . LYS B 1 66 ? -6.301 40.594 24 1 97.94 66 LYS B N 1
ATOM 3036 C CA . LYS B 1 66 ? -5.852 39.906 25.203 1 97.94 66 LYS B CA 1
ATOM 3037 C C . LYS B 1 66 ? -4.941 38.719 24.844 1 97.94 66 LYS B C 1
ATOM 3039 O O . LYS B 1 66 ? -4.535 37.938 25.703 1 97.94 66 LYS B O 1
ATOM 3044 N N . LEU B 1 67 ? -4.605 38.562 23.594 1 98.38 67 LEU B N 1
ATOM 3045 C CA . LEU B 1 67 ? -3.961 37.375 23.078 1 98.38 67 LEU B CA 1
ATOM 3046 C C . LEU B 1 67 ? -2.586 37.188 23.703 1 98.38 67 LEU B C 1
ATOM 3048 O O . LEU B 1 67 ? -1.771 38.094 23.734 1 98.38 67 LEU B O 1
ATOM 3052 N N . LYS B 1 68 ? -2.348 35.938 24.203 1 98.31 68 LYS B N 1
ATOM 3053 C CA . LYS B 1 68 ? -1.104 35.656 24.906 1 98.31 68 LYS B CA 1
ATOM 3054 C C . LYS B 1 68 ? -0.333 34.531 24.219 1 98.31 68 LYS B C 1
ATOM 3056 O O . LYS B 1 68 ? 0.872 34.375 24.422 1 98.31 68 LYS B O 1
ATOM 3061 N N . LEU B 1 69 ? -0.986 33.719 23.406 1 98.56 69 LEU B N 1
ATOM 3062 C CA . LEU B 1 69 ? -0.369 32.562 22.781 1 98.56 69 LEU B CA 1
ATOM 3063 C C . LEU B 1 69 ? -1.104 32.188 21.484 1 98.56 69 LEU B C 1
ATOM 3065 O O . LEU B 1 69 ? -2.336 32.188 21.453 1 98.56 69 LEU B O 1
ATOM 3069 N N . ILE B 1 70 ? -0.374 31.969 20.422 1 98.62 70 ILE B N 1
ATOM 3070 C CA . ILE B 1 70 ? -0.904 31.406 19.188 1 98.62 70 ILE B CA 1
ATOM 3071 C C . ILE B 1 70 ? -0.388 29.984 19 1 98.62 70 ILE B C 1
ATOM 3073 O O . ILE B 1 70 ? 0.82 29.734 19.062 1 98.62 70 ILE B O 1
ATOM 3077 N N . CYS B 1 71 ? -1.317 29.031 18.828 1 98.69 71 CYS B N 1
ATOM 3078 C CA . CYS B 1 71 ? -0.974 27.641 18.594 1 98.69 71 CYS B CA 1
ATOM 3079 C C . CYS B 1 71 ? -1.38 27.219 17.188 1 98.69 71 CYS B C 1
ATOM 3081 O O . CYS B 1 71 ? -2.545 27.344 16.797 1 98.69 71 CYS B O 1
ATOM 3083 N N . VAL B 1 72 ? -0.41 26.719 16.453 1 98.25 72 VAL B N 1
ATOM 3084 C CA . VAL B 1 72 ? -0.706 26.172 15.133 1 98.25 72 VAL B CA 1
ATOM 3085 C C . VAL B 1 72 ? -0.925 24.656 15.242 1 98.25 72 VAL B C 1
ATOM 3087 O O . VAL B 1 72 ? -0.058 23.938 15.734 1 98.25 72 VAL B O 1
ATOM 3090 N N . ALA B 1 73 ? -2.096 24.219 14.781 1 98.19 73 ALA B N 1
ATOM 3091 C CA . ALA B 1 73 ? -2.441 22.797 14.828 1 98.19 73 ALA B CA 1
ATOM 3092 C C . ALA B 1 73 ? -1.891 22.062 13.609 1 98.19 73 ALA B C 1
ATOM 3094 O O . ALA B 1 73 ? -2.625 21.344 12.93 1 98.19 73 ALA B O 1
ATOM 3095 N N . ALA B 1 74 ? -0.614 22.219 13.289 1 96.81 74 ALA B N 1
ATOM 3096 C CA . ALA B 1 74 ? 0.141 21.625 12.195 1 96.81 74 ALA B CA 1
ATOM 3097 C C . ALA B 1 74 ? 1.639 21.859 12.367 1 96.81 74 ALA B C 1
ATOM 3099 O O . ALA B 1 74 ? 2.061 22.578 13.266 1 96.81 74 ALA B O 1
ATOM 3100 N N . THR B 1 75 ? 2.379 21.172 11.547 1 93.75 75 THR B N 1
ATOM 3101 C CA . THR B 1 75 ? 3.814 21.438 11.508 1 93.75 75 THR B CA 1
ATOM 3102 C C . THR B 1 75 ? 4.105 22.75 10.789 1 93.75 75 THR B C 1
ATOM 3104 O O . THR B 1 75 ? 4.926 23.547 11.25 1 93.75 75 THR B O 1
ATOM 3107 N N . GLY B 1 76 ? 3.471 22.906 9.633 1 90.38 76 GLY B N 1
ATOM 3108 C CA . GLY B 1 76 ? 3.605 24.156 8.906 1 90.38 76 GLY B CA 1
ATOM 3109 C C . GLY B 1 76 ? 2.889 25.312 9.57 1 90.38 76 GLY B C 1
ATOM 3110 O O . GLY B 1 76 ? 1.833 25.141 10.18 1 90.38 76 GLY B O 1
ATOM 3111 N N . TYR B 1 77 ? 3.414 26.531 9.469 1 93.06 77 TYR B N 1
ATOM 3112 C CA . TYR B 1 77 ? 2.854 27.656 10.188 1 93.06 77 TYR B CA 1
ATOM 3113 C C . TYR B 1 77 ? 2.771 28.891 9.281 1 93.06 77 TYR B C 1
ATOM 3115 O O . TYR B 1 77 ? 2.895 30.016 9.758 1 93.06 77 TYR B O 1
ATOM 3123 N N . ASN B 1 78 ? 2.594 28.641 8.008 1 88.25 78 ASN B N 1
ATOM 3124 C CA . ASN B 1 78 ? 2.594 29.719 7.023 1 88.25 78 ASN B CA 1
ATOM 3125 C C . ASN B 1 78 ? 1.36 30.609 7.168 1 88.25 78 ASN B C 1
ATOM 3127 O O . ASN B 1 78 ? 1.322 31.703 6.629 1 88.25 78 ASN B O 1
ATOM 3131 N N . ASN B 1 79 ? 0.4 30.188 7.883 1 94.25 79 ASN B N 1
ATOM 3132 C CA . ASN B 1 79 ? -0.84 30.938 8.023 1 94.25 79 ASN B CA 1
ATOM 3133 C C . ASN B 1 79 ? -0.751 31.969 9.148 1 94.25 79 ASN B C 1
ATOM 3135 O O . ASN B 1 79 ? -1.71 32.688 9.406 1 94.25 79 ASN B O 1
ATOM 3139 N N . VAL B 1 80 ? 0.403 32.156 9.812 1 96.81 80 VAL B N 1
ATOM 3140 C CA . VAL B 1 80 ? 0.564 33.094 10.914 1 96.81 80 VAL B CA 1
ATOM 3141 C C . VAL B 1 80 ? 1.608 34.156 10.547 1 96.81 80 VAL B C 1
ATOM 3143 O O . VAL B 1 80 ? 2.701 33.812 10.086 1 96.81 80 VAL B O 1
ATOM 3146 N N . ASP B 1 81 ? 1.261 35.438 10.688 1 96.5 81 ASP B N 1
ATOM 3147 C CA . ASP B 1 81 ? 2.234 36.5 10.562 1 96.5 81 ASP B CA 1
ATOM 3148 C C . ASP B 1 81 ? 3.156 36.562 11.781 1 96.5 81 ASP B C 1
ATOM 3150 O O . ASP B 1 81 ? 2.871 37.25 12.758 1 96.5 81 ASP B O 1
ATOM 3154 N N . LEU B 1 82 ? 4.281 35.906 11.641 1 95.94 82 LEU B N 1
ATOM 3155 C CA . LEU B 1 82 ? 5.199 35.75 12.766 1 95.94 82 LEU B CA 1
ATOM 3156 C C . LEU B 1 82 ? 5.801 37.094 13.164 1 95.94 82 LEU B C 1
ATOM 3158 O O . LEU B 1 82 ? 6.086 37.312 14.344 1 95.94 82 LEU B O 1
ATOM 3162 N N . ILE B 1 83 ? 6 37.969 12.227 1 95.19 83 ILE B N 1
ATOM 3163 C CA . ILE B 1 83 ? 6.559 39.281 12.508 1 95.19 83 ILE B CA 1
ATOM 3164 C C . ILE B 1 83 ? 5.582 40.094 13.352 1 95.19 83 ILE B C 1
ATOM 3166 O O . ILE B 1 83 ? 5.965 40.656 14.375 1 95.19 83 ILE B O 1
ATOM 3170 N N . ALA B 1 84 ? 4.359 40.094 12.938 1 96 84 ALA B N 1
ATOM 3171 C CA . ALA B 1 84 ? 3.328 40.812 13.695 1 96 84 ALA B CA 1
ATOM 3172 C C . ALA B 1 84 ? 3.186 40.219 15.102 1 96 84 ALA B C 1
ATOM 3174 O O . ALA B 1 84 ? 3.023 40.969 16.062 1 96 84 ALA B O 1
ATOM 3175 N N . ALA B 1 85 ? 3.174 38.906 15.242 1 97.06 85 ALA B N 1
ATOM 3176 C CA . ALA B 1 85 ? 3.082 38.25 16.547 1 97.06 85 ALA B CA 1
ATOM 3177 C C . ALA B 1 85 ? 4.242 38.656 17.453 1 97.06 85 ALA B C 1
ATOM 3179 O O . ALA B 1 85 ? 4.043 38.969 18.625 1 97.06 85 ALA B O 1
ATOM 3180 N N . ALA B 1 86 ? 5.43 38.719 16.906 1 95.44 86 ALA B N 1
ATOM 3181 C CA . ALA B 1 86 ? 6.633 39.094 17.656 1 95.44 86 ALA B CA 1
ATOM 3182 C C . ALA B 1 86 ? 6.574 40.531 18.125 1 95.44 86 ALA B C 1
ATOM 3184 O O . ALA B 1 86 ? 6.969 40.844 19.25 1 95.44 86 ALA B O 1
ATOM 3185 N N . GLU B 1 87 ? 6.156 41.406 17.234 1 95.06 87 GLU B N 1
ATOM 3186 C CA . GLU B 1 87 ? 6.031 42.812 17.547 1 95.06 87 GLU B CA 1
ATOM 3187 C C . GLU B 1 87 ? 5.113 43.031 18.75 1 95.06 87 GLU B C 1
ATOM 3189 O O . GLU B 1 87 ? 5.285 44 19.516 1 95.06 87 GLU B O 1
ATOM 3194 N N . ARG B 1 88 ? 4.25 42.156 18.953 1 95.62 88 ARG B N 1
ATOM 3195 C CA . ARG B 1 88 ? 3.283 42.281 20.031 1 95.62 88 ARG B CA 1
ATOM 3196 C C . ARG B 1 88 ? 3.65 41.344 21.188 1 95.62 88 ARG B C 1
ATOM 3198 O O . ARG B 1 88 ? 2.881 41.219 22.141 1 95.62 88 ARG B O 1
ATOM 3205 N N . ASN B 1 89 ? 4.781 40.688 21.078 1 95.44 89 ASN B N 1
ATOM 3206 C CA . ASN B 1 89 ? 5.297 39.781 22.094 1 95.44 89 ASN B CA 1
ATOM 3207 C C . ASN B 1 89 ? 4.348 38.625 22.328 1 95.44 89 ASN B C 1
ATOM 3209 O O . ASN B 1 89 ? 4.082 38.25 23.484 1 95.44 89 ASN B O 1
ATOM 3213 N N . ILE B 1 90 ? 3.764 38.125 21.312 1 97.06 90 ILE B N 1
ATOM 3214 C CA . ILE B 1 90 ? 2.898 36.969 21.375 1 97.06 90 ILE B CA 1
ATOM 3215 C C . ILE B 1 90 ? 3.654 35.719 20.875 1 97.06 90 ILE B C 1
ATOM 3217 O O . ILE B 1 90 ? 3.957 35.625 19.688 1 97.06 90 ILE B O 1
ATOM 3221 N N . PRO B 1 91 ? 3.965 34.75 21.766 1 97.38 91 PRO B N 1
ATOM 3222 C CA . PRO B 1 91 ? 4.633 33.531 21.297 1 97.38 91 PRO B CA 1
ATOM 3223 C C . PRO B 1 91 ? 3.744 32.688 20.391 1 97.38 91 PRO B C 1
ATOM 3225 O O . PRO B 1 91 ? 2.527 32.656 20.578 1 97.38 91 PRO B O 1
ATOM 3228 N N . VAL B 1 92 ? 4.359 32.062 19.375 1 98.06 92 VAL B N 1
ATOM 3229 C CA . VAL B 1 92 ? 3.717 31.141 18.453 1 98.06 92 VAL B CA 1
ATOM 3230 C C . VAL B 1 92 ? 4.352 29.766 18.594 1 98.06 92 VAL B C 1
ATOM 3232 O O . VAL B 1 92 ? 5.57 29.641 18.703 1 98.06 92 VAL B O 1
ATOM 3235 N N . CYS B 1 93 ? 3.527 28.734 18.703 1 98 93 CYS B N 1
ATOM 3236 C CA . CYS B 1 93 ? 4.039 27.375 18.734 1 98 93 CYS B CA 1
ATOM 3237 C C . CYS B 1 93 ? 3.311 26.5 17.734 1 98 93 CYS B C 1
ATOM 3239 O O . CYS B 1 93 ? 2.23 26.859 17.25 1 98 93 CYS B O 1
ATOM 3241 N N . ASN B 1 94 ? 3.977 25.5 17.281 1 97.38 94 ASN B N 1
ATOM 3242 C CA . ASN B 1 94 ? 3.377 24.5 16.391 1 97.38 94 ASN B CA 1
ATOM 3243 C C . ASN B 1 94 ? 3.564 23.078 16.922 1 97.38 94 ASN B C 1
ATOM 3245 O O . ASN B 1 94 ? 4.008 22.906 18.062 1 97.38 94 ASN B O 1
ATOM 3249 N N . VAL B 1 95 ? 2.992 22.141 16.25 1 97.19 95 VAL B N 1
ATOM 3250 C CA . VAL B 1 95 ? 3.129 20.734 16.609 1 97.19 95 VAL B CA 1
ATOM 3251 C C . VAL B 1 95 ? 3.971 20.016 15.555 1 97.19 95 VAL B C 1
ATOM 3253 O O . VAL B 1 95 ? 3.842 20.281 14.359 1 97.19 95 VAL B O 1
ATOM 3256 N N . ARG B 1 96 ? 4.91 19.141 16.031 1 94.69 96 ARG B N 1
ATOM 3257 C CA . ARG B 1 96 ? 5.781 18.375 15.141 1 94.69 96 ARG B CA 1
ATOM 3258 C C . ARG B 1 96 ? 5.688 16.875 15.422 1 94.69 96 ARG B C 1
ATOM 3260 O O . ARG B 1 96 ? 5.223 16.469 16.484 1 94.69 96 ARG B O 1
ATOM 3267 N N . ASN B 1 97 ? 6.023 16.078 14.438 1 95.69 97 ASN B N 1
ATOM 3268 C CA . ASN B 1 97 ? 6.238 14.641 14.555 1 95.69 97 ASN B CA 1
ATOM 3269 C C . ASN B 1 97 ? 4.969 13.914 15.008 1 95.69 97 ASN B C 1
ATOM 3271 O O . ASN B 1 97 ? 5.039 12.914 15.719 1 95.69 97 ASN B O 1
ATOM 3275 N N . TYR B 1 98 ? 3.814 14.5 14.688 1 97.88 98 TYR B N 1
ATOM 3276 C CA . TYR B 1 98 ? 2.568 13.875 15.117 1 97.88 98 TYR B CA 1
ATOM 3277 C C . TYR B 1 98 ? 2.053 12.906 14.062 1 97.88 98 TYR B C 1
ATOM 3279 O O . TYR B 1 98 ? 1.214 12.047 14.352 1 97.88 98 TYR B O 1
ATOM 3287 N N . ALA B 1 99 ? 2.568 13.031 12.82 1 98.12 99 ALA B N 1
ATOM 3288 C CA . ALA B 1 99 ? 1.943 12.305 11.719 1 98.12 99 ALA B CA 1
ATOM 3289 C C . ALA B 1 99 ? 2.906 11.281 11.125 1 98.12 99 ALA B C 1
ATOM 3291 O O . ALA B 1 99 ? 2.688 10.781 10.016 1 98.12 99 ALA B O 1
ATOM 3292 N N . THR B 1 100 ? 3.994 10.906 11.836 1 98.12 100 THR B N 1
ATOM 3293 C CA . THR B 1 100 ? 5.066 10.078 11.297 1 98.12 100 THR B CA 1
ATOM 3294 C C . THR B 1 100 ? 4.516 8.758 10.773 1 98.12 100 THR B C 1
ATOM 3296 O O . THR B 1 100 ? 4.719 8.414 9.609 1 98.12 100 THR B O 1
ATOM 3299 N N . GLY B 1 101 ? 3.736 8.031 11.633 1 98.5 101 GLY B N 1
ATOM 3300 C CA . GLY B 1 101 ? 3.182 6.754 11.203 1 98.5 101 GLY B CA 1
ATOM 3301 C C . GLY B 1 101 ? 2.223 6.879 10.039 1 98.5 101 GLY B C 1
ATOM 3302 O O . GLY B 1 101 ? 2.281 6.09 9.094 1 98.5 101 GLY B O 1
ATOM 3303 N N . SER B 1 102 ? 1.377 7.891 10.047 1 98.81 102 SER B N 1
ATOM 3304 C CA . SER B 1 102 ? 0.354 8.117 9.031 1 98.81 102 SER B CA 1
ATOM 3305 C C . SER B 1 102 ? 0.979 8.461 7.68 1 98.81 102 SER B C 1
ATOM 3307 O O . SER B 1 102 ? 0.581 7.914 6.648 1 98.81 102 SER B O 1
ATOM 3309 N N . VAL B 1 103 ? 1.98 9.305 7.695 1 98.81 103 VAL B N 1
ATOM 3310 C CA . VAL B 1 103 ? 2.607 9.742 6.453 1 98.81 103 VAL B CA 1
ATOM 3311 C C . VAL B 1 103 ? 3.443 8.609 5.867 1 98.81 103 VAL B C 1
ATOM 3313 O O . VAL B 1 103 ? 3.414 8.367 4.66 1 98.81 103 VAL B O 1
ATOM 3316 N N . ALA B 1 104 ? 4.184 7.875 6.715 1 98.88 104 ALA B N 1
ATOM 3317 C CA . ALA B 1 104 ? 5.039 6.793 6.234 1 98.88 104 ALA B CA 1
ATOM 3318 C C . ALA B 1 104 ? 4.219 5.715 5.535 1 98.88 104 ALA B C 1
ATOM 3320 O O . ALA B 1 104 ? 4.582 5.258 4.449 1 98.88 104 ALA B O 1
ATOM 3321 N N . GLN B 1 105 ? 3.105 5.316 6.176 1 98.94 105 GLN B N 1
ATOM 3322 C CA . GLN B 1 105 ? 2.307 4.27 5.551 1 98.94 105 GLN B CA 1
ATOM 3323 C C . GLN B 1 105 ? 1.689 4.754 4.242 1 98.94 105 GLN B C 1
ATOM 3325 O O . GLN B 1 105 ? 1.501 3.967 3.309 1 98.94 105 GLN B O 1
ATOM 3330 N N . HIS B 1 106 ? 1.391 6.066 4.145 1 98.94 106 HIS B N 1
ATOM 3331 C CA . HIS B 1 106 ? 0.832 6.637 2.926 1 98.94 106 HIS B CA 1
ATOM 3332 C C . HIS B 1 106 ? 1.834 6.574 1.778 1 98.94 106 HIS B C 1
ATOM 3334 O O . HIS B 1 106 ? 1.462 6.285 0.639 1 98.94 106 HIS B O 1
ATOM 3340 N N . VAL B 1 107 ? 3.123 6.785 2.061 1 98.94 107 VAL B N 1
ATOM 3341 C CA . VAL B 1 107 ? 4.191 6.664 1.074 1 98.94 107 VAL B CA 1
ATOM 3342 C C . VAL B 1 107 ? 4.207 5.25 0.499 1 98.94 107 VAL B C 1
ATOM 3344 O O . VAL B 1 107 ? 4.25 5.066 -0.72 1 98.94 107 VAL B O 1
ATOM 3347 N N . PHE B 1 108 ? 4.082 4.289 1.339 1 98.94 108 PHE B N 1
ATOM 3348 C CA . PHE B 1 108 ? 4.156 2.904 0.884 1 98.94 108 PHE B CA 1
ATOM 3349 C C . PHE B 1 108 ? 2.867 2.498 0.177 1 98.94 108 PHE B C 1
ATOM 3351 O O . PHE B 1 108 ? 2.891 1.697 -0.759 1 98.94 108 PHE B O 1
ATOM 3358 N N . MET B 1 109 ? 1.691 3.078 0.614 1 98.94 109 MET B N 1
ATOM 3359 C CA . MET B 1 109 ? 0.474 2.865 -0.163 1 98.94 109 MET B CA 1
ATOM 3360 C C . MET B 1 109 ? 0.67 3.299 -1.612 1 98.94 109 MET B C 1
ATOM 3362 O O . MET B 1 109 ? 0.322 2.562 -2.537 1 98.94 109 MET B O 1
ATOM 3366 N N . PHE B 1 110 ? 1.344 4.492 -1.812 1 98.94 110 PHE B N 1
ATOM 3367 C CA . PHE B 1 110 ? 1.627 4.988 -3.154 1 98.94 110 PHE B CA 1
ATOM 3368 C C . PHE B 1 110 ? 2.551 4.031 -3.9 1 98.94 110 PHE B C 1
ATOM 3370 O O . PHE B 1 110 ? 2.232 3.592 -5.008 1 98.94 110 PHE B O 1
ATOM 3377 N N . MET B 1 111 ? 3.635 3.646 -3.287 1 98.94 111 MET B N 1
ATOM 3378 C CA . MET B 1 111 ? 4.641 2.818 -3.945 1 98.94 111 MET B CA 1
ATOM 3379 C C . MET B 1 111 ? 4.066 1.455 -4.316 1 98.94 111 MET B C 1
ATOM 3381 O O . MET B 1 111 ? 4.301 0.958 -5.418 1 98.94 111 MET B O 1
ATOM 3385 N N . LEU B 1 112 ? 3.281 0.909 -3.432 1 98.94 112 LEU B N 1
ATOM 3386 C CA . LEU B 1 112 ? 2.756 -0.432 -3.66 1 98.94 112 LEU B CA 1
ATOM 3387 C C . LEU B 1 112 ? 1.646 -0.409 -4.707 1 98.94 112 LEU B C 1
ATOM 3389 O O . LEU B 1 112 ? 1.494 -1.36 -5.477 1 98.94 112 LEU B O 1
ATOM 3393 N N . ASN B 1 113 ? 0.816 0.679 -4.719 1 98.94 113 ASN B N 1
ATOM 3394 C CA . ASN B 1 113 ? -0.18 0.805 -5.777 1 98.94 113 ASN B CA 1
ATOM 3395 C C . ASN B 1 113 ? 0.472 0.863 -7.156 1 98.94 113 ASN B C 1
ATOM 3397 O O . ASN B 1 113 ? -0.065 0.323 -8.125 1 98.94 113 ASN B O 1
ATOM 3401 N N . PHE B 1 114 ? 1.677 1.49 -7.242 1 98.88 114 PHE B N 1
ATOM 3402 C CA . PHE B 1 114 ? 2.422 1.502 -8.5 1 98.88 114 PHE B CA 1
ATOM 3403 C C . PHE B 1 114 ? 3.043 0.138 -8.773 1 98.88 114 PHE B C 1
ATOM 3405 O O . PHE B 1 114 ? 2.881 -0.417 -9.859 1 98.88 114 PHE B O 1
ATOM 3412 N N . ALA B 1 115 ? 3.713 -0.442 -7.781 1 98.88 115 ALA B N 1
ATOM 3413 C CA . ALA B 1 115 ? 4.449 -1.692 -7.945 1 98.88 115 ALA B CA 1
ATOM 3414 C C . ALA B 1 115 ? 3.514 -2.83 -8.344 1 98.88 115 ALA B C 1
ATOM 3416 O O . ALA B 1 115 ? 3.887 -3.699 -9.133 1 98.88 115 ALA B O 1
ATOM 3417 N N . CYS B 1 116 ? 2.268 -2.805 -7.832 1 98.88 116 CYS B N 1
ATOM 3418 C CA . CYS B 1 116 ? 1.314 -3.887 -8.055 1 98.88 116 CYS B CA 1
ATOM 3419 C C . CYS B 1 116 ? 0.307 -3.514 -9.133 1 98.88 116 CYS B C 1
ATOM 3421 O O . CYS B 1 116 ? -0.583 -4.301 -9.461 1 98.88 116 CYS B O 1
ATOM 3423 N N . ARG B 1 117 ? 0.438 -2.332 -9.672 1 98.69 117 ARG B N 1
ATOM 3424 C CA . ARG B 1 117 ? -0.44 -1.854 -10.734 1 98.69 117 ARG B CA 1
ATOM 3425 C C . ARG B 1 117 ? -1.903 -1.929 -10.312 1 98.69 117 ARG B C 1
ATOM 3427 O O . ARG B 1 117 ? -2.756 -2.369 -11.086 1 98.69 117 ARG B O 1
ATOM 3434 N N . PHE B 1 118 ? -2.176 -1.469 -9.062 1 98.88 118 PHE B N 1
ATOM 3435 C CA . PHE B 1 118 ? -3.471 -1.62 -8.406 1 98.88 118 PHE B CA 1
ATOM 3436 C C . PHE B 1 118 ? -4.57 -0.962 -9.227 1 98.88 118 PHE B C 1
ATOM 3438 O O . PHE B 1 118 ? -5.582 -1.596 -9.539 1 98.88 118 PHE B O 1
ATOM 3445 N N . VAL B 1 119 ? -4.367 0.325 -9.656 1 98.62 119 VAL B N 1
ATOM 3446 C CA . VAL B 1 119 ? -5.406 1.102 -10.328 1 98.62 119 VAL B CA 1
ATOM 3447 C C . VAL B 1 119 ? -5.762 0.448 -11.664 1 98.62 119 VAL B C 1
ATOM 3449 O O . VAL B 1 119 ? -6.938 0.271 -11.984 1 98.62 119 VAL B O 1
ATOM 3452 N N . GLU B 1 120 ? -4.758 0.02 -12.422 1 98.5 120 GLU B N 1
ATOM 3453 C CA . GLU B 1 120 ? -4.98 -0.586 -13.727 1 98.5 120 GLU B CA 1
ATOM 3454 C C . GLU B 1 120 ? -5.715 -1.917 -13.602 1 98.5 120 GLU B C 1
ATOM 3456 O O . GLU B 1 120 ? -6.641 -2.197 -14.367 1 98.5 120 GLU B O 1
ATOM 3461 N N . TYR B 1 121 ? -5.34 -2.73 -12.648 1 98.62 121 TYR B N 1
ATOM 3462 C CA . TYR B 1 121 ? -5.988 -4.027 -12.492 1 98.62 121 TYR B CA 1
ATOM 3463 C C . TYR B 1 121 ? -7.406 -3.867 -11.961 1 98.62 121 TYR B C 1
ATOM 3465 O O . TYR B 1 121 ? -8.297 -4.645 -12.312 1 98.62 121 TYR B O 1
ATOM 3473 N N . GLN B 1 122 ? -7.641 -2.826 -11.055 1 98.25 122 GLN B N 1
ATOM 3474 C CA . GLN B 1 122 ? -9.008 -2.553 -10.633 1 98.25 122 GLN B CA 1
ATOM 3475 C C . GLN B 1 122 ? -9.883 -2.166 -11.82 1 98.25 122 GLN B C 1
ATOM 3477 O O . GLN B 1 122 ? -11.031 -2.615 -11.93 1 98.25 122 GLN B O 1
ATOM 3482 N N . GLN B 1 123 ? -9.344 -1.338 -12.711 1 97.44 123 GLN B N 1
ATOM 3483 C CA . GLN B 1 123 ? -10.07 -0.947 -13.914 1 97.44 123 GLN B CA 1
ATOM 3484 C C . GLN B 1 123 ? -10.336 -2.15 -14.812 1 97.44 123 GLN B C 1
ATOM 3486 O O . GLN B 1 123 ? -11.43 -2.295 -15.359 1 97.44 123 GLN B O 1
ATOM 3491 N N . LEU B 1 124 ? -9.328 -3.027 -14.969 1 98.25 124 LEU B N 1
ATOM 3492 C CA . LEU B 1 124 ? -9.469 -4.227 -15.789 1 98.25 124 LEU B CA 1
ATOM 3493 C C . LEU B 1 124 ? -10.609 -5.105 -15.273 1 98.25 124 LEU B C 1
ATOM 3495 O O . LEU B 1 124 ? -11.453 -5.551 -16.047 1 98.25 124 LEU B O 1
ATOM 3499 N N . ILE B 1 125 ? -10.672 -5.328 -13.961 1 97.81 125 ILE B N 1
ATOM 3500 C CA . ILE B 1 125 ? -11.688 -6.172 -13.344 1 97.81 125 ILE B CA 1
ATOM 3501 C C . ILE B 1 125 ? -13.062 -5.543 -13.539 1 97.81 125 ILE B C 1
ATOM 3503 O O . ILE B 1 125 ? -14.023 -6.23 -13.891 1 97.81 125 ILE B O 1
ATOM 3507 N N . LYS B 1 126 ? -13.156 -4.25 -13.336 1 96.19 126 LYS B N 1
ATOM 3508 C CA . LYS B 1 126 ? -14.422 -3.533 -13.438 1 96.19 126 LYS B CA 1
ATOM 3509 C C . LYS B 1 126 ? -15 -3.641 -14.844 1 96.19 126 LYS B C 1
ATOM 3511 O O . LYS B 1 126 ? -16.219 -3.701 -15.016 1 96.19 126 LYS B O 1
ATOM 3516 N N . ARG B 1 127 ? -14.148 -3.713 -15.812 1 96.56 127 ARG B N 1
ATOM 3517 C CA . ARG B 1 127 ? -14.625 -3.74 -17.188 1 96.56 127 ARG B CA 1
ATOM 3518 C C . ARG B 1 127 ? -14.766 -5.172 -17.688 1 96.56 127 ARG B C 1
ATOM 3520 O O . ARG B 1 127 ? -14.977 -5.402 -18.891 1 96.56 127 ARG B O 1
ATOM 3527 N N . GLY B 1 128 ? -14.578 -6.164 -16.828 1 97.62 128 GLY B N 1
ATOM 3528 C CA . GLY B 1 128 ? -14.797 -7.559 -17.188 1 97.62 128 GLY B CA 1
ATOM 3529 C C . GLY B 1 128 ? -13.586 -8.203 -17.828 1 97.62 128 GLY B C 1
ATOM 3530 O O . GLY B 1 128 ? -13.695 -9.25 -18.469 1 97.62 128 GLY B O 1
ATOM 3531 N N . GLY B 1 129 ? -12.453 -7.555 -17.703 1 97.88 129 GLY B N 1
ATOM 3532 C CA . GLY B 1 129 ? -11.242 -8.047 -18.344 1 97.88 129 GLY B CA 1
ATOM 3533 C C . GLY B 1 129 ? -10.781 -9.383 -17.797 1 97.88 129 GLY B C 1
ATOM 3534 O O . GLY B 1 129 ? -10.188 -10.188 -18.531 1 97.88 129 GLY B O 1
ATOM 3535 N N . TRP B 1 130 ? -11.023 -9.617 -16.484 1 98.25 130 TRP B N 1
ATOM 3536 C CA . TRP B 1 130 ? -10.633 -10.898 -15.922 1 98.25 130 TRP B CA 1
ATOM 3537 C C . TRP B 1 130 ? -11.477 -12.031 -16.516 1 98.25 130 TRP B C 1
ATOM 3539 O O . TRP B 1 130 ? -10.945 -13.086 -16.875 1 98.25 130 TRP B O 1
ATOM 3549 N N . GLN B 1 131 ? -12.75 -11.82 -16.656 1 97.62 131 GLN B N 1
ATOM 3550 C CA . GLN B 1 131 ? -13.672 -12.781 -17.25 1 97.62 131 GLN B CA 1
ATOM 3551 C C . GLN B 1 131 ? -13.281 -13.117 -18.688 1 97.62 131 GLN B C 1
ATOM 3553 O O . GLN B 1 131 ? -13.492 -14.234 -19.141 1 97.62 131 GLN B O 1
ATOM 3558 N N . ALA B 1 132 ? -12.664 -12.195 -19.312 1 97.31 132 ALA B N 1
ATOM 3559 C CA . ALA B 1 132 ? -12.328 -12.344 -20.734 1 97.31 132 ALA B CA 1
ATOM 3560 C C . ALA B 1 132 ? -10.906 -12.867 -20.906 1 97.31 132 ALA B C 1
ATOM 3562 O O . ALA B 1 132 ? -10.469 -13.109 -22.031 1 97.31 132 ALA B O 1
ATOM 3563 N N . SER B 1 133 ? -10.188 -13.008 -19.844 1 96.56 133 SER B N 1
ATOM 3564 C CA . SER B 1 133 ? -8.789 -13.414 -19.922 1 96.56 133 SER B CA 1
ATOM 3565 C C . SER B 1 133 ? -8.656 -14.852 -20.422 1 96.56 133 SER B C 1
ATOM 3567 O O . SER B 1 133 ? -9.477 -15.703 -20.078 1 96.56 133 SER B O 1
ATOM 3569 N N . SER B 1 134 ? -7.543 -15.148 -21.188 1 94.5 134 SER B N 1
ATOM 3570 C CA . SER B 1 134 ? -7.238 -16.5 -21.656 1 94.5 134 SER B CA 1
ATOM 3571 C C . SER B 1 134 ? -6.594 -17.328 -20.547 1 94.5 134 SER B C 1
ATOM 3573 O O . SER B 1 134 ? -6.52 -18.547 -20.641 1 94.5 134 SER B O 1
ATOM 3575 N N . TYR B 1 135 ? -6.16 -16.625 -19.562 1 95.56 135 TYR B N 1
ATOM 3576 C CA . TYR B 1 135 ? -5.43 -17.281 -18.484 1 95.56 135 TYR B CA 1
ATOM 3577 C C . TYR B 1 135 ? -6.043 -16.969 -17.125 1 95.56 135 TYR B C 1
ATOM 3579 O O . TYR B 1 135 ? -6.82 -16.016 -17 1 95.56 135 TYR B O 1
ATOM 3587 N N . PHE B 1 136 ? -5.715 -17.766 -16.141 1 96.06 136 PHE B N 1
ATOM 3588 C CA . PHE B 1 136 ? -6.215 -17.578 -14.789 1 96.06 136 PHE B CA 1
ATOM 3589 C C . PHE B 1 136 ? -5.836 -16.203 -14.25 1 96.06 136 PHE B C 1
ATOM 3591 O O . PHE B 1 136 ? -6.582 -15.609 -13.469 1 96.06 136 PHE B O 1
ATOM 3598 N N . CYS B 1 137 ? -4.703 -15.703 -14.633 1 97.25 137 CYS B N 1
ATOM 3599 C CA . CYS B 1 137 ? -4.145 -14.391 -14.32 1 97.25 137 CYS B CA 1
ATOM 3600 C C . CYS B 1 137 ? -3.863 -13.602 -15.586 1 97.25 137 CYS B C 1
ATOM 3602 O O . CYS B 1 137 ? -3.111 -14.055 -16.453 1 97.25 137 CYS B O 1
ATOM 3604 N N . PRO B 1 138 ? -4.477 -12.461 -15.867 1 96.44 138 PRO B N 1
ATOM 3605 C CA . PRO B 1 138 ? -4.352 -11.734 -17.141 1 96.44 138 PRO B CA 1
ATOM 3606 C C . PRO B 1 138 ? -2.941 -11.203 -17.375 1 96.44 138 PRO B C 1
ATOM 3608 O O . PRO B 1 138 ? -2.523 -11.047 -18.531 1 96.44 138 PRO B O 1
ATOM 3611 N N . LEU B 1 139 ? -2.098 -10.836 -16.609 1 96.81 139 LEU B N 1
ATOM 3612 C CA . LEU B 1 139 ? -0.735 -10.32 -16.672 1 96.81 139 LEU B CA 1
ATOM 3613 C C . LEU B 1 139 ? -0.66 -9.109 -17.594 1 96.81 139 LEU B C 1
ATOM 3615 O O . LEU B 1 139 ? 0.346 -8.906 -18.281 1 96.81 139 LEU B O 1
ATOM 3619 N N . ASP B 1 140 ? -1.682 -8.328 -17.812 1 97.06 140 ASP B N 1
ATOM 3620 C CA . ASP B 1 140 ? -1.788 -7.188 -18.719 1 97.06 140 ASP B CA 1
ATOM 3621 C C . ASP B 1 140 ? -0.859 -6.055 -18.281 1 97.06 140 ASP B C 1
ATOM 3623 O O . ASP B 1 140 ? -0.414 -5.258 -19.109 1 97.06 140 ASP B O 1
ATOM 3627 N N . PHE B 1 141 ? -0.588 -5.953 -17.078 1 97.44 141 PHE B N 1
ATOM 3628 C CA . PHE B 1 141 ? 0.216 -4.867 -16.531 1 97.44 141 PHE B CA 1
ATOM 3629 C C . PHE B 1 141 ? 1.389 -5.406 -15.727 1 97.44 141 PHE B C 1
ATOM 3631 O O . PHE B 1 141 ? 1.216 -6.305 -14.898 1 97.44 141 PHE B O 1
ATOM 3638 N N . GLY B 1 142 ? 2.582 -4.91 -16.016 1 96.94 142 GLY B N 1
ATOM 3639 C CA . GLY B 1 142 ? 3.799 -5.43 -15.406 1 96.94 142 GLY B CA 1
ATOM 3640 C C . GLY B 1 142 ? 3.93 -5.086 -13.938 1 96.94 142 GLY B C 1
ATOM 3641 O O . GLY B 1 142 ? 4.023 -3.912 -13.57 1 96.94 142 GLY B O 1
ATOM 3642 N N . ILE B 1 143 ? 3.807 -6.09 -13.094 1 98.31 143 ILE B N 1
ATOM 3643 C CA . ILE B 1 143 ? 4.004 -5.973 -11.656 1 98.31 143 ILE B CA 1
ATOM 3644 C C . ILE B 1 143 ? 5.488 -6.102 -11.32 1 98.31 143 ILE B C 1
ATOM 3646 O O . ILE B 1 143 ? 6.188 -6.93 -11.906 1 98.31 143 ILE B O 1
ATOM 3650 N N . THR B 1 144 ? 6.016 -5.285 -10.383 1 98.38 144 THR B N 1
ATOM 3651 C CA . THR B 1 144 ? 7.414 -5.34 -9.977 1 98.38 144 THR B CA 1
ATOM 3652 C C . THR B 1 144 ? 7.527 -5.492 -8.461 1 98.38 144 THR B C 1
ATOM 3654 O O . THR B 1 144 ? 6.621 -5.094 -7.719 1 98.38 144 THR B O 1
ATOM 3657 N N . GLU B 1 145 ? 8.578 -6.121 -7.961 1 98.62 145 GLU B N 1
ATOM 3658 C CA . GLU B 1 145 ? 8.836 -6.207 -6.527 1 98.62 145 GLU B CA 1
ATOM 3659 C C . GLU B 1 145 ? 9.586 -4.973 -6.027 1 98.62 145 GLU B C 1
ATOM 3661 O O . GLU B 1 145 ? 10.477 -4.461 -6.707 1 98.62 145 GLU B O 1
ATOM 3666 N N . LEU B 1 146 ? 9.211 -4.543 -4.828 1 98.88 146 LEU B N 1
ATOM 3667 C CA . LEU B 1 146 ? 10 -3.514 -4.16 1 98.88 146 LEU B CA 1
ATOM 3668 C C . LEU B 1 146 ? 11.375 -4.047 -3.779 1 98.88 146 LEU B C 1
ATOM 3670 O O . LEU B 1 146 ? 12.359 -3.303 -3.791 1 98.88 146 LEU B O 1
ATOM 3674 N N . ALA B 1 147 ? 11.391 -5.332 -3.398 1 98.69 147 ALA B N 1
ATOM 3675 C CA . ALA B 1 147 ? 12.664 -5.949 -3.031 1 98.69 147 ALA B CA 1
ATOM 3676 C C . ALA B 1 147 ? 13.688 -5.801 -4.152 1 98.69 147 ALA B C 1
ATOM 3678 O O . ALA B 1 147 ? 13.391 -6.074 -5.316 1 98.69 147 ALA B O 1
ATOM 3679 N N . GLY B 1 148 ? 14.828 -5.285 -3.775 1 98.38 148 GLY B N 1
ATOM 3680 C CA . GLY B 1 148 ? 15.906 -5.125 -4.734 1 98.38 148 GLY B CA 1
ATOM 3681 C C . GLY B 1 148 ? 15.883 -3.783 -5.441 1 98.38 148 GLY B C 1
ATOM 3682 O O . GLY B 1 148 ? 16.875 -3.373 -6.043 1 98.38 148 GLY B O 1
ATOM 3683 N N . LYS B 1 149 ? 14.766 -3.061 -5.441 1 98.88 149 LYS B N 1
ATOM 3684 C CA . LYS B 1 149 ? 14.68 -1.732 -6.043 1 98.88 149 LYS B CA 1
ATOM 3685 C C . LYS B 1 149 ? 15.305 -0.676 -5.141 1 98.88 149 LYS B C 1
ATOM 3687 O O . LYS B 1 149 ? 15.461 -0.891 -3.938 1 98.88 149 LYS B O 1
ATOM 3692 N N . THR B 1 150 ? 15.68 0.414 -5.715 1 98.94 150 THR B N 1
ATOM 3693 C CA . THR B 1 150 ? 16.328 1.487 -4.98 1 98.94 150 THR B CA 1
ATOM 3694 C C . THR B 1 150 ? 15.352 2.607 -4.66 1 98.94 150 THR B C 1
ATOM 3696 O O . THR B 1 150 ? 14.672 3.121 -5.551 1 98.94 150 THR B O 1
ATOM 3699 N N . LEU B 1 151 ? 15.25 2.941 -3.369 1 98.94 151 LEU B N 1
ATOM 3700 C CA . LEU B 1 151 ? 14.477 4.09 -2.914 1 98.94 151 LEU B CA 1
ATOM 3701 C C . LEU B 1 151 ? 15.383 5.27 -2.6 1 98.94 151 LEU B C 1
ATOM 3703 O O . LEU B 1 151 ? 16.281 5.16 -1.759 1 98.94 151 LEU B O 1
ATOM 3707 N N . GLY B 1 152 ? 15.203 6.363 -3.359 1 98.94 152 GLY B N 1
ATOM 3708 C CA . GLY B 1 152 ? 15.844 7.625 -3.02 1 98.94 152 GLY B CA 1
ATOM 3709 C C . GLY B 1 152 ? 15.031 8.461 -2.049 1 98.94 152 GLY B C 1
ATOM 3710 O O . GLY B 1 152 ? 13.844 8.703 -2.271 1 98.94 152 GLY B O 1
ATOM 3711 N N . ILE B 1 153 ? 15.633 8.914 -0.96 1 98.94 153 ILE B N 1
ATOM 3712 C CA . ILE B 1 153 ? 14.953 9.703 0.063 1 98.94 153 ILE B CA 1
ATOM 3713 C C . ILE B 1 153 ? 15.562 11.102 0.124 1 98.94 153 ILE B C 1
ATOM 3715 O O . ILE B 1 153 ? 16.75 11.25 0.382 1 98.94 153 ILE B O 1
ATOM 3719 N N . VAL B 1 154 ? 14.742 12.117 -0.177 1 98.81 154 VAL B N 1
ATOM 3720 C CA . VAL B 1 154 ? 15.141 13.516 -0.027 1 98.81 154 VAL B CA 1
ATOM 3721 C C . VAL B 1 154 ? 14.547 14.078 1.262 1 98.81 154 VAL B C 1
ATOM 3723 O O . VAL B 1 154 ? 13.328 14.258 1.367 1 98.81 154 VAL B O 1
ATOM 3726 N N . GLY B 1 155 ? 15.367 14.492 2.162 1 97.94 155 GLY B N 1
ATOM 3727 C CA . GLY B 1 155 ? 14.945 14.789 3.521 1 97.94 155 GLY B CA 1
ATOM 3728 C C . GLY B 1 155 ? 14.992 13.578 4.434 1 97.94 155 GLY B C 1
ATOM 3729 O O . GLY B 1 155 ? 14.219 12.633 4.258 1 97.94 155 GLY B O 1
ATOM 3730 N N . TYR B 1 156 ? 15.906 13.633 5.395 1 97.62 156 TYR B N 1
ATOM 3731 C CA . TYR B 1 156 ? 16.156 12.445 6.211 1 97.62 156 TYR B CA 1
ATOM 3732 C C . TYR B 1 156 ? 16.031 12.773 7.695 1 97.62 156 TYR B C 1
ATOM 3734 O O . TYR B 1 156 ? 16.922 12.453 8.484 1 97.62 156 TYR B O 1
ATOM 3742 N N . GLY B 1 157 ? 14.992 13.516 8 1 96.75 157 GLY B N 1
ATOM 3743 C CA . GLY B 1 157 ? 14.594 13.703 9.391 1 96.75 157 GLY B CA 1
ATOM 3744 C C . GLY B 1 157 ? 13.703 12.586 9.906 1 96.75 157 GLY B C 1
ATOM 3745 O O . GLY B 1 157 ? 13.93 11.414 9.609 1 96.75 157 GLY B O 1
ATOM 3746 N N . GLU B 1 158 ? 12.68 12.969 10.695 1 97 158 GLU B N 1
ATOM 3747 C CA . GLU B 1 158 ? 11.766 12.016 11.328 1 97 158 GLU B CA 1
ATOM 3748 C C . GLU B 1 158 ? 11.047 11.18 10.281 1 97 158 GLU B C 1
ATOM 3750 O O . GLU B 1 158 ? 11.047 9.945 10.352 1 97 158 GLU B O 1
ATOM 3755 N N . LEU B 1 159 ? 10.492 11.805 9.297 1 97.69 159 LEU B N 1
ATOM 3756 C CA . LEU B 1 159 ? 9.688 11.125 8.289 1 97.69 159 LEU B CA 1
ATOM 3757 C C . LEU B 1 159 ? 10.57 10.297 7.363 1 97.69 159 LEU B C 1
ATOM 3759 O O . LEU B 1 159 ? 10.258 9.141 7.066 1 97.69 159 LEU B O 1
ATOM 3763 N N . GLY B 1 160 ? 11.695 10.891 6.871 1 98.44 160 GLY B N 1
ATOM 3764 C CA . GLY B 1 160 ? 12.609 10.156 6.02 1 98.44 160 GLY B CA 1
ATOM 3765 C C . GLY B 1 160 ? 13.141 8.883 6.664 1 98.44 160 GLY B C 1
ATOM 3766 O O . GLY B 1 160 ? 13.234 7.844 6.008 1 98.44 160 GLY B O 1
ATOM 3767 N N . ASN B 1 161 ? 13.422 9 7.949 1 98.56 161 ASN B N 1
ATOM 3768 C CA . ASN B 1 161 ? 13.93 7.848 8.688 1 98.56 161 ASN B CA 1
ATOM 3769 C C . ASN B 1 161 ? 12.867 6.758 8.82 1 98.56 161 ASN B C 1
ATOM 3771 O O . ASN B 1 161 ? 13.164 5.57 8.688 1 98.56 161 ASN B O 1
ATOM 3775 N N . ALA B 1 162 ? 11.656 7.18 9.109 1 98.75 162 ALA B N 1
ATOM 3776 C CA . ALA B 1 162 ? 10.562 6.219 9.234 1 98.75 162 ALA B CA 1
ATOM 3777 C C . ALA B 1 162 ? 10.328 5.473 7.926 1 98.75 162 ALA B C 1
ATOM 3779 O O . ALA B 1 162 ? 10.156 4.25 7.922 1 98.75 162 ALA B O 1
ATOM 3780 N N . VAL B 1 163 ? 10.391 6.148 6.809 1 98.88 163 VAL B N 1
ATOM 3781 C CA . VAL B 1 163 ? 10.219 5.555 5.488 1 98.88 163 VAL B CA 1
ATOM 3782 C C . VAL B 1 163 ? 11.375 4.605 5.188 1 98.88 163 VAL B C 1
ATOM 3784 O O . VAL B 1 163 ? 11.164 3.498 4.688 1 98.88 163 VAL B O 1
ATOM 3787 N N . ALA B 1 164 ? 12.586 5.008 5.547 1 98.88 164 ALA B N 1
ATOM 3788 C CA . ALA B 1 164 ? 13.766 4.18 5.34 1 98.88 164 ALA B CA 1
ATOM 3789 C C . ALA B 1 164 ? 13.641 2.848 6.074 1 98.88 164 ALA B C 1
ATOM 3791 O O . ALA B 1 164 ? 13.953 1.792 5.52 1 98.88 164 ALA B O 1
ATOM 3792 N N . ASN B 1 165 ? 13.164 2.893 7.25 1 98.81 165 ASN B N 1
ATOM 3793 C CA . ASN B 1 165 ? 13.039 1.689 8.07 1 98.81 165 ASN B CA 1
ATOM 3794 C C . ASN B 1 165 ? 12.07 0.688 7.449 1 98.81 165 ASN B C 1
ATOM 3796 O O . ASN B 1 165 ? 12.359 -0.506 7.379 1 98.81 165 ASN B O 1
ATOM 3800 N N . ILE B 1 166 ? 10.961 1.135 7.023 1 98.94 166 ILE B N 1
ATOM 3801 C CA . ILE B 1 166 ? 9.969 0.263 6.41 1 98.94 166 ILE B CA 1
ATOM 3802 C C . ILE B 1 166 ? 10.5 -0.268 5.078 1 98.94 166 ILE B C 1
ATOM 3804 O O . ILE B 1 166 ? 10.305 -1.439 4.75 1 98.94 166 ILE B O 1
ATOM 3808 N N . ALA B 1 167 ? 11.211 0.595 4.324 1 98.94 167 ALA B N 1
ATOM 3809 C CA . ALA B 1 167 ? 11.773 0.193 3.035 1 98.94 167 ALA B CA 1
ATOM 3810 C C . ALA B 1 167 ? 12.742 -0.975 3.199 1 98.94 167 ALA B C 1
ATOM 3812 O O . ALA B 1 167 ? 12.75 -1.9 2.385 1 98.94 167 ALA B O 1
ATOM 3813 N N . LYS B 1 168 ? 13.523 -0.965 4.242 1 98.81 168 LYS B N 1
ATOM 3814 C CA . LYS B 1 168 ? 14.453 -2.053 4.523 1 98.81 168 LYS B CA 1
ATOM 3815 C C . LYS B 1 168 ? 13.711 -3.371 4.727 1 98.81 168 LYS B C 1
ATOM 3817 O O . LYS B 1 168 ? 14.172 -4.426 4.281 1 98.81 168 LYS B O 1
ATOM 3822 N N . ALA B 1 169 ? 12.578 -3.314 5.355 1 98.75 169 ALA B N 1
ATOM 3823 C CA . ALA B 1 169 ? 11.797 -4.52 5.621 1 98.75 169 ALA B CA 1
ATOM 3824 C C . ALA B 1 169 ? 11.227 -5.098 4.332 1 98.75 169 ALA B C 1
ATOM 3826 O O . ALA B 1 169 ? 10.953 -6.297 4.246 1 98.75 169 ALA B O 1
ATOM 3827 N N . PHE B 1 170 ? 11.062 -4.262 3.299 1 98.81 170 PHE B N 1
ATOM 3828 C CA . PHE B 1 170 ? 10.617 -4.727 1.99 1 98.81 170 PHE B CA 1
ATOM 3829 C C . PHE B 1 170 ? 11.805 -5.211 1.158 1 98.81 170 PHE B C 1
ATOM 3831 O O . PHE B 1 170 ? 11.625 -5.664 0.026 1 98.81 170 PHE B O 1
ATOM 3838 N N . GLY B 1 171 ? 13 -5.043 1.674 1 98.75 171 GLY B N 1
ATOM 3839 C CA . GLY B 1 171 ? 14.188 -5.488 0.967 1 98.75 171 GLY B CA 1
ATOM 3840 C C . GLY B 1 171 ? 14.688 -4.488 -0.06 1 98.75 171 GLY B C 1
ATOM 3841 O O . GLY B 1 171 ? 15.352 -4.863 -1.028 1 98.75 171 GLY B O 1
ATOM 3842 N N . MET B 1 172 ? 14.383 -3.211 0.125 1 98.88 172 MET B N 1
ATOM 3843 C CA . MET B 1 172 ? 14.82 -2.186 -0.82 1 98.88 172 MET B CA 1
ATOM 3844 C C . MET B 1 172 ? 16.234 -1.71 -0.495 1 98.88 172 MET B C 1
ATOM 3846 O O . MET B 1 172 ? 16.688 -1.85 0.64 1 98.88 172 MET B O 1
ATOM 3850 N N . LYS B 1 173 ? 16.875 -1.221 -1.515 1 98.75 173 LYS B N 1
ATOM 3851 C CA . LYS B 1 173 ? 18.109 -0.451 -1.334 1 98.75 173 LYS B CA 1
ATOM 3852 C C . LYS B 1 173 ? 17.797 1.026 -1.106 1 98.75 173 LYS B C 1
ATOM 3854 O O . LYS B 1 173 ? 16.812 1.551 -1.634 1 98.75 173 LYS B O 1
ATOM 3859 N N . LEU B 1 174 ? 18.656 1.676 -0.275 1 98.88 174 LEU B N 1
ATOM 3860 C CA . LEU B 1 174 ? 18.391 3.062 0.084 1 98.88 174 LEU B CA 1
ATOM 3861 C C . LEU B 1 174 ? 19.5 3.984 -0.411 1 98.88 174 LEU B C 1
ATOM 3863 O O . LEU B 1 174 ? 20.672 3.641 -0.328 1 98.88 174 LEU B O 1
ATOM 3867 N N . LEU B 1 175 ? 19.125 5.074 -0.988 1 98.88 175 LEU B N 1
ATOM 3868 C CA . LEU B 1 175 ? 19.984 6.219 -1.23 1 98.88 175 LEU B CA 1
ATOM 3869 C C . LEU B 1 175 ? 19.438 7.473 -0.571 1 98.88 175 LEU B C 1
ATOM 3871 O O . LEU B 1 175 ? 18.359 7.941 -0.93 1 98.88 175 LEU B O 1
ATOM 3875 N N . ILE B 1 176 ? 20.141 7.984 0.411 1 98.88 176 ILE B N 1
ATOM 3876 C CA . ILE B 1 176 ? 19.75 9.211 1.098 1 98.88 176 ILE B CA 1
ATOM 3877 C C . ILE B 1 176 ? 20.406 10.414 0.431 1 98.88 176 ILE B C 1
ATOM 3879 O O . ILE B 1 176 ? 21.641 10.5 0.372 1 98.88 176 ILE B O 1
ATOM 3883 N N . ALA B 1 177 ? 19.625 11.336 -0.029 1 98.75 177 ALA B N 1
ATOM 3884 C CA . ALA B 1 177 ? 20.156 12.453 -0.813 1 98.75 177 ALA B CA 1
ATOM 3885 C C . ALA B 1 177 ? 20.781 13.516 0.09 1 98.75 177 ALA B C 1
ATOM 3887 O O . ALA B 1 177 ? 20.25 13.82 1.16 1 98.75 177 ALA B O 1
ATOM 3888 N N . GLU B 1 178 ? 21.875 14.023 -0.321 1 98.12 178 GLU B N 1
ATOM 3889 C CA . GLU B 1 178 ? 22.375 15.297 0.201 1 98.12 178 GLU B CA 1
ATOM 3890 C C . GLU B 1 178 ? 21.578 16.469 -0.351 1 98.12 178 GLU B C 1
ATOM 3892 O O . GLU B 1 178 ? 20.828 16.328 -1.324 1 98.12 178 GLU B O 1
ATOM 3897 N N . HIS B 1 179 ? 21.703 17.625 0.296 1 97 179 HIS B N 1
ATOM 3898 C CA . HIS B 1 179 ? 21.078 18.828 -0.231 1 97 179 HIS B CA 1
ATOM 3899 C C . HIS B 1 179 ? 21.516 19.094 -1.666 1 97 179 HIS B C 1
ATOM 3901 O O . HIS B 1 179 ? 22.688 18.891 -2.014 1 97 179 HIS B O 1
ATOM 3907 N N . LYS B 1 180 ? 20.594 19.516 -2.441 1 95.62 180 LYS B N 1
ATOM 3908 C CA . LYS B 1 180 ? 20.828 19.734 -3.863 1 95.62 180 LYS B CA 1
ATOM 3909 C C . LYS B 1 180 ? 22.016 20.672 -4.078 1 95.62 180 LYS B C 1
ATOM 3911 O O . LYS B 1 180 ? 22.812 20.484 -4.992 1 95.62 180 LYS B O 1
ATOM 3916 N N . SER B 1 181 ? 22.219 21.688 -3.217 1 92.31 181 SER B N 1
ATOM 3917 C CA . SER B 1 181 ? 23.219 22.719 -3.432 1 92.31 181 SER B CA 1
ATOM 3918 C C . SER B 1 181 ? 24.438 22.5 -2.537 1 92.31 181 SER B C 1
ATOM 3920 O O . SER B 1 181 ? 25.312 23.375 -2.439 1 92.31 181 SER B O 1
ATOM 3922 N N . ALA B 1 182 ? 24.5 21.359 -1.988 1 93.31 182 ALA B N 1
ATOM 3923 C CA . ALA B 1 182 ? 25.594 21.125 -1.057 1 93.31 182 ALA B CA 1
ATOM 3924 C C . ALA B 1 182 ? 26.922 20.938 -1.802 1 93.31 182 ALA B C 1
ATOM 3926 O O . ALA B 1 182 ? 26.953 20.297 -2.857 1 93.31 182 ALA B O 1
ATOM 3927 N N . SER B 1 183 ? 27.953 21.531 -1.258 1 93.19 183 SER B N 1
ATOM 3928 C CA . SER B 1 183 ? 29.281 21.406 -1.849 1 93.19 183 SER B CA 1
ATOM 3929 C C . SER B 1 183 ? 30 20.172 -1.343 1 93.19 183 SER B C 1
ATOM 3931 O O . SER B 1 183 ? 30.938 19.688 -1.975 1 93.19 183 SER B O 1
ATOM 3933 N N . THR B 1 184 ? 29.625 19.734 -0.224 1 95.94 184 THR B N 1
ATOM 3934 C CA . THR B 1 184 ? 30.172 18.516 0.365 1 95.94 184 THR B CA 1
ATOM 3935 C C . THR B 1 184 ? 29.062 17.5 0.659 1 95.94 184 THR B C 1
ATOM 3937 O O . THR B 1 184 ? 27.922 17.875 0.884 1 95.94 184 THR B O 1
ATOM 3940 N N . ILE B 1 185 ? 29.422 16.281 0.625 1 97.25 185 ILE B N 1
ATOM 3941 C CA . ILE B 1 185 ? 28.469 15.203 0.864 1 97.25 185 ILE B CA 1
ATOM 3942 C C . ILE B 1 185 ? 28.703 14.602 2.248 1 97.25 185 ILE B C 1
ATOM 3944 O O . ILE B 1 185 ? 29.781 14.07 2.521 1 97.25 185 ILE B O 1
ATOM 3948 N N . ARG B 1 186 ? 27.719 14.727 3.135 1 96.5 186 ARG B N 1
ATOM 3949 C CA . ARG B 1 186 ? 27.828 14.164 4.477 1 96.5 186 ARG B CA 1
ATOM 3950 C C . ARG B 1 186 ? 27.906 12.641 4.43 1 96.5 186 ARG B C 1
ATOM 3952 O O . ARG B 1 186 ? 27.406 12.023 3.482 1 96.5 186 ARG B O 1
ATOM 3959 N N . PRO B 1 187 ? 28.578 12 5.453 1 96.56 187 PRO B N 1
ATOM 3960 C CA . PRO B 1 187 ? 28.594 10.539 5.512 1 96.56 187 PRO B CA 1
ATOM 3961 C C . PRO B 1 187 ? 27.188 9.938 5.473 1 96.56 187 PRO B C 1
ATOM 3963 O O . PRO B 1 187 ? 26.281 10.445 6.129 1 96.56 187 PRO B O 1
ATOM 3966 N N . GLY B 1 188 ? 27.078 8.906 4.664 1 97.12 188 GLY B N 1
ATOM 3967 C CA . GLY B 1 188 ? 25.797 8.219 4.586 1 97.12 188 GLY B CA 1
ATOM 3968 C C . GLY B 1 188 ? 24.844 8.844 3.576 1 97.12 188 GLY B C 1
ATOM 3969 O O . GLY B 1 188 ? 23.75 8.328 3.346 1 97.12 188 GLY B O 1
ATOM 3970 N N . ARG B 1 189 ? 25.297 9.977 3.047 1 98.25 189 ARG B N 1
ATOM 3971 C CA . ARG B 1 189 ? 24.484 10.641 2.031 1 98.25 189 ARG B CA 1
ATOM 3972 C C . ARG B 1 189 ? 25.062 10.422 0.638 1 98.25 189 ARG B C 1
ATOM 3974 O O . ARG B 1 189 ? 26.234 10.055 0.496 1 98.25 189 ARG B O 1
ATOM 3981 N N . THR B 1 190 ? 24.281 10.508 -0.3 1 98.56 190 THR B N 1
ATOM 3982 C CA . THR B 1 190 ? 24.641 10.469 -1.715 1 98.56 190 THR B CA 1
ATOM 3983 C C . THR B 1 190 ? 24.328 11.797 -2.391 1 98.56 190 THR B C 1
ATOM 3985 O O . THR B 1 190 ? 23.359 12.469 -2.021 1 98.56 190 THR B O 1
ATOM 3988 N N . ALA B 1 191 ? 25.141 12.195 -3.371 1 98.44 191 ALA B N 1
ATOM 3989 C CA . ALA B 1 191 ? 24.891 13.438 -4.098 1 98.44 191 ALA B CA 1
ATOM 3990 C C . ALA B 1 191 ? 23.484 13.469 -4.672 1 98.44 191 ALA B C 1
ATOM 3992 O O . ALA B 1 191 ? 23 12.453 -5.184 1 98.44 191 ALA B O 1
ATOM 3993 N N . PHE B 1 192 ? 22.922 14.641 -4.617 1 98.56 192 PHE B N 1
ATOM 3994 C CA . PHE B 1 192 ? 21.516 14.812 -4.988 1 98.56 192 PHE B CA 1
ATOM 3995 C C . PHE B 1 192 ? 21.266 14.273 -6.391 1 98.56 192 PHE B C 1
ATOM 3997 O O . PHE B 1 192 ? 20.406 13.414 -6.586 1 98.56 192 PHE B O 1
ATOM 4004 N N . ASP B 1 193 ? 22.016 14.633 -7.367 1 98.38 193 ASP B N 1
ATOM 4005 C CA . ASP B 1 193 ? 21.797 14.25 -8.758 1 98.38 193 ASP B CA 1
ATOM 4006 C C . ASP B 1 193 ? 21.984 12.742 -8.945 1 98.38 193 ASP B C 1
ATOM 4008 O O . ASP B 1 193 ? 21.312 12.125 -9.781 1 98.38 193 ASP B O 1
ATOM 4012 N N . GLU B 1 194 ? 22.891 12.195 -8.219 1 98.44 194 GLU B N 1
ATOM 4013 C CA . GLU B 1 194 ? 23.125 10.75 -8.297 1 98.44 194 GLU B CA 1
ATOM 4014 C C . GLU B 1 194 ? 21.906 9.977 -7.785 1 98.44 194 GLU B C 1
ATOM 4016 O O . GLU B 1 194 ? 21.531 8.953 -8.359 1 98.44 194 GLU B O 1
ATOM 4021 N N . VAL B 1 195 ? 21.344 10.484 -6.715 1 98.81 195 VAL B N 1
ATOM 4022 C CA . VAL B 1 195 ? 20.125 9.867 -6.188 1 98.81 195 VAL B CA 1
ATOM 4023 C C . VAL B 1 195 ? 19.016 9.93 -7.238 1 98.81 195 VAL B C 1
ATOM 4025 O O . VAL B 1 195 ? 18.375 8.922 -7.531 1 98.81 195 VAL B O 1
ATOM 4028 N N . ILE B 1 196 ? 18.859 11.055 -7.848 1 98.75 196 ILE B N 1
ATOM 4029 C CA . ILE B 1 196 ? 17.812 11.281 -8.844 1 98.75 196 ILE B CA 1
ATOM 4030 C C . ILE B 1 196 ? 18.016 10.336 -10.023 1 98.75 196 ILE B C 1
ATOM 4032 O O . ILE B 1 196 ? 17.047 9.758 -10.531 1 98.75 196 ILE B O 1
ATOM 4036 N N . ARG B 1 197 ? 19.219 10.023 -10.383 1 98.44 197 ARG B N 1
ATOM 4037 C CA . ARG B 1 197 ? 19.547 9.25 -11.578 1 98.44 197 ARG B CA 1
ATOM 4038 C C . ARG B 1 197 ? 19.391 7.75 -11.312 1 98.44 197 ARG B C 1
ATOM 4040 O O . ARG B 1 197 ? 19.078 6.988 -12.227 1 98.44 197 ARG B O 1
ATOM 4047 N N . GLN B 1 198 ? 19.578 7.355 -10.133 1 98.44 198 GLN B N 1
ATOM 4048 C CA . GLN B 1 198 ? 19.812 5.938 -9.883 1 98.44 198 GLN B CA 1
ATOM 4049 C C . GLN B 1 198 ? 18.578 5.27 -9.281 1 98.44 198 GLN B C 1
ATOM 4051 O O . GLN B 1 198 ? 18.484 4.043 -9.266 1 98.44 198 GLN B O 1
ATOM 4056 N N . THR B 1 199 ? 17.672 6.004 -8.82 1 98.56 199 THR B N 1
ATOM 4057 C CA . THR B 1 199 ? 16.625 5.426 -7.984 1 98.56 199 THR B CA 1
ATOM 4058 C C . THR B 1 199 ? 15.453 4.961 -8.836 1 98.56 199 THR B C 1
ATOM 4060 O O . THR B 1 199 ? 15.242 5.461 -9.945 1 98.56 199 THR B O 1
ATOM 4063 N N . ASP B 1 200 ? 14.766 3.91 -8.359 1 98.88 200 ASP B N 1
ATOM 4064 C CA . ASP B 1 200 ? 13.523 3.42 -8.945 1 98.88 200 ASP B CA 1
ATOM 4065 C C . ASP B 1 200 ? 12.32 4.18 -8.391 1 98.88 200 ASP B C 1
ATOM 4067 O O . ASP B 1 200 ? 11.328 4.375 -9.094 1 98.88 200 ASP B O 1
ATOM 4071 N N . PHE B 1 201 ? 12.359 4.547 -7.137 1 98.94 201 PHE B N 1
ATOM 4072 C CA . PHE B 1 201 ? 11.406 5.395 -6.43 1 98.94 201 PHE B CA 1
ATOM 4073 C C . PHE B 1 201 ? 12.117 6.551 -5.742 1 98.94 201 PHE B C 1
ATOM 4075 O O . PHE B 1 201 ? 13.195 6.371 -5.172 1 98.94 201 PHE B O 1
ATOM 4082 N N . ILE B 1 202 ? 11.523 7.746 -5.801 1 98.88 202 ILE B N 1
ATOM 4083 C CA . ILE B 1 202 ? 12.008 8.906 -5.062 1 98.88 202 ILE B CA 1
ATOM 4084 C C . ILE B 1 202 ? 10.891 9.461 -4.184 1 98.88 202 ILE B C 1
ATOM 4086 O O . ILE B 1 202 ? 9.766 9.656 -4.648 1 98.88 202 ILE B O 1
ATOM 4090 N N . THR B 1 203 ? 11.18 9.688 -2.934 1 98.94 203 THR B N 1
ATOM 4091 C CA . THR B 1 203 ? 10.195 10.266 -2.025 1 98.94 203 THR B CA 1
ATOM 4092 C C . THR B 1 203 ? 10.734 11.523 -1.361 1 98.94 203 THR B C 1
ATOM 4094 O O . THR B 1 203 ? 11.914 11.586 -0.995 1 98.94 203 THR B O 1
ATOM 4097 N N . LEU B 1 204 ? 9.922 12.562 -1.307 1 98.88 204 LEU B N 1
ATOM 4098 C CA . LEU B 1 204 ? 10.32 13.867 -0.785 1 98.88 204 LEU B CA 1
ATOM 4099 C C . LEU B 1 204 ? 9.781 14.078 0.626 1 98.88 204 LEU B C 1
ATOM 4101 O O . LEU B 1 204 ? 8.578 13.938 0.863 1 98.88 204 LEU B O 1
ATOM 4105 N N . HIS B 1 205 ? 10.664 14.422 1.585 1 98.25 205 HIS B N 1
ATOM 4106 C CA . HIS B 1 205 ? 10.32 14.648 2.982 1 98.25 205 HIS B CA 1
ATOM 4107 C C . HIS B 1 205 ? 11.031 15.875 3.537 1 98.25 205 HIS B C 1
ATOM 4109 O O . HIS B 1 205 ? 11.266 15.969 4.742 1 98.25 205 HIS B O 1
ATOM 4115 N N . CYS B 1 206 ? 11.438 16.781 2.688 1 96.38 206 CYS B N 1
ATOM 4116 C CA . CYS B 1 206 ? 12.109 18 3.117 1 96.38 206 CYS B CA 1
ATOM 4117 C C . CYS B 1 206 ? 11.133 19.172 3.18 1 96.38 206 CYS B C 1
ATOM 4119 O O . CYS B 1 206 ? 10.07 19.141 2.557 1 96.38 206 CYS B O 1
ATOM 4121 N N . PRO B 1 207 ? 11.414 20.234 3.975 1 92.88 207 PRO B N 1
ATOM 4122 C CA . PRO B 1 207 ? 10.555 21.422 4.016 1 92.88 207 PRO B CA 1
ATOM 4123 C C . PRO B 1 207 ? 10.602 22.234 2.719 1 92.88 207 PRO B C 1
ATOM 4125 O O . PRO B 1 207 ? 11.516 22.047 1.906 1 92.88 207 PRO B O 1
ATOM 4128 N N . LEU B 1 208 ? 9.562 23 2.494 1 93.31 208 LEU B N 1
ATOM 4129 C CA . LEU B 1 208 ? 9.57 23.969 1.403 1 93.31 208 LEU B CA 1
ATOM 4130 C C . LEU B 1 208 ? 10.258 25.266 1.833 1 93.31 208 LEU B C 1
ATOM 4132 O O . LEU B 1 208 ? 9.93 25.812 2.883 1 93.31 208 LEU B O 1
ATOM 4136 N N . SER B 1 209 ? 11.227 25.672 1.243 1 91.56 209 SER B N 1
ATOM 4137 C CA . SER B 1 209 ? 11.977 26.922 1.411 1 91.56 209 SER B CA 1
ATOM 4138 C C . SER B 1 209 ? 12.375 27.5 0.064 1 91.56 209 SER B C 1
ATOM 4140 O O . SER B 1 209 ? 12.008 26.984 -0.987 1 91.56 209 SER B O 1
ATOM 4142 N N . GLU B 1 210 ? 12.984 28.625 0.139 1 91.62 210 GLU B N 1
ATOM 4143 C CA . GLU B 1 210 ? 13.492 29.188 -1.108 1 91.62 210 GLU B CA 1
ATOM 4144 C C . GLU B 1 210 ? 14.469 28.234 -1.79 1 91.62 210 GLU B C 1
ATOM 4146 O O . GLU B 1 210 ? 14.484 28.125 -3.018 1 91.62 210 GLU B O 1
ATOM 4151 N N . ASP B 1 211 ? 15.172 27.516 -1.02 1 92.81 211 ASP B N 1
ATOM 4152 C CA . ASP B 1 211 ? 16.203 26.625 -1.524 1 92.81 211 ASP B CA 1
ATOM 4153 C C . ASP B 1 211 ? 15.594 25.328 -2.066 1 92.81 211 ASP B C 1
ATOM 4155 O O . ASP B 1 211 ? 16.219 24.625 -2.873 1 92.81 211 ASP B O 1
ATOM 4159 N N . THR B 1 212 ? 14.375 25.016 -1.657 1 96.19 212 THR B N 1
ATOM 4160 C CA . THR B 1 212 ? 13.797 23.734 -2.051 1 96.19 212 THR B CA 1
ATOM 4161 C C . THR B 1 212 ? 12.586 23.938 -2.957 1 96.19 212 THR B C 1
ATOM 4163 O O . THR B 1 212 ? 11.922 22.984 -3.344 1 96.19 212 THR B O 1
ATOM 4166 N N . ARG B 1 213 ? 12.281 25.203 -3.213 1 96.94 213 ARG B N 1
ATOM 4167 C CA . ARG B 1 213 ? 11.211 25.469 -4.176 1 96.94 213 ARG B CA 1
ATOM 4168 C C . ARG B 1 213 ? 11.555 24.891 -5.543 1 96.94 213 ARG B C 1
ATOM 4170 O O . ARG B 1 213 ? 12.648 25.125 -6.07 1 96.94 213 ARG B O 1
ATOM 4177 N N . HIS B 1 214 ? 10.656 24.125 -6.109 1 98.06 214 HIS B N 1
ATOM 4178 C CA . HIS B 1 214 ? 10.875 23.453 -7.391 1 98.06 214 HIS B CA 1
ATOM 4179 C C . HIS B 1 214 ? 12.164 22.641 -7.383 1 98.06 214 HIS B C 1
ATOM 4181 O O . HIS B 1 214 ? 12.961 22.719 -8.328 1 98.06 214 HIS B O 1
ATOM 4187 N N . LEU B 1 215 ? 12.297 22.047 -6.172 1 98.25 215 LEU B N 1
ATOM 4188 C CA . LEU B 1 215 ? 13.391 21.078 -6.027 1 98.25 215 LEU B CA 1
ATOM 4189 C C . LEU B 1 215 ? 13.414 20.109 -7.195 1 98.25 215 LEU B C 1
ATOM 4191 O O . LEU B 1 215 ? 14.484 19.688 -7.641 1 98.25 215 LEU B O 1
ATOM 4195 N N . ILE B 1 216 ? 12.289 19.641 -7.66 1 98.75 216 ILE B N 1
ATOM 4196 C CA . ILE B 1 216 ? 12.094 18.812 -8.836 1 98.75 216 ILE B CA 1
ATOM 4197 C C . ILE B 1 216 ? 11.398 19.609 -9.93 1 98.75 216 ILE B C 1
ATOM 4199 O O . ILE B 1 216 ? 10.234 19.984 -9.797 1 98.75 216 ILE B O 1
ATOM 4203 N N . SER B 1 217 ? 12.055 19.938 -10.883 1 98.56 217 SER B N 1
ATOM 4204 C CA . SER B 1 217 ? 11.555 20.594 -12.094 1 98.56 217 SER B CA 1
ATOM 4205 C C . SER B 1 217 ? 12.023 19.859 -13.344 1 98.56 217 SER B C 1
ATOM 4207 O O . SER B 1 217 ? 12.375 18.688 -13.289 1 98.56 217 SER B O 1
ATOM 4209 N N . ASN B 1 218 ? 11.992 20.5 -14.453 1 98.44 218 ASN B N 1
ATOM 4210 C CA . ASN B 1 218 ? 12.312 19.891 -15.734 1 98.44 218 ASN B CA 1
ATOM 4211 C C . ASN B 1 218 ? 13.68 19.203 -15.703 1 98.44 218 ASN B C 1
ATOM 4213 O O . ASN B 1 218 ? 13.836 18.094 -16.203 1 98.44 218 ASN B O 1
ATOM 4217 N N . ARG B 1 219 ? 14.648 19.812 -15.125 1 98.38 219 ARG B N 1
ATOM 4218 C CA . ARG B 1 219 ? 16.016 19.297 -15.102 1 98.38 219 ARG B CA 1
ATOM 4219 C C . ARG B 1 219 ? 16.062 17.953 -14.375 1 98.38 219 ARG B C 1
ATOM 4221 O O . ARG B 1 219 ? 16.562 16.969 -14.914 1 98.38 219 ARG B O 1
ATOM 4228 N N . GLU B 1 220 ? 15.578 17.938 -13.164 1 98.75 220 GLU B N 1
ATOM 4229 C CA . GLU B 1 220 ? 15.625 16.719 -12.352 1 98.75 220 GLU B CA 1
ATOM 4230 C C . GLU B 1 220 ? 14.781 15.609 -12.969 1 98.75 220 GLU B C 1
ATOM 4232 O O . GLU B 1 220 ? 15.18 14.445 -12.977 1 98.75 220 GLU B O 1
ATOM 4237 N N . LEU B 1 221 ? 13.609 15.938 -13.484 1 98.81 221 LEU B N 1
ATOM 4238 C CA . LEU B 1 221 ? 12.75 14.961 -14.148 1 98.81 221 LEU B CA 1
ATOM 4239 C C . LEU B 1 221 ? 13.469 14.312 -15.32 1 98.81 221 LEU B C 1
ATOM 4241 O O . LEU B 1 221 ? 13.336 13.102 -15.547 1 98.81 221 LEU B O 1
ATOM 4245 N N . ASN B 1 222 ? 14.234 15.062 -16.031 1 98.44 222 ASN B N 1
ATOM 4246 C CA . ASN B 1 222 ? 14.969 14.539 -17.172 1 98.44 222 ASN B CA 1
ATOM 4247 C C . ASN B 1 222 ? 16.109 13.633 -16.75 1 98.44 222 ASN B C 1
ATOM 4249 O O . ASN B 1 222 ? 16.594 12.805 -17.531 1 98.44 222 ASN B O 1
ATOM 4253 N N . LEU B 1 223 ? 16.578 13.812 -15.523 1 98.56 223 LEU B N 1
ATOM 4254 C CA . LEU B 1 223 ? 17.656 12.992 -15 1 98.56 223 LEU B CA 1
ATOM 4255 C C . LEU B 1 223 ? 17.125 11.633 -14.539 1 98.56 223 LEU B C 1
ATOM 4257 O O . LEU B 1 223 ? 17.906 10.68 -14.398 1 98.56 223 LEU B O 1
ATOM 4261 N N . MET B 1 224 ? 15.859 11.5 -14.242 1 98.62 224 MET B N 1
ATOM 4262 C CA . MET B 1 224 ? 15.281 10.273 -13.703 1 98.62 224 MET B CA 1
ATOM 4263 C C . MET B 1 224 ? 15.219 9.18 -14.758 1 98.62 224 MET B C 1
ATOM 4265 O O . MET B 1 224 ? 15.117 9.469 -15.953 1 98.62 224 MET B O 1
ATOM 4269 N N . LYS B 1 225 ? 15.258 7.898 -14.281 1 97.75 225 LYS B N 1
ATOM 4270 C CA . LYS B 1 225 ? 14.992 6.762 -15.156 1 97.75 225 LYS B CA 1
ATOM 4271 C C . LYS B 1 225 ? 13.57 6.801 -15.703 1 97.75 225 LYS B C 1
ATOM 4273 O O . LYS B 1 225 ? 12.641 7.184 -14.992 1 97.75 225 LYS B O 1
ATOM 4278 N N . PRO B 1 226 ? 13.414 6.387 -16.938 1 97.94 226 PRO B N 1
ATOM 4279 C CA . PRO B 1 226 ? 12.055 6.297 -17.469 1 97.94 226 PRO B CA 1
ATOM 4280 C C . PRO B 1 226 ? 11.148 5.395 -16.625 1 97.94 226 PRO B C 1
ATOM 4282 O O . PRO B 1 226 ? 9.922 5.539 -16.656 1 97.94 226 PRO B O 1
ATOM 4285 N N . SER B 1 227 ? 11.727 4.469 -15.859 1 98.06 227 SER B N 1
ATOM 4286 C CA . SER B 1 227 ? 10.969 3.521 -15.047 1 98.06 227 SER B CA 1
ATOM 4287 C C . SER B 1 227 ? 10.734 4.062 -13.641 1 98.06 227 SER B C 1
ATOM 4289 O O . SER B 1 227 ? 10.094 3.404 -12.812 1 98.06 227 SER B O 1
ATOM 4291 N N . ALA B 1 228 ? 11.164 5.262 -13.305 1 98.75 228 ALA B N 1
ATOM 4292 C CA . ALA B 1 228 ? 11.164 5.77 -11.938 1 98.75 228 ALA B CA 1
ATOM 4293 C C . ALA B 1 228 ? 9.805 6.367 -11.57 1 98.75 228 ALA B C 1
ATOM 4295 O O . ALA B 1 228 ? 9.094 6.875 -12.438 1 98.75 228 ALA B O 1
ATOM 4296 N N . TYR B 1 229 ? 9.461 6.301 -10.297 1 98.94 229 TYR B N 1
ATOM 4297 C CA . TYR B 1 229 ? 8.273 6.918 -9.727 1 98.94 229 TYR B CA 1
ATOM 4298 C C . TYR B 1 229 ? 8.648 8.016 -8.742 1 98.94 229 TYR B C 1
ATOM 4300 O O . TYR B 1 229 ? 9.594 7.867 -7.965 1 98.94 229 TYR B O 1
ATOM 4308 N N . LEU B 1 230 ? 7.926 9.133 -8.781 1 98.94 230 LEU B N 1
ATOM 4309 C CA . LEU B 1 230 ? 8.133 10.273 -7.902 1 98.94 230 LEU B CA 1
ATOM 4310 C C . LEU B 1 230 ? 7 10.398 -6.895 1 98.94 230 LEU B C 1
ATOM 4312 O O . LEU B 1 230 ? 5.828 10.438 -7.277 1 98.94 230 LEU B O 1
ATOM 4316 N N . ILE B 1 231 ? 7.344 10.453 -5.582 1 98.94 231 ILE B N 1
ATOM 4317 C CA . ILE B 1 231 ? 6.352 10.508 -4.512 1 98.94 231 ILE B CA 1
ATOM 4318 C C . ILE B 1 231 ? 6.543 11.789 -3.703 1 98.94 231 ILE B C 1
ATOM 4320 O O . ILE B 1 231 ? 7.656 12.102 -3.273 1 98.94 231 ILE B O 1
ATOM 4324 N N . ASN B 1 232 ? 5.461 12.531 -3.525 1 98.88 232 ASN B N 1
ATOM 4325 C CA . ASN B 1 232 ? 5.508 13.742 -2.711 1 98.88 232 ASN B CA 1
ATOM 4326 C C . ASN B 1 232 ? 4.367 13.781 -1.697 1 98.88 232 ASN B C 1
ATOM 4328 O O . ASN B 1 232 ? 3.209 13.984 -2.066 1 98.88 232 ASN B O 1
ATOM 4332 N N . THR B 1 233 ? 4.672 13.562 -0.441 1 98.5 233 THR B N 1
ATOM 4333 C CA . THR B 1 233 ? 3.721 13.711 0.657 1 98.5 233 THR B CA 1
ATOM 4334 C C . THR B 1 233 ? 4.113 14.875 1.562 1 98.5 233 THR B C 1
ATOM 4336 O O . THR B 1 233 ? 3.688 14.938 2.717 1 98.5 233 THR B O 1
ATOM 4339 N N . ALA B 1 234 ? 4.992 15.703 1.069 1 97.06 234 ALA B N 1
ATOM 4340 C CA . ALA B 1 234 ? 5.496 16.828 1.854 1 97.06 234 ALA B CA 1
ATOM 4341 C C . ALA B 1 234 ? 4.754 18.109 1.508 1 97.06 234 ALA B C 1
ATOM 4343 O O . ALA B 1 234 ? 3.611 18.312 1.926 1 97.06 234 ALA B O 1
ATOM 4344 N N . ARG B 1 235 ? 5.371 18.906 0.522 1 96.12 235 ARG B N 1
ATOM 4345 C CA . ARG B 1 235 ? 4.781 20.203 0.172 1 96.12 235 ARG B CA 1
ATOM 4346 C C . ARG B 1 235 ? 4.652 20.344 -1.34 1 96.12 235 ARG B C 1
ATOM 4348 O O . ARG B 1 235 ? 5.516 19.891 -2.092 1 96.12 235 ARG B O 1
ATOM 4355 N N . SER B 1 236 ? 3.551 20.969 -1.842 1 95.12 236 SER B N 1
ATOM 4356 C CA . SER B 1 236 ? 3.285 21.125 -3.27 1 95.12 236 SER B CA 1
ATOM 4357 C C . SER B 1 236 ? 4.387 21.922 -3.955 1 95.12 236 SER B C 1
ATOM 4359 O O . SER B 1 236 ? 4.734 21.656 -5.105 1 95.12 236 SER B O 1
ATOM 4361 N N . GLY B 1 237 ? 5.035 22.891 -3.371 1 96.31 237 GLY B N 1
ATOM 4362 C CA . GLY B 1 237 ? 6.023 23.766 -3.979 1 96.31 237 GLY B CA 1
ATOM 4363 C C . GLY B 1 237 ? 7.344 23.078 -4.254 1 96.31 237 GLY B C 1
ATOM 4364 O O . GLY B 1 237 ? 8.18 23.594 -4.996 1 96.31 237 GLY B O 1
ATOM 4365 N N . LEU B 1 238 ? 7.488 21.859 -3.848 1 98.44 238 LEU B N 1
ATOM 4366 C CA . LEU B 1 238 ? 8.734 21.125 -4.051 1 98.44 238 LEU B CA 1
ATOM 4367 C C . LEU B 1 238 ? 8.859 20.672 -5.5 1 98.44 238 LEU B C 1
ATOM 4369 O O . LEU B 1 238 ? 9.969 20.531 -6.02 1 98.44 238 LEU B O 1
ATOM 4373 N N . ILE B 1 239 ? 7.734 20.391 -6.156 1 98.75 239 ILE B N 1
ATOM 4374 C CA . ILE B 1 239 ? 7.691 19.938 -7.539 1 98.75 239 ILE B CA 1
ATOM 4375 C C . ILE B 1 239 ? 7.055 21.016 -8.422 1 98.75 239 ILE B C 1
ATOM 4377 O O . ILE B 1 239 ? 6.035 21.594 -8.047 1 98.75 239 ILE B O 1
ATOM 4381 N N . ASP B 1 240 ? 7.676 21.375 -9.484 1 98.69 240 ASP B N 1
ATOM 4382 C CA . ASP B 1 240 ? 6.996 22.172 -10.5 1 98.69 240 ASP B CA 1
ATOM 4383 C C . ASP B 1 240 ? 5.891 21.375 -11.188 1 98.69 240 ASP B C 1
ATOM 4385 O O . ASP B 1 240 ? 6.172 20.5 -12 1 98.69 240 ASP B O 1
ATOM 4389 N N . GLU B 1 241 ? 4.652 21.75 -10.906 1 98.44 241 GLU B N 1
ATOM 4390 C CA . GLU B 1 241 ? 3.506 20.969 -11.352 1 98.44 241 GLU B CA 1
ATOM 4391 C C . GLU B 1 241 ? 3.4 20.938 -12.867 1 98.44 241 GLU B C 1
ATOM 4393 O O . GLU B 1 241 ? 2.98 19.938 -13.453 1 98.44 241 GLU B O 1
ATOM 4398 N N . THR B 1 242 ? 3.764 22.031 -13.469 1 98.38 242 THR B N 1
ATOM 4399 C CA . THR B 1 242 ? 3.721 22.109 -14.93 1 98.38 242 THR B CA 1
ATOM 4400 C C . THR B 1 242 ? 4.73 21.141 -15.547 1 98.38 242 THR B C 1
ATOM 4402 O O . THR B 1 242 ? 4.402 20.406 -16.484 1 98.38 242 THR B O 1
ATOM 4405 N N . ASP B 1 243 ? 5.906 21.172 -15.008 1 98.75 243 ASP B N 1
ATOM 4406 C CA . ASP B 1 243 ? 6.945 20.281 -15.508 1 98.75 243 ASP B CA 1
ATOM 4407 C C . ASP B 1 243 ? 6.586 18.812 -15.25 1 98.75 243 ASP B C 1
ATOM 4409 O O . ASP B 1 243 ? 6.852 17.953 -16.078 1 98.75 243 ASP B O 1
ATOM 4413 N N . LEU B 1 244 ? 6.035 18.578 -14.125 1 98.75 244 LEU B N 1
ATOM 4414 C CA . LEU B 1 244 ? 5.602 17.219 -13.812 1 98.75 244 LEU B CA 1
ATOM 4415 C C . LEU B 1 244 ? 4.586 16.719 -14.828 1 98.75 244 LEU B C 1
ATOM 4417 O O . LEU B 1 244 ? 4.715 15.609 -15.344 1 98.75 244 LEU B O 1
ATOM 4421 N N . LEU B 1 245 ? 3.594 17.547 -15.07 1 98.56 245 LEU B N 1
ATOM 4422 C CA . LEU B 1 245 ? 2.539 17.188 -16.016 1 98.56 245 LEU B CA 1
ATOM 4423 C C . LEU B 1 245 ? 3.121 16.875 -17.391 1 98.56 245 LEU B C 1
ATOM 4425 O O . LEU B 1 245 ? 2.754 15.883 -18.016 1 98.56 245 LEU B O 1
ATOM 4429 N N . LYS B 1 246 ? 4.047 17.719 -17.828 1 98.38 246 LYS B N 1
ATOM 4430 C CA . LYS B 1 246 ? 4.711 17.5 -19.109 1 98.38 246 LYS B CA 1
ATOM 4431 C C . LYS B 1 246 ? 5.457 16.172 -19.125 1 98.38 246 LYS B C 1
ATOM 4433 O O . LYS B 1 246 ? 5.383 15.422 -20.109 1 98.38 246 LYS B O 1
ATOM 4438 N N . SER B 1 247 ? 6.156 15.891 -18.094 1 98.62 247 SER B N 1
ATOM 4439 C CA . SER B 1 247 ? 6.934 14.656 -17.984 1 98.62 247 SER B CA 1
ATOM 4440 C C . SER B 1 247 ? 6.031 13.43 -18.016 1 98.62 247 SER B C 1
ATOM 4442 O O . SER B 1 247 ? 6.379 12.414 -18.625 1 98.62 247 SER B O 1
ATOM 4444 N N . LEU B 1 248 ? 4.863 13.5 -17.453 1 98.5 248 LEU B N 1
ATOM 4445 C CA . LEU B 1 248 ? 3.912 12.391 -17.406 1 98.5 248 LEU B CA 1
ATOM 4446 C C . LEU B 1 248 ? 3.289 12.164 -18.781 1 98.5 248 LEU B C 1
ATOM 4448 O O . LEU B 1 248 ? 3.193 11.031 -19.25 1 98.5 248 LEU B O 1
ATOM 4452 N N . TYR B 1 249 ? 2.912 13.25 -19.438 1 97.75 249 TYR B N 1
ATOM 4453 C CA . TYR B 1 249 ? 2.32 13.125 -20.766 1 97.75 249 TYR B CA 1
ATOM 4454 C C . TYR B 1 249 ? 3.314 12.516 -21.75 1 97.75 249 TYR B C 1
ATOM 4456 O O . TYR B 1 249 ? 2.934 11.734 -22.625 1 97.75 249 TYR B O 1
ATOM 4464 N N . SER B 1 250 ? 4.578 12.898 -21.594 1 97.62 250 SER B N 1
ATOM 4465 C CA . SER B 1 250 ? 5.598 12.398 -22.5 1 97.62 250 SER B CA 1
ATOM 4466 C C . SER B 1 250 ? 6.09 11.016 -22.062 1 97.62 250 SER B C 1
ATOM 4468 O O . SER B 1 250 ? 6.91 10.406 -22.75 1 97.62 250 SER B O 1
ATOM 4470 N N . LYS B 1 251 ? 5.652 10.555 -20.906 1 96.81 251 LYS B N 1
ATOM 4471 C CA . LYS B 1 251 ? 6.062 9.273 -20.328 1 96.81 251 LYS B CA 1
ATOM 4472 C C . LYS B 1 251 ? 7.566 9.242 -20.078 1 96.81 251 LYS B C 1
ATOM 4474 O O . LYS B 1 251 ? 8.219 8.211 -20.297 1 96.81 251 LYS B O 1
ATOM 4479 N N . HIS B 1 252 ? 8.023 10.398 -19.734 1 97.56 252 HIS B N 1
ATOM 4480 C CA . HIS B 1 252 ? 9.438 10.477 -19.422 1 97.56 252 HIS B CA 1
ATOM 4481 C C . HIS B 1 252 ? 9.75 9.727 -18.125 1 97.56 252 HIS B C 1
ATOM 4483 O O . HIS B 1 252 ? 10.836 9.148 -17.984 1 97.56 252 HIS B O 1
ATOM 4489 N N . ILE B 1 253 ? 8.914 9.805 -17.203 1 98.44 253 ILE B N 1
ATOM 4490 C CA . ILE B 1 253 ? 8.984 8.969 -16 1 98.44 253 ILE B CA 1
ATOM 4491 C C . ILE B 1 253 ? 7.793 8.016 -15.961 1 98.44 253 ILE B C 1
ATOM 4493 O O . ILE B 1 253 ? 6.82 8.195 -16.703 1 98.44 253 ILE B O 1
ATOM 4497 N N . ALA B 1 254 ? 7.895 7 -15.133 1 98.56 254 ALA B N 1
ATOM 4498 C CA . ALA B 1 254 ? 6.871 5.957 -15.094 1 98.56 254 ALA B CA 1
ATOM 4499 C C . ALA B 1 254 ? 5.59 6.469 -14.445 1 98.56 254 ALA B C 1
ATOM 4501 O O . ALA B 1 254 ? 4.488 6.059 -14.82 1 98.56 254 ALA B O 1
ATOM 4502 N N . GLY B 1 255 ? 5.738 7.316 -13.445 1 98.75 255 GLY B N 1
ATOM 4503 C CA . GLY B 1 255 ? 4.562 7.836 -12.758 1 98.75 255 GLY B CA 1
ATOM 4504 C C . GLY B 1 255 ? 4.906 8.703 -11.562 1 98.75 255 GLY B C 1
ATOM 4505 O O . GLY B 1 255 ? 6.082 8.898 -11.242 1 98.75 255 GLY B O 1
ATOM 4506 N N . ALA B 1 256 ? 3.9 9.258 -10.93 1 98.94 256 ALA B N 1
ATOM 4507 C CA . ALA B 1 256 ? 4.059 10.094 -9.734 1 98.94 256 ALA B CA 1
ATOM 4508 C C . ALA B 1 256 ? 2.834 9.984 -8.836 1 98.94 256 ALA B C 1
ATOM 4510 O O . ALA B 1 256 ? 1.732 9.688 -9.297 1 98.94 256 ALA B O 1
ATOM 4511 N N . ALA B 1 257 ? 3.068 10.125 -7.57 1 98.94 257 ALA B N 1
ATOM 4512 C CA . ALA B 1 257 ? 2.004 10.211 -6.574 1 98.94 257 ALA B CA 1
ATOM 4513 C C . ALA B 1 257 ? 2.211 11.414 -5.652 1 98.94 257 ALA B C 1
ATOM 4515 O O . ALA B 1 257 ? 3.295 11.594 -5.09 1 98.94 257 ALA B O 1
ATOM 4516 N N . ILE B 1 258 ? 1.191 12.227 -5.547 1 98.81 258 ILE B N 1
ATOM 4517 C CA . ILE B 1 258 ? 1.318 13.445 -4.758 1 98.81 258 ILE B CA 1
ATOM 4518 C C . ILE B 1 258 ? 0.111 13.594 -3.834 1 98.81 258 ILE B C 1
ATOM 4520 O O . ILE B 1 258 ? -1.013 13.25 -4.215 1 98.81 258 ILE B O 1
ATOM 4524 N N . ASP B 1 259 ? 0.357 14.062 -2.617 1 98.88 259 ASP B N 1
ATOM 4525 C CA . ASP B 1 259 ? -0.693 14.266 -1.625 1 98.88 259 ASP B CA 1
ATOM 4526 C C . ASP B 1 259 ? -0.965 15.758 -1.408 1 98.88 259 ASP B C 1
ATOM 4528 O O . ASP B 1 259 ? -1.648 16.141 -0.455 1 98.88 259 ASP B O 1
ATOM 4532 N N . VAL B 1 260 ? -0.375 16.641 -2.262 1 98.19 260 VAL B N 1
ATOM 4533 C CA . VAL B 1 260 ? -0.483 18.078 -2.107 1 98.19 260 VAL B CA 1
ATOM 4534 C C . VA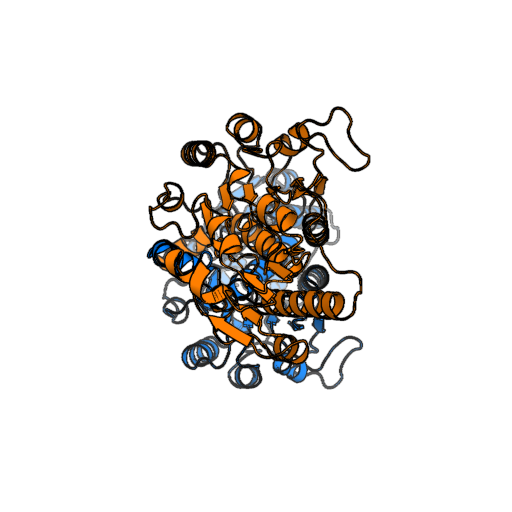L B 1 260 ? -0.624 18.734 -3.48 1 98.19 260 VAL B C 1
ATOM 4536 O O . VAL B 1 260 ? -0.097 18.234 -4.473 1 98.19 260 VAL B O 1
ATOM 4539 N N . LEU B 1 261 ? -1.342 19.781 -3.553 1 98.06 261 LEU B N 1
ATOM 4540 C CA . LEU B 1 261 ? -1.467 20.625 -4.734 1 98.06 261 LEU B CA 1
ATOM 4541 C C . LEU B 1 261 ? -1.185 22.078 -4.387 1 98.06 261 LEU B C 1
ATOM 4543 O O . LEU B 1 261 ? -1.192 22.453 -3.213 1 98.06 261 LEU B O 1
ATOM 4547 N N . LYS B 1 262 ? -0.982 22.844 -5.359 1 96.06 262 LYS B N 1
ATOM 4548 C CA . LYS B 1 262 ? -0.664 24.25 -5.184 1 96.06 262 LYS B CA 1
ATOM 4549 C C . LYS B 1 262 ? -1.777 24.969 -4.43 1 96.06 262 LYS B C 1
ATOM 4551 O O . LYS B 1 262 ? -1.51 25.859 -3.611 1 96.06 262 LYS B O 1
ATOM 4556 N N . GLU B 1 263 ? -2.943 24.641 -4.73 1 95.75 263 GLU B N 1
ATOM 4557 C CA . GLU B 1 263 ? -4.129 25.172 -4.059 1 95.75 263 GLU B CA 1
ATOM 4558 C C . GLU B 1 263 ? -4.934 24.062 -3.404 1 95.75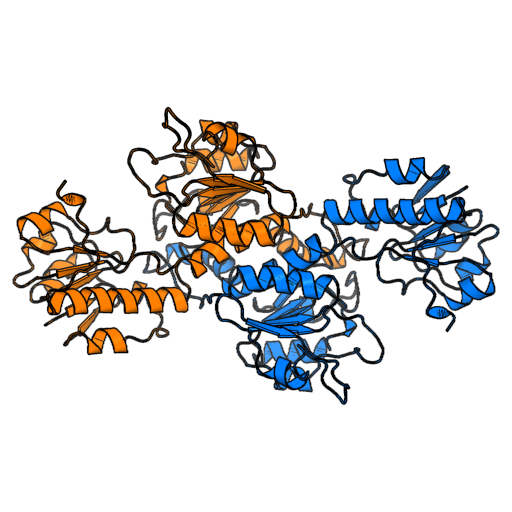 263 GLU B C 1
ATOM 4560 O O . GLU B 1 263 ? -5.289 23.078 -4.059 1 95.75 263 GLU B O 1
ATOM 4565 N N . GLU B 1 264 ? -5.184 24.203 -2.1 1 96.19 264 GLU B N 1
ATOM 4566 C CA . GLU B 1 264 ? -5.926 23.172 -1.369 1 96.19 264 GLU B CA 1
ATOM 4567 C C . GLU B 1 264 ? -7.012 23.797 -0.497 1 96.19 264 GLU B C 1
ATOM 4569 O O . GLU B 1 264 ? -6.727 24.672 0.327 1 96.19 264 GLU B O 1
ATOM 4574 N N . PRO B 1 265 ? -8.164 23.547 -0.637 1 96.88 265 PRO B N 1
ATOM 4575 C CA . PRO B 1 265 ? -8.688 22.703 -1.721 1 96.88 265 PRO B CA 1
ATOM 4576 C C . PRO B 1 265 ? -8.516 23.344 -3.096 1 96.88 265 PRO B C 1
ATOM 4578 O O . PRO B 1 265 ? -8.352 24.562 -3.197 1 96.88 265 PRO B O 1
ATOM 4581 N N . PRO B 1 266 ? -8.523 22.5 -4.082 1 97.94 266 PRO B N 1
ATOM 4582 C CA . PRO B 1 266 ? -8.352 23.047 -5.43 1 97.94 266 PRO B CA 1
ATOM 4583 C C . PRO B 1 266 ? -9.664 23.562 -6.023 1 97.94 266 PRO B C 1
ATOM 4585 O O . PRO B 1 266 ? -10.117 23.078 -7.051 1 97.94 266 PRO B O 1
ATOM 4588 N N . VAL B 1 267 ? -10.156 24.641 -5.434 1 96.81 267 VAL B N 1
ATOM 4589 C CA . VAL B 1 267 ? -11.461 25.203 -5.77 1 96.81 267 VAL B CA 1
ATOM 4590 C C . VAL B 1 267 ? -11.461 25.703 -7.215 1 96.81 267 VAL B C 1
ATOM 4592 O O . VAL B 1 267 ? -12.477 25.625 -7.906 1 96.81 267 VAL B O 1
ATOM 4595 N N . SER B 1 268 ? -10.32 26.156 -7.699 1 96.5 268 SER B N 1
ATOM 4596 C CA . SER B 1 268 ? -10.203 26.672 -9.055 1 96.5 268 SER B CA 1
ATOM 4597 C C . SER B 1 268 ? -9.773 25.578 -10.031 1 96.5 268 SER B C 1
ATOM 4599 O O . SER B 1 268 ? -9.453 25.859 -11.188 1 96.5 268 SER B O 1
ATOM 4601 N N . GLY B 1 269 ? -9.766 24.422 -9.57 1 95.94 269 GLY B N 1
ATOM 4602 C CA . GLY B 1 269 ? -9.258 23.328 -10.391 1 95.94 269 GLY B CA 1
ATOM 4603 C C . GLY B 1 269 ? -7.746 23.234 -10.375 1 95.94 269 GLY B C 1
ATOM 4604 O O . GLY B 1 269 ? -7.07 24.047 -9.742 1 95.94 269 GLY B O 1
ATOM 4605 N N . ASN B 1 270 ? -7.203 22.25 -10.984 1 97.44 270 ASN B N 1
ATOM 4606 C CA . ASN B 1 270 ? -5.781 21.969 -11.18 1 97.44 270 ASN B CA 1
ATOM 4607 C C . ASN B 1 270 ? -5.547 21.062 -12.375 1 97.44 270 ASN B C 1
ATOM 4609 O O . ASN B 1 270 ? -6.172 20 -12.484 1 97.44 270 ASN B O 1
ATOM 4613 N N . PRO B 1 271 ? -4.668 21.469 -13.273 1 97.75 271 PRO B N 1
ATOM 4614 C CA . PRO B 1 271 ? -4.414 20.641 -14.453 1 97.75 271 PRO B CA 1
ATOM 4615 C C . PRO B 1 271 ? -4.035 19.203 -14.102 1 97.75 271 PRO B C 1
ATOM 4617 O O . PRO B 1 271 ? -4.34 18.281 -14.859 1 97.75 271 PRO B O 1
ATOM 4620 N N . LEU B 1 272 ? -3.396 18.938 -13 1 98.19 272 LEU B N 1
ATOM 4621 C CA . LEU B 1 272 ? -3.025 17.594 -12.586 1 98.19 272 LEU B CA 1
ATOM 4622 C C . LEU B 1 272 ? -4.266 16.734 -12.352 1 98.19 272 LEU B C 1
ATOM 4624 O O . LEU B 1 272 ? -4.238 15.523 -12.57 1 98.19 272 LEU B O 1
ATOM 4628 N N . LEU B 1 273 ? -5.344 17.328 -11.906 1 97.88 273 LEU B N 1
ATOM 4629 C CA . LEU B 1 273 ? -6.578 16.609 -11.625 1 97.88 273 LEU B CA 1
ATOM 4630 C C . LEU B 1 273 ? -7.258 16.156 -12.914 1 97.88 273 LEU B C 1
ATOM 4632 O O . LEU B 1 273 ? -8.102 15.266 -12.898 1 97.88 273 LEU B O 1
ATOM 4636 N N . ASP B 1 274 ? -6.855 16.781 -14.031 1 96.88 274 ASP B N 1
ATOM 4637 C CA . ASP B 1 274 ? -7.457 16.469 -15.328 1 96.88 274 ASP B CA 1
ATOM 4638 C C . ASP B 1 274 ? -6.668 15.391 -16.062 1 96.88 274 ASP B C 1
ATOM 4640 O O . ASP B 1 274 ? -7.102 14.898 -17.109 1 96.88 274 ASP B O 1
ATOM 4644 N N . TYR B 1 275 ? -5.453 15.125 -15.547 1 97.44 275 TYR B N 1
ATOM 4645 C CA . TYR B 1 275 ? -4.633 14.086 -16.156 1 97.44 275 TYR B CA 1
ATOM 4646 C C . TYR B 1 275 ? -5.352 12.742 -16.141 1 97.44 275 TYR B C 1
ATOM 4648 O O . TYR B 1 275 ? -5.746 12.258 -15.078 1 97.44 275 TYR B O 1
ATOM 4656 N N . PRO B 1 276 ? -5.508 12.016 -17.281 1 95.31 276 PRO B N 1
ATOM 4657 C CA . PRO B 1 276 ? -6.465 10.914 -17.359 1 95.31 276 PRO B CA 1
ATOM 4658 C C . PRO B 1 276 ? -5.812 9.547 -17.125 1 95.31 276 PRO B C 1
ATOM 4660 O O . PRO B 1 276 ? -6.508 8.531 -17.062 1 95.31 276 PRO B O 1
ATOM 4663 N N . HIS B 1 277 ? -4.508 9.492 -17.016 1 96.31 277 HIS B N 1
ATOM 4664 C CA . HIS B 1 277 ? -3.834 8.203 -17 1 96.31 277 HIS B CA 1
ATOM 4665 C C . HIS B 1 277 ? -3.535 7.758 -15.578 1 96.31 277 HIS B C 1
ATOM 4667 O O . HIS B 1 277 ? -3.352 8.594 -14.688 1 96.31 277 HIS B O 1
ATOM 4673 N N . PRO B 1 278 ? -3.459 6.441 -15.352 1 96.38 278 PRO B N 1
ATOM 4674 C CA . PRO B 1 278 ? -3.373 5.883 -14 1 96.38 278 PRO B CA 1
ATOM 4675 C C . PRO B 1 278 ? -1.988 6.047 -13.375 1 96.38 278 PRO B C 1
ATOM 4677 O O . PRO B 1 278 ? -1.8 5.754 -12.195 1 96.38 278 PRO B O 1
ATOM 4680 N N . ASN B 1 279 ? -1.022 6.48 -14.141 1 97.81 279 ASN B N 1
ATOM 4681 C CA . ASN B 1 279 ? 0.324 6.578 -13.586 1 97.81 279 ASN B CA 1
ATOM 4682 C C . ASN B 1 279 ? 0.513 7.871 -12.797 1 97.81 279 ASN B C 1
ATOM 4684 O O . ASN B 1 279 ? 1.626 8.188 -12.367 1 97.81 279 ASN B O 1
ATOM 4688 N N . LEU B 1 280 ? -0.512 8.68 -12.641 1 98.81 280 LEU B N 1
ATOM 4689 C CA . LEU B 1 280 ? -0.552 9.758 -11.656 1 98.81 280 LEU B CA 1
ATOM 4690 C C . LEU B 1 280 ? -1.605 9.477 -10.586 1 98.81 280 LEU B C 1
ATOM 4692 O O . LEU B 1 280 ? -2.781 9.281 -10.906 1 98.81 280 LEU B O 1
ATOM 4696 N N . ILE B 1 281 ? -1.166 9.398 -9.352 1 98.88 281 ILE B N 1
ATOM 4697 C CA . ILE B 1 281 ? -2.07 9.242 -8.219 1 98.88 281 ILE B CA 1
ATOM 4698 C C . ILE B 1 281 ? -2.07 10.516 -7.375 1 98.88 281 ILE B C 1
ATOM 4700 O O . ILE B 1 281 ? -1.008 11.047 -7.043 1 98.88 281 ILE B O 1
ATOM 4704 N N . ILE B 1 282 ? -3.229 11.047 -7.121 1 98.81 282 ILE B N 1
ATOM 4705 C CA . ILE B 1 282 ? -3.383 12.219 -6.266 1 98.81 282 ILE B CA 1
ATOM 4706 C C . ILE B 1 282 ? -4.289 11.875 -5.086 1 98.81 282 ILE B C 1
ATOM 4708 O O . ILE B 1 282 ? -5.34 11.25 -5.262 1 98.81 282 ILE B O 1
ATOM 4712 N N . THR B 1 283 ? -3.848 12.125 -3.887 1 98.81 283 THR B N 1
ATOM 4713 C CA . THR B 1 283 ? -4.699 12.086 -2.703 1 98.81 283 THR B CA 1
ATOM 4714 C C . THR B 1 283 ? -4.859 13.484 -2.105 1 98.81 283 THR B C 1
ATOM 4716 O O . THR B 1 283 ? -4.016 14.359 -2.326 1 98.81 283 THR B O 1
ATOM 4719 N N . PRO B 1 284 ? -5.938 13.742 -1.413 1 98.69 284 PRO B N 1
ATOM 4720 C CA . PRO B 1 284 ? -6.312 15.102 -1.029 1 98.69 284 PRO B CA 1
ATOM 4721 C C . PRO B 1 284 ? -5.711 15.531 0.308 1 98.69 284 PRO B C 1
ATOM 4723 O O . PRO B 1 284 ? -6.445 15.852 1.245 1 98.69 284 PRO B O 1
ATOM 4726 N N . HIS B 1 285 ? -4.387 15.648 0.298 1 98.56 285 HIS B N 1
ATOM 4727 C CA . HIS B 1 285 ? -3.68 16.062 1.505 1 98.56 285 HIS B CA 1
ATOM 4728 C C . HIS B 1 285 ? -4.105 15.227 2.707 1 98.56 285 HIS B C 1
ATOM 4730 O O . HIS B 1 285 ? -4.355 15.766 3.787 1 98.56 285 HIS B O 1
ATOM 4736 N N . SER B 1 286 ? -4.227 13.922 2.557 1 98.69 286 SER B N 1
ATOM 4737 C CA . SER B 1 286 ? -4.805 13.055 3.578 1 98.69 286 SER B CA 1
ATOM 4738 C C . SER B 1 286 ? -3.73 12.195 4.246 1 98.69 286 SER B C 1
ATOM 4740 O O . SER B 1 286 ? -4.023 11.43 5.168 1 98.69 286 SER B O 1
ATOM 4742 N N . ALA B 1 287 ? -2.465 12.328 3.832 1 98.75 287 ALA B N 1
ATOM 4743 C CA . ALA B 1 287 ? -1.391 11.492 4.363 1 98.75 287 ALA B CA 1
ATOM 4744 C C . ALA B 1 287 ? -1.241 11.688 5.871 1 98.75 287 ALA B C 1
ATOM 4746 O O . ALA B 1 287 ? -0.872 10.758 6.59 1 98.75 287 ALA B O 1
ATOM 4747 N N . TRP B 1 288 ? -1.586 12.852 6.383 1 98.19 288 TRP B N 1
ATOM 4748 C CA . TRP B 1 288 ? -1.399 13.18 7.789 1 98.19 288 TRP B CA 1
ATOM 4749 C C . TRP B 1 288 ? -2.59 12.719 8.617 1 98.19 288 TRP B C 1
ATOM 4751 O O . TRP B 1 288 ? -2.51 12.648 9.852 1 98.19 288 TRP B O 1
ATOM 4761 N N . ALA B 1 289 ? -3.672 12.32 8.031 1 98.38 289 ALA B N 1
ATOM 4762 C CA . ALA B 1 289 ? -4.988 12.578 8.609 1 98.38 289 ALA B CA 1
ATOM 4763 C C . ALA B 1 289 ? -5.551 11.32 9.266 1 98.38 289 ALA B C 1
ATOM 4765 O O . ALA B 1 289 ? -6.766 11.195 9.438 1 98.38 289 ALA B O 1
ATOM 4766 N N . SER B 1 290 ? -4.676 10.305 9.57 1 98.5 290 SER B N 1
ATOM 4767 C CA . SER B 1 290 ? -5.223 9.203 10.352 1 98.5 290 SER B CA 1
ATOM 4768 C C . SER B 1 290 ? -5.82 9.695 11.664 1 98.5 290 SER B C 1
ATOM 4770 O O . SER B 1 290 ? -5.434 10.75 12.172 1 98.5 290 SER B O 1
ATOM 4772 N N . VAL B 1 291 ? -6.781 8.945 12.164 1 98.25 291 VAL B N 1
ATOM 4773 C CA . VAL B 1 291 ? -7.402 9.297 13.43 1 98.25 291 VAL B CA 1
ATOM 4774 C C . VAL B 1 291 ? -6.336 9.383 14.523 1 98.25 291 VAL B C 1
ATOM 4776 O O . VAL B 1 291 ? -6.336 10.32 15.328 1 98.25 291 VAL B O 1
ATOM 4779 N N . GLU B 1 292 ? -5.434 8.453 14.523 1 98.5 292 GLU B N 1
ATOM 4780 C CA . GLU B 1 292 ? -4.359 8.422 15.516 1 98.5 292 GLU B CA 1
ATOM 4781 C C . GLU B 1 292 ? -3.477 9.656 15.406 1 98.5 292 GLU B C 1
ATOM 4783 O O . GLU B 1 292 ? -3.096 10.242 16.422 1 98.5 292 GLU B O 1
ATOM 4788 N N . SER B 1 293 ? -3.15 10.016 14.203 1 98.56 293 SER B N 1
ATOM 4789 C CA . SER B 1 293 ? -2.309 11.18 13.961 1 98.56 293 SER B CA 1
ATOM 4790 C C . SER B 1 293 ? -2.986 12.461 14.445 1 98.56 293 SER B C 1
ATOM 4792 O O . SER B 1 293 ? -2.367 13.281 15.125 1 98.56 293 SER B O 1
ATOM 4794 N N . ARG B 1 294 ? -4.254 12.656 14.078 1 98.5 294 ARG B N 1
ATOM 4795 C CA . ARG B 1 294 ? -4.996 13.844 14.492 1 98.5 294 ARG B CA 1
ATOM 4796 C C . ARG B 1 294 ? -5.129 13.906 16.016 1 98.5 294 ARG B C 1
ATOM 4798 O O . ARG B 1 294 ? -5 14.977 16.609 1 98.5 294 ARG B O 1
ATOM 4805 N N . GLN B 1 295 ? -5.348 12.766 16.625 1 98.62 295 GLN B N 1
ATOM 4806 C CA . GLN B 1 295 ? -5.418 12.727 18.094 1 98.62 295 GLN B CA 1
ATOM 4807 C C . GLN B 1 295 ? -4.082 13.109 18.719 1 98.62 295 GLN B C 1
ATOM 4809 O O . GLN B 1 295 ? -4.039 13.875 19.688 1 98.62 295 GLN B O 1
ATOM 4814 N N . ARG B 1 296 ? -3.01 12.547 18.141 1 98.56 296 ARG B N 1
ATOM 4815 C CA . ARG B 1 296 ? -1.687 12.906 18.641 1 98.56 296 ARG B CA 1
ATOM 4816 C C . ARG B 1 296 ? -1.439 14.406 18.5 1 98.56 296 ARG B C 1
ATOM 4818 O O . ARG B 1 296 ? -0.867 15.031 19.391 1 98.56 296 ARG B O 1
ATOM 4825 N N . MET B 1 297 ? -1.836 14.945 17.406 1 98.38 297 MET B N 1
ATOM 4826 C CA . MET B 1 297 ? -1.683 16.375 17.172 1 98.38 297 MET B CA 1
ATOM 4827 C C . MET B 1 297 ? -2.375 17.188 18.25 1 98.38 297 MET B C 1
ATOM 4829 O O . MET B 1 297 ? -1.781 18.109 18.828 1 98.38 297 MET B O 1
ATOM 4833 N N . LEU B 1 298 ? -3.592 16.812 18.625 1 98.25 298 LEU B N 1
ATOM 4834 C CA . LEU B 1 298 ? -4.336 17.547 19.641 1 98.25 298 LEU B CA 1
ATOM 4835 C C . LEU B 1 298 ? -3.678 17.375 21.016 1 98.25 298 LEU B C 1
ATOM 4837 O O . LEU B 1 298 ? -3.641 18.328 21.797 1 98.25 298 LEU B O 1
ATOM 4841 N N . ASN B 1 299 ? -3.184 16.188 21.297 1 98.56 299 ASN B N 1
ATOM 4842 C CA . ASN B 1 299 ? -2.496 15.953 22.562 1 98.56 299 ASN B CA 1
ATOM 4843 C C . ASN B 1 299 ? -1.242 16.812 22.688 1 98.56 299 ASN B C 1
ATOM 4845 O O . ASN B 1 299 ? -0.98 17.375 23.75 1 98.56 299 ASN B O 1
ATOM 4849 N N . LEU B 1 300 ? -0.508 16.891 21.625 1 98.5 300 LEU B N 1
ATOM 4850 C CA . LEU B 1 300 ? 0.711 17.703 21.625 1 98.5 300 LEU B CA 1
ATOM 4851 C C . LEU B 1 300 ? 0.386 19.188 21.734 1 98.5 300 LEU B C 1
ATOM 4853 O O . LEU B 1 300 ? 1.132 19.938 22.359 1 98.5 300 LEU B O 1
ATOM 4857 N N . LEU B 1 301 ? -0.671 19.578 21.062 1 98.38 301 LEU B N 1
ATOM 4858 C CA . LEU B 1 301 ? -1.163 20.953 21.203 1 98.38 301 LEU B CA 1
ATOM 4859 C C . LEU B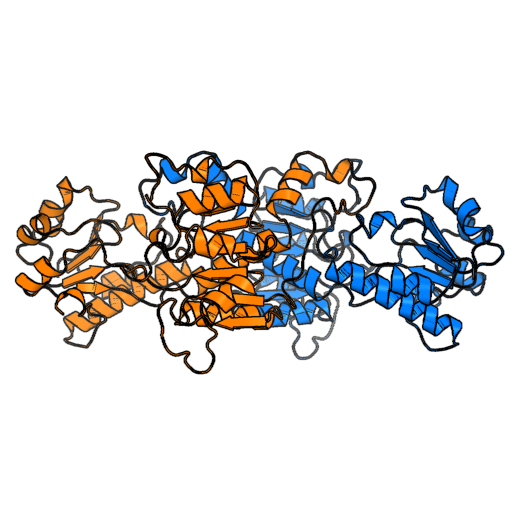 1 301 ? -1.481 21.266 22.656 1 98.38 301 LEU B C 1
ATOM 4861 O O . LEU B 1 301 ? -1.093 22.328 23.156 1 98.38 301 LEU B O 1
ATOM 4865 N N . ALA B 1 302 ? -2.152 20.344 23.344 1 98.5 302 ALA B N 1
ATOM 4866 C CA . ALA B 1 302 ? -2.473 20.484 24.75 1 98.5 302 ALA B CA 1
ATOM 4867 C C . ALA B 1 302 ? -1.202 20.594 25.594 1 98.5 302 ALA B C 1
ATOM 4869 O O . ALA B 1 302 ? -1.131 21.406 26.531 1 98.5 302 ALA B O 1
ATOM 4870 N N . ASP B 1 303 ? -0.253 19.812 25.234 1 98.5 303 ASP B N 1
ATOM 4871 C CA . ASP B 1 303 ? 1.023 19.844 25.953 1 98.5 303 ASP B CA 1
ATOM 4872 C C . ASP B 1 303 ? 1.692 21.203 25.812 1 98.5 303 ASP B C 1
ATOM 4874 O O . ASP B 1 303 ? 2.242 21.734 26.781 1 98.5 303 ASP B O 1
ATOM 4878 N N . ASN B 1 304 ? 1.689 21.75 24.594 1 98.5 304 ASN B N 1
ATOM 4879 C CA . ASN B 1 304 ? 2.24 23.078 24.375 1 98.5 304 ASN B CA 1
ATOM 4880 C C . ASN B 1 304 ? 1.56 24.125 25.25 1 98.5 304 ASN B C 1
ATOM 4882 O O . ASN B 1 304 ? 2.23 24.938 25.875 1 98.5 304 ASN B O 1
ATOM 4886 N N . ILE B 1 305 ? 0.246 24.078 25.328 1 98.56 305 ILE B N 1
ATOM 4887 C CA . ILE B 1 305 ? -0.528 25.047 26.094 1 98.56 305 ILE B CA 1
ATOM 4888 C C . ILE B 1 305 ? -0.23 24.859 27.594 1 98.56 305 ILE B C 1
ATOM 4890 O O . ILE B 1 305 ? 0.029 25.844 28.297 1 98.56 305 ILE B O 1
ATOM 4894 N N . ARG B 1 306 ? -0.214 23.594 28.016 1 98.5 306 ARG B N 1
ATOM 4895 C CA . ARG B 1 306 ? 0.085 23.297 29.406 1 98.5 306 ARG B CA 1
ATOM 4896 C C . ARG B 1 306 ? 1.451 23.844 29.812 1 98.5 306 ARG B C 1
ATOM 4898 O O . ARG B 1 306 ? 1.586 24.5 30.844 1 98.5 306 ARG B O 1
ATOM 4905 N N . ASN B 1 307 ? 2.385 23.594 28.984 1 98.44 307 ASN B N 1
ATOM 4906 C CA . ASN B 1 307 ? 3.744 24.031 29.266 1 98.44 307 ASN B CA 1
ATOM 4907 C C . ASN B 1 307 ? 3.842 25.562 29.297 1 98.44 307 ASN B C 1
ATOM 4909 O O . ASN B 1 307 ? 4.516 26.125 30.156 1 98.44 307 ASN B O 1
ATOM 4913 N N . PHE B 1 308 ? 3.162 26.203 28.391 1 97.88 308 PHE B N 1
ATOM 4914 C CA . PHE B 1 308 ? 3.121 27.656 28.375 1 97.88 308 PHE B CA 1
ATOM 4915 C C . PHE B 1 308 ? 2.525 28.203 29.656 1 97.88 308 PHE B C 1
ATOM 4917 O O . PHE B 1 308 ? 3.092 29.094 30.281 1 97.88 308 PHE B O 1
ATOM 4924 N N . LEU B 1 309 ? 1.461 27.641 30.156 1 97.38 309 LEU B N 1
ATOM 4925 C CA . LEU B 1 309 ? 0.74 28.094 31.328 1 97.38 309 LEU B CA 1
ATOM 4926 C C . LEU B 1 309 ? 1.563 27.859 32.594 1 97.38 309 LEU B C 1
ATOM 4928 O O . LEU B 1 309 ? 1.402 28.578 33.594 1 97.38 309 LEU B O 1
ATOM 4932 N N . HIS B 1 310 ? 2.436 26.953 32.469 1 97.38 310 HIS B N 1
ATOM 4933 C CA . HIS B 1 310 ? 3.23 26.625 33.656 1 97.38 310 HIS B CA 1
ATOM 4934 C C . HIS B 1 310 ? 4.656 27.141 33.531 1 97.38 310 HIS B C 1
ATOM 4936 O O . HIS B 1 310 ? 5.543 26.75 34.281 1 97.38 310 HIS B O 1
ATOM 4942 N N . ASN B 1 311 ? 4.848 27.891 32.562 1 97.06 311 ASN B N 1
ATOM 4943 C CA . ASN B 1 311 ? 6.152 28.5 32.312 1 97.06 311 ASN B CA 1
ATOM 4944 C C . ASN B 1 311 ? 7.23 27.438 32.125 1 97.06 311 ASN B C 1
ATOM 4946 O O . ASN B 1 311 ? 8.312 27.531 32.719 1 97.06 311 ASN B O 1
ATOM 4950 N N . LYS B 1 312 ? 6.84 26.391 31.438 1 97 312 LYS B N 1
ATOM 4951 C CA . LYS B 1 312 ? 7.754 25.344 31 1 97 312 LYS B CA 1
ATOM 4952 C C . LYS B 1 312 ? 8.031 25.453 29.5 1 97 312 LYS B C 1
ATOM 4954 O O . LYS B 1 312 ? 7.324 26.172 28.781 1 97 312 LYS B O 1
ATOM 4959 N N . PRO B 1 313 ? 9.156 24.875 29.125 1 94.69 313 PRO B N 1
ATOM 4960 C CA . PRO B 1 313 ? 9.461 24.922 27.688 1 94.69 313 PRO B CA 1
ATOM 4961 C C . PRO B 1 313 ? 8.375 24.281 26.828 1 94.69 313 PRO B C 1
ATOM 4963 O O . PRO B 1 313 ? 7.805 23.266 27.203 1 94.69 313 PRO B O 1
ATOM 4966 N N . PHE B 1 314 ? 8.055 24.875 25.656 1 92.94 314 PHE B N 1
ATOM 4967 C CA . PHE B 1 314 ? 7.129 24.391 24.641 1 92.94 314 PHE B CA 1
ATOM 4968 C C . PHE B 1 314 ? 7.695 24.594 23.25 1 92.94 314 PHE B C 1
ATOM 4970 O O . PHE B 1 314 ? 8.797 25.141 23.094 1 92.94 314 PHE B O 1
ATOM 4977 N N . ASN B 1 315 ? 7.016 24.047 22.219 1 93.81 315 ASN B N 1
ATOM 4978 C CA . ASN B 1 315 ? 7.562 24.078 20.859 1 93.81 315 ASN B CA 1
ATOM 4979 C C . ASN B 1 315 ? 7.375 25.438 20.219 1 93.81 315 ASN B C 1
ATOM 4981 O O . ASN B 1 315 ? 6.73 25.562 19.172 1 93.81 315 ASN B O 1
ATOM 4985 N N . GLN B 1 316 ? 8.023 26.406 20.734 1 94.94 316 GLN B N 1
ATOM 4986 C CA . GLN B 1 316 ? 7.918 27.781 20.234 1 94.94 316 GLN B CA 1
ATOM 4987 C C . GLN B 1 316 ? 8.695 27.953 18.938 1 94.94 316 GLN B C 1
ATOM 4989 O O . GLN B 1 316 ? 9.812 27.453 18.797 1 94.94 316 GLN B O 1
ATOM 4994 N N . ILE B 1 317 ? 8.031 28.516 17.938 1 92.88 317 ILE B N 1
ATOM 4995 C CA . ILE B 1 317 ? 8.68 28.859 16.672 1 92.88 317 ILE B CA 1
ATOM 4996 C C . ILE B 1 317 ? 9.594 30.078 16.891 1 92.88 317 ILE B C 1
ATOM 4998 O O . ILE B 1 317 ? 9.141 31.141 17.281 1 92.88 317 ILE B O 1
ATOM 5002 N N . LYS B 1 318 ? 10.898 29.906 16.75 1 82.69 318 LYS B N 1
ATOM 5003 C CA . LYS B 1 318 ? 11.875 30.969 17.031 1 82.69 318 LYS B CA 1
ATOM 5004 C C . LYS B 1 318 ? 12.406 31.562 15.734 1 82.69 318 LYS B C 1
ATOM 5006 O O . LYS B 1 318 ? 13.094 32.594 15.758 1 82.69 318 LYS B O 1
ATOM 5011 N N . ASP B 1 319 ? 12.156 30.922 14.5 1 63.72 319 ASP B N 1
ATOM 5012 C CA . ASP B 1 319 ? 12.766 31.312 13.234 1 63.72 319 ASP B CA 1
ATOM 5013 C C . ASP B 1 319 ? 12.258 32.688 12.789 1 63.72 319 ASP B C 1
ATOM 5015 O O . ASP B 1 319 ? 12.914 33.375 12 1 63.72 319 ASP B O 1
ATOM 5019 N N . ALA B 1 320 ? 11.008 33 12.875 1 54.38 320 ALA B N 1
ATOM 5020 C CA . ALA B 1 320 ? 10.547 34.25 12.258 1 54.38 320 ALA B CA 1
ATOM 5021 C C . ALA B 1 320 ? 11.406 35.438 12.695 1 54.38 320 ALA B C 1
ATOM 5023 O O . ALA B 1 320 ? 11.461 36.469 12.016 1 54.38 320 ALA B O 1
ATOM 5024 N N . LEU B 1 321 ? 11.883 35.469 14.008 1 46.41 321 LEU B N 1
ATOM 5025 C CA . LEU B 1 321 ? 12.586 36.656 14.5 1 46.41 321 LEU B CA 1
ATOM 5026 C C . LEU B 1 321 ? 14.039 36.656 14.039 1 46.41 321 LEU B C 1
ATOM 5028 O O . LEU B 1 321 ? 14.781 37.594 14.32 1 46.41 321 LEU B O 1
ATOM 5032 N N . ALA B 1 322 ? 14.484 35.469 13.523 1 43.62 322 ALA B N 1
ATOM 5033 C CA . ALA B 1 322 ? 15.891 35.656 13.164 1 43.62 322 ALA B CA 1
ATOM 5034 C C . ALA B 1 322 ? 16.016 36.312 11.789 1 43.62 322 ALA B C 1
ATOM 5036 O O . ALA B 1 322 ? 15.234 36.031 10.883 1 43.62 322 ALA B O 1
#

InterPro domains:
  IPR006139 D-isomer specific 2-hydroxyacid dehydrogenase, catalytic domain [PF00389] (27-314)
  IPR006140 D-isomer specific 2-hydroxyacid dehydrogenase, NAD-binding domain [PF02826] (108-287)
  IPR036291 NAD(P)-binding domain superfamily [SSF51735] (102-288)
  IPR050418 D-isomer specific 2-hydroxyacid dehydrogenase, PdxB subfamily [PTHR43761] (3-317)

Secondary structure (DSSP, 8-state):
--EEETTGGGT-SS-S--HHHHHHSS-EEE-S---HHHHHHHHTT-SEEEESSS-B-HHHHHT-SS--EEEESSS--TTB-HHHHHHTT--EE---SSSHHHHHHHHHHHHHHHHTTHHHHHHHHHTTTTTT-SSSS---S-B--STTPEEEEE--SHHHHHHHHHHHHTT-EEEEBPPTT-SS--TT-B-HHHHHHH-SEEEE-SPP-TTTTTSBSHHHHHHS-TT-EEEE-S-GGGB-HHHHHHHHHTTSSSEEEES--SSSS-TT--HHHH--STTEEE--S-TT-BHHHHHHHHHHHHHHHHHHHTT----B--GGG-/--EEETTGGGT-SS-S--HHHHHHSS-EEE-S---HHHHHHHHTT-SEEEESSS-B-HHHHHH-SS--EEEESSS--TTB-HHHHHHTT--EE---SSSHHHHHHHHHHHHHHHHTTHHHHHHHHHTTTTTT-SSSS---S-B--STTPEEEEE--SHHHHHHHHHHHHTT-EEEEBPPTT-SS--TT-B-HHHHHHH-SEEEE-SPP-TTTTTSBSHHHHHHS-TT-EEEE-S-GGGB-HHHHHHHHHTTSSSEEEES--SSSS-TT--HHHH--STTEEE--S-TT-BHHHHHHHHHHHHHHHHHHHTT----B--GGG-

Sequence (644 aa):
MLTVFLDFGSVTRGDIDRTVLEQVVSPWVYHDNTSREQVAERIREAEIVVSNKTLLDRSALDAANKLKLICVAATGYNNVDLIAAAERNIPVCNVRNYATGSVAQHVFMFMLNFACRFVEYQQLIKRGGWQASSYFCPLDFGITELAGKTLGIVGYGELGNAVANIAKAFGMKLLIAEHKSASTIRPGRTAFDEVIRQTDFITLHCPLSEDTRHLISNRELNLMKPSAYLINTARSGLIDETDLLKSLYSKHIAGAAIDVLKEEPPVSGNPLLDYPHPNLIITPHSAWASVESRQRMLNLLADNIRNFLHNKPFNQIKDALAMLTVFLDFGSVTRGDIDRTVLEQVVSPWVYHDNTSREQVAERIREAEIVVSNKTLLDRSALDAANKLKLICVAATGYNNVDLIAAAERNIPVCNVRNYATGSVAQHVFMFMLNFACRFVEYQQLIKRGGWQASSYFCPLDFGITELAGKTLGIVGYGELGNAVANIAKAFGMKLLIAEHKSASTIRPGRTAFDEVIRQTDFITLHCPLSEDTRHLISNRELNLMKPSAYLINTARSGLIDETDLLKSLYSKHIAGAAIDVLKEEPPVSGNPLLDYPHPNLIITPHSAWASVESRQRMLNLLADNIRNFLHNKPFNQIKDALA

Radius of gyration: 28.25 Å; Cα contacts (8 Å, |Δi|>4): 1336; chains: 2; bounding box: 55×90×63 Å